Protein AF-0000000069700661 (afdb_homodimer)

Organism: Klebsiella variicola (NCBI:txid244366)

Foldseek 3Di:
DPPLVVLCVVCVCCQCFNVVVVVAGFHVVLLVVLLVLLCVQLQVLLLVLLLQLVLDDDPSVVVLVVLLCVLQVDPLLVLLVCLCPVVCVVVVDDDDLSVSSSPSLNSSLSSQNNVLLNVLLVVDDPVQQVVCVVVPDDPVRSCVPPRNVRSCLVSLVVVLVSSLVSSVCSLSSCVVQRRYNNSSLVVSCVVVVPNNVSSVVVSVVVSVVVSVVSVVVSVVVNVVVVVVD/DPPLVVLCVVCVCCQCFNVVVVVAGFHVVLLVVLLVLLCVQLQVLLLVLLLQLVLDDDPSVVVLVVLLCVLQVDPLLVLLVCLCPVVCVVVVDHDDLSVSSSPSLNSSLSSVNNVLLNVLLVVDDPVQQVVCVVVPDDPVRSCVPPRNVRSCLVSLVVVLVSSLVSSVCSLSSCVVQRRYNNSSLVVSCVVVVPNNPSSVVVSVVVSVVVSVVSVVVSVVVNVVVVVVD

pLDDT: mean 92.51, std 8.97, range [39.5, 98.88]

Solvent-accessible surface area (backbone atoms only — not comparable to full-atom values): 23263 Å² total; per-residue (Å²): 124,62,68,59,55,47,56,48,64,75,40,40,63,44,41,42,32,34,46,42,92,79,73,41,63,5,2,46,50,31,38,49,49,34,36,50,53,14,46,67,47,11,52,60,50,5,49,52,49,20,49,48,43,70,72,35,64,70,67,60,26,51,51,53,50,51,49,33,50,52,56,71,43,28,46,65,68,45,48,37,53,45,42,63,60,44,47,36,70,74,68,73,42,86,68,59,58,60,57,44,45,20,51,28,51,13,59,52,46,14,36,55,40,15,53,48,45,36,51,28,51,68,67,49,66,67,63,58,59,52,51,36,46,73,74,67,43,49,70,70,50,34,40,66,70,52,46,44,59,53,15,53,63,71,31,41,70,58,50,52,53,50,51,46,49,43,49,40,53,52,48,58,38,38,83,76,64,27,49,24,36,55,26,35,49,50,51,51,34,67,70,67,68,73,54,54,62,52,53,47,51,51,53,38,49,51,45,28,50,52,40,49,48,53,51,51,55,53,50,52,53,52,53,50,50,60,67,68,95,124,62,67,58,54,47,57,48,65,76,40,41,63,44,41,42,33,32,47,41,93,77,72,41,62,5,2,47,48,32,38,50,50,34,38,51,53,15,45,67,47,10,51,60,49,5,48,50,49,19,49,49,42,69,72,34,64,70,68,62,25,49,51,53,50,50,52,32,49,52,57,71,41,28,46,66,68,44,48,37,52,45,42,64,59,45,46,36,68,74,69,75,43,84,68,57,60,60,58,43,46,21,51,28,50,13,58,51,46,13,37,54,41,16,52,48,44,34,50,28,51,68,70,49,65,68,62,57,60,53,51,36,45,73,73,66,41,50,72,69,50,34,40,66,71,53,46,43,59,53,14,54,63,70,31,40,69,59,51,51,52,51,49,45,48,46,49,39,52,50,48,58,37,38,82,74,64,28,50,23,36,55,28,36,49,50,50,53,34,68,72,68,68,72,52,54,61,51,51,46,52,50,51,36,49,50,46,29,50,54,41,49,50,52,52,50,56,51,48,53,54,51,50,50,50,61,68,69,95

Secondary structure (DSSP, 8-state):
--HHHHHHHHTHHHHHHEEGGGTEE-HHHHHHHHHHHHHHHHHHHHHHHHHHHHH--HHHHHHHHHHHHHHHHS-HHHHHHHHHHHHHHHHSS---HHHHHHHHHHHHHHHHHHHHHHHHHHTS-HHHHHHHHHTT--HHHHIIIIIHHHHHHHTHHHHHHHHHHHHHHGGGGGGGT--BHHHHHHHHHHHH-S-HHHHHHHHHHHHHHHHHHHHHHHHHHHHHHHHH-/--HHHHHHHHTHHHHHHEEGGGTEE-HHHHHHHHHHHHHHHHHHHHHHHHHHHHH--HHHHHHHHHHHHHHHHS-HHHHHHHHHHHHHHHHSS---HHHHHHHHHHHHHHHHHHHHHHHHHHTS-HHHHHHHHHTT--HHHHIIIIIHHHHHHHTHHHHHHHHHHHHHHGGGGGGGT--BHHHHHHHHHHHH-S-HHHHHHHHHHHHHHHHHHHHHHHHHHHHHHHHH-

Nearest PDB structures (foldseek):
  4ymw-assembly1_C  TM=8.656E-01  e=1.614E-08  Caldanaerobacter subterraneus subsp. tengcongensis MB4
  8y5f-assembly1_C  TM=7.417E-01  e=1.307E-04  Escherichia coli
  3tuz-assembly2_F  TM=7.178E-01  e=1.721E-04  Escherichia coli K-12
  7ahd-assembly1_B  TM=6.572E-01  e=1.790E-03  Lactococcus lactis subsp. lactis
  7ahc-assembly1_B  TM=7.454E-01  e=1.123E-02  Lactococcus lactis subsp. lactis

InterPro domains:
  IPR000515 ABC transporter type 1, transmembrane domain MetI-like [PF00528] (43-225)
  IPR000515 ABC transporter type 1, transmembrane domain MetI-like [PS50928] (28-218)
  IPR000515 ABC transporter type 1, transmembrane domain MetI-like [cd06261] (31-216)
  IPR010065 Amino acid ABC transporter, permease protein, 3-TM domain [TIGR01726] (27-115)
  IPR035906 MetI-like superfamily [G3DSA:1.10.3720.10] (26-228)
  IPR035906 MetI-like superfamily [SSF161098] (27-211)
  IPR043429 ABC transporter membrane protein permease protein ArtM/GltK/GlnP/TcyL/YhdX-like [PTHR30614] (26-220)

Structure (mmCIF, N/CA/C/O backbone):
data_AF-0000000069700661-model_v1
#
loop_
_entity.id
_entity.type
_entity.pdbx_description
1 polymer 'Amino acid ABC transporter permease'
#
loop_
_atom_site.group_PDB
_atom_site.id
_atom_site.type_symbol
_atom_site.label_atom_id
_atom_site.label_alt_id
_atom_site.label_comp_id
_atom_site.label_asym_id
_atom_site.label_entity_id
_atom_site.label_seq_id
_atom_site.pdbx_PDB_ins_code
_atom_site.Cartn_x
_atom_site.Cartn_y
_atom_site.Cartn_z
_atom_site.occupancy
_atom_site.B_iso_or_equiv
_atom_site.auth_seq_id
_atom_site.auth_comp_id
_atom_site.auth_asym_id
_atom_site.auth_atom_id
_atom_site.pdbx_PDB_model_num
ATOM 1 N N . MET A 1 1 ? -15.703 -29.734 17.875 1 49.56 1 MET A N 1
ATOM 2 C CA . MET A 1 1 ? -14.859 -28.594 17.5 1 49.56 1 MET A CA 1
ATOM 3 C C . MET A 1 1 ? -15.219 -28.094 16.109 1 49.56 1 MET A C 1
ATOM 5 O O . MET A 1 1 ? -15.445 -28.891 15.195 1 49.56 1 MET A O 1
ATOM 9 N N . ASN A 1 2 ? -15.641 -26.797 15.922 1 71.38 2 ASN A N 1
ATOM 10 C CA . ASN A 1 2 ? -16.031 -26.156 14.664 1 71.38 2 ASN A CA 1
ATOM 11 C C . ASN A 1 2 ? -14.984 -26.391 13.578 1 71.38 2 ASN A C 1
ATOM 13 O O . ASN A 1 2 ? -13.781 -26.297 13.828 1 71.38 2 ASN A O 1
ATOM 17 N N . ALA A 1 3 ? -15.344 -27.406 12.742 1 77.44 3 ALA A N 1
ATOM 18 C CA . ALA A 1 3 ? -14.516 -27.859 11.625 1 77.44 3 ALA A CA 1
ATOM 19 C C . ALA A 1 3 ? -13.617 -26.719 11.141 1 77.44 3 ALA A C 1
ATOM 21 O O . ALA A 1 3 ? -12.469 -26.969 10.742 1 77.44 3 ALA A O 1
ATOM 22 N N . ASN A 1 4 ? -14.031 -25.609 11.273 1 81 4 ASN A N 1
ATOM 23 C CA . ASN A 1 4 ? -13.242 -24.438 10.898 1 81 4 ASN A CA 1
ATOM 24 C C . ASN A 1 4 ? -12.047 -24.266 11.836 1 81 4 ASN A C 1
ATOM 26 O O . ASN A 1 4 ? -10.93 -24 11.375 1 81 4 ASN A O 1
ATOM 30 N N . LEU A 1 5 ? -12.227 -24.5 13.031 1 83.5 5 LEU A N 1
ATOM 31 C CA . LEU A 1 5 ? -11.164 -24.328 14.016 1 83.5 5 LEU A CA 1
ATOM 32 C C . LEU A 1 5 ? -10.195 -25.5 13.984 1 83.5 5 LEU A C 1
ATOM 34 O O . LEU A 1 5 ? -9 -25.328 14.227 1 83.5 5 LEU A O 1
ATOM 38 N N . ALA A 1 6 ? -10.742 -26.609 13.625 1 83.25 6 ALA A N 1
ATOM 39 C CA . ALA A 1 6 ? -9.922 -27.812 13.578 1 83.25 6 ALA A CA 1
ATOM 40 C C . ALA A 1 6 ? -8.852 -27.703 12.492 1 83.25 6 ALA A C 1
ATOM 42 O O . ALA A 1 6 ? -7.707 -28.125 12.703 1 83.25 6 ALA A O 1
ATOM 43 N N . VAL A 1 7 ? -9.227 -27.172 11.43 1 84.88 7 VAL A N 1
ATOM 44 C CA . VAL A 1 7 ? -8.281 -27.047 10.328 1 84.88 7 VAL A CA 1
ATOM 45 C C . VAL A 1 7 ? -7.148 -26.109 10.719 1 84.88 7 VAL A C 1
ATOM 47 O O . VAL A 1 7 ? -5.984 -26.344 10.391 1 84.88 7 VAL A O 1
ATOM 50 N N . ILE A 1 8 ? -7.48 -25.125 11.406 1 88.56 8 ILE A N 1
ATOM 51 C CA . ILE A 1 8 ? -6.484 -24.156 11.859 1 88.56 8 ILE A CA 1
ATOM 52 C C . ILE A 1 8 ? -5.566 -24.812 12.891 1 88.56 8 ILE A C 1
ATOM 54 O O . ILE A 1 8 ? -4.34 -24.719 12.789 1 88.56 8 ILE A O 1
ATOM 58 N N . ALA A 1 9 ? -6.188 -25.5 13.82 1 88.44 9 ALA A N 1
ATOM 59 C CA . ALA A 1 9 ? -5.434 -26.141 14.898 1 88.44 9 ALA A CA 1
ATOM 60 C C . ALA A 1 9 ? -4.488 -27.203 14.344 1 88.44 9 ALA A C 1
ATOM 62 O O . ALA A 1 9 ? -3.354 -27.328 14.805 1 88.44 9 ALA A O 1
ATOM 63 N N . ASP A 1 10 ? -4.922 -27.891 13.375 1 89 10 ASP A N 1
ATOM 64 C CA . ASP A 1 10 ? -4.156 -29 12.789 1 89 10 ASP A CA 1
ATOM 65 C C . ASP A 1 10 ? -2.971 -28.469 11.984 1 89 10 ASP A C 1
ATOM 67 O O . ASP A 1 10 ? -2.016 -29.203 11.727 1 89 10 ASP A O 1
ATOM 71 N N . ASN A 1 11 ? -3.041 -27.188 11.578 1 91.31 11 ASN A N 1
ATOM 72 C CA . ASN A 1 11 ? -1.99 -26.641 10.727 1 91.31 11 ASN A CA 1
ATOM 73 C C . ASN A 1 11 ? -1.282 -25.469 11.398 1 91.31 11 ASN A C 1
ATOM 75 O O . ASN A 1 11 ? -0.595 -24.688 10.734 1 91.31 11 ASN A O 1
ATOM 79 N N . LEU A 1 12 ? -1.483 -25.344 12.633 1 90.81 12 LEU A N 1
ATOM 80 C CA . LEU A 1 12 ? -1 -24.188 13.367 1 90.81 12 LEU A CA 1
ATOM 81 C C . LEU A 1 12 ? 0.522 -24.109 13.328 1 90.81 12 LEU A C 1
ATOM 83 O O . LEU A 1 12 ? 1.094 -23.031 13.125 1 90.81 12 LEU A O 1
ATOM 87 N N . ASP A 1 13 ? 1.193 -25.234 13.57 1 90.62 13 ASP A N 1
ATOM 88 C CA . ASP A 1 13 ? 2.652 -25.266 13.555 1 90.62 13 ASP A CA 1
ATOM 89 C C . ASP A 1 13 ? 3.197 -24.859 12.188 1 90.62 13 ASP A C 1
ATOM 91 O O . ASP A 1 13 ? 4.164 -24.094 12.109 1 90.62 13 ASP A O 1
ATOM 95 N N . TYR A 1 14 ? 2.582 -25.297 11.219 1 90 14 TYR A N 1
ATOM 96 C CA . TYR A 1 14 ? 2.99 -24.953 9.859 1 90 14 TYR A CA 1
ATOM 97 C C . TYR A 1 14 ? 2.764 -23.469 9.57 1 90 14 TYR A C 1
ATOM 99 O O . TYR A 1 14 ? 3.604 -22.828 8.945 1 90 14 TYR A O 1
ATOM 107 N N . LEU A 1 15 ? 1.717 -22.906 10.062 1 93.44 15 LEU A N 1
ATOM 108 C CA . LEU A 1 15 ? 1.373 -21.5 9.844 1 93.44 15 LEU A CA 1
ATOM 109 C C . LEU A 1 15 ? 2.299 -20.594 10.633 1 93.44 15 LEU A C 1
ATOM 111 O O . LEU A 1 15 ? 2.619 -19.484 10.188 1 93.44 15 LEU A O 1
ATOM 115 N N . LEU A 1 16 ? 2.748 -21.047 11.719 1 92.75 16 LEU A N 1
ATOM 116 C CA . LEU A 1 16 ? 3.557 -20.188 12.594 1 92.75 16 LEU A CA 1
ATOM 117 C C . LEU A 1 16 ? 5.031 -20.281 12.219 1 92.75 16 LEU A C 1
ATOM 119 O O . LEU A 1 16 ? 5.715 -19.266 12.117 1 92.75 16 LEU A O 1
ATOM 123 N N . TRP A 1 17 ? 5.492 -21.578 11.867 1 91.62 17 TRP A N 1
ATOM 124 C CA . TRP A 1 17 ? 6.934 -21.797 11.781 1 91.62 17 TRP A CA 1
ATOM 125 C C . TRP A 1 17 ? 7.32 -22.344 10.406 1 91.62 17 TRP A C 1
ATOM 127 O O . TRP A 1 17 ? 8.492 -22.328 10.031 1 91.62 17 TRP A O 1
ATOM 137 N N . GLY A 1 18 ? 6.391 -22.75 9.734 1 88.5 18 GLY A N 1
ATOM 138 C CA . GLY A 1 18 ? 6.711 -23.484 8.523 1 88.5 18 GLY A CA 1
ATOM 139 C C . GLY A 1 18 ? 7.48 -24.766 8.789 1 88.5 18 GLY A C 1
ATOM 140 O O . GLY A 1 18 ? 7.074 -25.578 9.625 1 88.5 18 GLY A O 1
ATOM 141 N N . ARG A 1 19 ? 8.477 -24.984 8.031 1 86.44 19 ARG A N 1
ATOM 142 C CA . ARG A 1 19 ? 9.328 -26.156 8.227 1 86.44 19 ARG A CA 1
ATOM 143 C C . ARG A 1 19 ? 10.641 -25.781 8.914 1 86.44 19 ARG A C 1
ATOM 145 O O . ARG A 1 19 ? 11.719 -26.156 8.461 1 86.44 19 ARG A O 1
ATOM 152 N N . LEU A 1 20 ? 10.508 -25.109 9.969 1 83.69 20 LEU A N 1
ATOM 153 C CA . LEU A 1 20 ? 11.648 -24.578 10.703 1 83.69 20 LEU A CA 1
ATOM 154 C C . LEU A 1 20 ? 12.555 -25.703 11.18 1 83.69 20 LEU A C 1
ATOM 156 O O . LEU A 1 20 ? 13.781 -25.562 11.195 1 83.69 20 LEU A O 1
ATOM 160 N N . ALA A 1 21 ? 11.953 -26.781 11.531 1 81.06 21 ALA A N 1
ATOM 161 C CA . ALA A 1 21 ? 12.695 -27.953 12.016 1 81.06 21 ALA A CA 1
ATOM 162 C C . ALA A 1 21 ? 13.648 -28.484 10.945 1 81.06 21 ALA A C 1
ATOM 164 O O . ALA A 1 21 ? 14.695 -29.047 11.266 1 81.06 21 ALA A O 1
ATOM 165 N N . GLU A 1 22 ? 13.344 -28.188 9.719 1 86.38 22 GLU A N 1
ATOM 166 C CA . GLU A 1 22 ? 14.172 -28.625 8.594 1 86.38 22 GLU A CA 1
ATOM 167 C C . GLU A 1 22 ? 15.078 -27.5 8.109 1 86.38 22 GLU A C 1
ATOM 169 O O . GLU A 1 22 ? 15.711 -27.609 7.059 1 86.38 22 GLU A O 1
ATOM 174 N N . GLY A 1 23 ? 15.016 -26.375 8.859 1 83.94 23 GLY A N 1
ATOM 175 C CA . GLY A 1 23 ? 15.891 -25.266 8.523 1 83.94 23 GLY A CA 1
ATOM 176 C C . GLY A 1 23 ? 15.273 -24.297 7.531 1 83.94 23 GLY A C 1
ATOM 177 O O . GLY A 1 23 ? 15.961 -23.438 6.977 1 83.94 23 GLY A O 1
ATOM 178 N N . GLN A 1 24 ? 13.992 -24.484 7.301 1 89.12 24 GLN A N 1
ATOM 179 C CA . GLN A 1 24 ? 13.305 -23.625 6.344 1 89.12 24 GLN A CA 1
ATOM 180 C C . GLN A 1 24 ? 12.164 -22.859 7.008 1 89.12 24 GLN A C 1
ATOM 182 O O . GLN A 1 24 ? 11.008 -23.297 6.953 1 89.12 24 GLN A O 1
ATOM 187 N N . PRO A 1 25 ? 12.555 -21.781 7.559 1 91.25 25 PRO A N 1
ATOM 188 C CA . PRO A 1 25 ? 11.477 -21.031 8.211 1 91.25 25 PRO A CA 1
ATOM 189 C C . PRO A 1 25 ? 10.344 -20.656 7.25 1 91.25 25 PRO A C 1
ATOM 191 O O . PRO A 1 25 ? 10.594 -20.438 6.062 1 91.25 25 PRO A O 1
ATOM 194 N N . GLY A 1 26 ? 9.148 -20.672 7.793 1 94.88 26 GLY A N 1
ATOM 195 C CA . GLY A 1 26 ? 7.949 -20.297 7.066 1 94.88 26 GLY A CA 1
ATOM 196 C C . GLY A 1 26 ? 6.918 -19.609 7.938 1 94.88 26 GLY A C 1
ATOM 197 O O . GLY A 1 26 ? 7.219 -19.203 9.062 1 94.88 26 GLY A O 1
ATOM 198 N N . GLY A 1 27 ? 5.812 -19.297 7.359 1 96.81 27 GLY A N 1
ATOM 199 C CA . GLY A 1 27 ? 4.719 -18.75 8.141 1 96.81 27 GLY A CA 1
ATOM 200 C C . GLY A 1 27 ? 5.062 -17.422 8.797 1 96.81 27 GLY A C 1
ATOM 201 O O . GLY A 1 27 ? 5.711 -16.562 8.188 1 96.81 27 GLY A O 1
ATOM 202 N N . VAL A 1 28 ? 4.645 -17.312 10.039 1 97.81 28 VAL A N 1
ATOM 203 C CA . VAL A 1 28 ? 4.832 -16.078 10.797 1 97.81 28 VAL A CA 1
ATOM 204 C C . VAL A 1 28 ? 6.324 -15.82 11 1 97.81 28 VAL A C 1
ATOM 206 O O . VAL A 1 28 ? 6.781 -14.672 10.898 1 97.81 28 VAL A O 1
ATOM 209 N N . ALA A 1 29 ? 7.051 -16.859 11.219 1 97.5 29 ALA A N 1
ATOM 210 C CA . ALA A 1 29 ? 8.484 -16.734 11.469 1 97.5 29 ALA A CA 1
ATOM 211 C C . ALA A 1 29 ? 9.188 -16.094 10.281 1 97.5 29 ALA A C 1
ATOM 213 O O . ALA A 1 29 ? 9.969 -15.141 10.445 1 97.5 29 ALA A O 1
ATOM 214 N N . LEU A 1 30 ? 8.938 -16.578 9.133 1 98 30 LEU A N 1
ATOM 215 C CA . LEU A 1 30 ? 9.594 -16.031 7.949 1 98 30 LEU A CA 1
ATOM 216 C C . LEU A 1 30 ? 9.086 -14.625 7.656 1 98 30 LEU A C 1
ATOM 218 O O . LEU A 1 30 ? 9.844 -13.758 7.219 1 98 30 LEU A O 1
ATOM 222 N N . THR A 1 31 ? 7.789 -14.383 7.859 1 98.5 31 THR A N 1
ATOM 223 C CA . THR A 1 31 ? 7.211 -13.047 7.715 1 98.5 31 THR A CA 1
ATOM 224 C C . THR A 1 31 ? 7.957 -12.039 8.586 1 98.5 31 THR A C 1
ATOM 226 O O . THR A 1 31 ? 8.359 -10.977 8.109 1 98.5 31 THR A O 1
ATOM 229 N N . LEU A 1 32 ? 8.195 -12.406 9.82 1 98.19 32 LEU A N 1
ATOM 230 C CA . LEU A 1 32 ? 8.883 -11.516 10.75 1 98.19 32 LEU A CA 1
ATOM 231 C C . LEU A 1 32 ? 10.344 -11.352 10.367 1 98.19 32 LEU A C 1
ATOM 233 O O . LEU A 1 32 ? 10.891 -10.242 10.445 1 98.19 32 LEU A O 1
ATOM 237 N N . LEU A 1 33 ? 10.961 -12.445 9.961 1 98.12 33 LEU A N 1
ATOM 238 C CA . LEU A 1 33 ? 12.359 -12.375 9.531 1 98.12 33 LEU A CA 1
ATOM 239 C C . LEU A 1 33 ? 12.516 -11.445 8.336 1 98.12 33 LEU A C 1
ATOM 241 O O . LEU A 1 33 ? 13.445 -10.633 8.297 1 98.12 33 LEU A O 1
ATOM 245 N N . MET A 1 34 ? 11.625 -11.547 7.41 1 98.62 34 MET A N 1
ATOM 246 C CA . MET A 1 34 ? 11.68 -10.688 6.23 1 98.62 34 MET A CA 1
ATOM 247 C C . MET A 1 34 ? 11.406 -9.234 6.598 1 98.62 34 MET A C 1
ATOM 249 O O . MET A 1 34 ? 12.078 -8.328 6.113 1 98.62 34 MET A O 1
ATOM 253 N N . ALA A 1 35 ? 10.406 -9.008 7.449 1 98.75 35 ALA A N 1
ATOM 254 C CA . ALA A 1 35 ? 10.062 -7.656 7.875 1 98.75 35 ALA A CA 1
ATOM 255 C C . ALA A 1 35 ? 11.227 -7.004 8.617 1 98.75 35 ALA A C 1
ATOM 257 O O . ALA A 1 35 ? 11.586 -5.859 8.336 1 98.75 35 ALA A O 1
ATOM 258 N N . ILE A 1 36 ? 11.82 -7.742 9.539 1 98.5 36 ILE A N 1
ATOM 259 C CA . ILE A 1 36 ? 12.938 -7.238 10.328 1 98.5 36 ILE A CA 1
ATOM 260 C C . ILE A 1 36 ? 14.148 -7.008 9.43 1 98.5 36 ILE A C 1
ATOM 262 O O . ILE A 1 36 ? 14.797 -5.961 9.5 1 98.5 36 ILE A O 1
ATOM 266 N N . GLY A 1 37 ? 14.438 -7.984 8.594 1 98.75 37 GLY A N 1
ATOM 267 C CA . GLY A 1 37 ? 15.555 -7.836 7.664 1 98.75 37 GLY A CA 1
ATOM 268 C C . GLY A 1 37 ? 15.398 -6.641 6.738 1 98.75 37 GLY A C 1
ATOM 269 O O . GLY A 1 37 ? 16.344 -5.879 6.547 1 98.75 37 GLY A O 1
ATOM 270 N N . ALA A 1 38 ? 14.219 -6.492 6.164 1 98.88 38 ALA A N 1
ATOM 271 C CA . ALA A 1 38 ? 13.969 -5.367 5.27 1 98.88 38 ALA A CA 1
ATOM 272 C C . ALA A 1 38 ? 14.055 -4.039 6.02 1 98.88 38 ALA A C 1
ATOM 274 O O . ALA A 1 38 ? 14.57 -3.055 5.488 1 98.88 38 ALA A O 1
ATOM 275 N N . THR A 1 39 ? 13.547 -4.031 7.266 1 98.75 39 THR A N 1
ATOM 276 C CA . THR A 1 39 ? 13.617 -2.828 8.086 1 98.75 39 THR A CA 1
ATOM 277 C C . THR A 1 39 ? 15.062 -2.455 8.383 1 98.75 39 THR A C 1
ATOM 279 O O . THR A 1 39 ? 15.445 -1.288 8.266 1 98.75 39 THR A O 1
ATOM 282 N N . LEU A 1 40 ? 15.875 -3.408 8.734 1 98.69 40 LEU A N 1
ATOM 283 C CA . LEU A 1 40 ? 17.266 -3.195 9.109 1 98.69 40 LEU A CA 1
ATOM 284 C C . LEU A 1 40 ? 18.078 -2.656 7.934 1 98.69 40 LEU A C 1
ATOM 286 O O . LEU A 1 40 ? 19.094 -1.979 8.125 1 98.69 40 LEU A O 1
ATOM 290 N N . LEU A 1 41 ? 17.609 -2.92 6.805 1 98.81 41 LEU A N 1
ATOM 291 C CA . LEU A 1 41 ? 18.281 -2.426 5.613 1 98.81 41 LEU A CA 1
ATOM 292 C C . LEU A 1 41 ? 17.703 -1.092 5.164 1 98.81 41 LEU A C 1
ATOM 294 O O . LEU A 1 41 ? 18.438 -0.162 4.832 1 98.81 41 LEU A O 1
ATOM 298 N N . ALA A 1 42 ? 16.391 -0.995 5.172 1 98.88 42 ALA A N 1
ATOM 299 C CA . ALA A 1 42 ? 15.695 0.163 4.625 1 98.88 42 ALA A CA 1
ATOM 300 C C . ALA A 1 42 ? 15.906 1.396 5.5 1 98.88 42 ALA A C 1
ATOM 302 O O . ALA A 1 42 ? 16.016 2.514 4.988 1 98.88 42 ALA A O 1
ATOM 303 N N . LEU A 1 43 ? 15.906 1.2 6.812 1 98.69 43 LEU A N 1
ATOM 304 C CA . LEU A 1 43 ? 15.992 2.33 7.73 1 98.69 43 LEU A CA 1
ATOM 305 C C . LEU A 1 43 ? 17.328 3.047 7.59 1 98.69 43 LEU A C 1
ATOM 307 O O . LEU A 1 43 ? 17.375 4.23 7.238 1 98.69 43 LEU A O 1
ATOM 311 N N . PRO A 1 44 ? 18.484 2.355 7.797 1 98.62 44 PRO A N 1
ATOM 312 C CA . PRO A 1 44 ? 19.766 3.057 7.602 1 98.62 44 PRO A CA 1
ATOM 313 C C . PRO A 1 44 ? 19.969 3.52 6.164 1 98.62 44 PRO A C 1
ATOM 315 O O . PRO A 1 44 ? 20.531 4.59 5.93 1 98.62 44 PRO A O 1
ATOM 318 N N . GLY A 1 45 ? 19.516 2.711 5.215 1 98.62 45 GLY A N 1
ATOM 319 C CA . GLY A 1 45 ? 19.625 3.113 3.82 1 98.62 45 GLY A CA 1
ATOM 320 C C . GLY A 1 45 ? 18.844 4.375 3.5 1 98.62 45 GLY A C 1
ATOM 321 O O . GLY A 1 45 ? 19.391 5.305 2.896 1 98.62 45 GLY A O 1
ATOM 322 N N . GLY A 1 46 ? 17.562 4.414 3.906 1 98.69 46 GLY A N 1
ATOM 323 C CA . GLY A 1 46 ? 16.734 5.59 3.682 1 98.69 46 GLY A CA 1
ATOM 324 C C . GLY A 1 46 ? 17.266 6.828 4.383 1 98.69 46 GLY A C 1
ATOM 325 O O . GLY A 1 46 ? 17.234 7.93 3.824 1 98.69 46 GLY A O 1
ATOM 326 N N . ILE A 1 47 ? 17.766 6.66 5.586 1 98.38 47 ILE A N 1
ATOM 327 C CA . ILE A 1 47 ? 18.344 7.77 6.344 1 98.38 47 ILE A CA 1
ATOM 328 C C . ILE A 1 47 ? 19.578 8.289 5.633 1 98.38 47 ILE A C 1
ATOM 330 O O . ILE A 1 47 ? 19.766 9.5 5.492 1 98.38 47 ILE A O 1
ATOM 334 N N . ALA A 1 48 ? 20.422 7.352 5.207 1 98 48 ALA A N 1
ATOM 335 C CA . ALA A 1 48 ? 21.641 7.742 4.488 1 98 48 ALA A CA 1
ATOM 336 C C . ALA A 1 48 ? 21.297 8.516 3.217 1 98 48 ALA A C 1
ATOM 338 O O . ALA A 1 48 ? 21.922 9.539 2.916 1 98 48 ALA A O 1
ATOM 339 N N . LEU A 1 49 ? 20.312 8.102 2.51 1 98 49 LEU A N 1
ATOM 340 C CA . LEU A 1 49 ? 19.906 8.758 1.271 1 98 49 LEU A CA 1
ATOM 341 C C . LEU A 1 49 ? 19.312 10.133 1.552 1 98 49 LEU A C 1
ATOM 343 O O . LEU A 1 49 ? 19.531 11.078 0.796 1 98 49 LEU A O 1
ATOM 347 N N . ALA A 1 50 ? 18.531 10.211 2.598 1 97.69 50 ALA A N 1
ATOM 348 C CA . ALA A 1 50 ? 17.984 11.508 3.008 1 97.69 50 ALA A CA 1
ATOM 349 C C . ALA A 1 50 ? 19.109 12.484 3.35 1 97.69 50 ALA A C 1
ATOM 351 O O . ALA A 1 50 ? 19.062 13.656 2.986 1 97.69 50 ALA A O 1
ATOM 352 N N . GLY A 1 51 ? 20.109 11.984 4.066 1 96.56 51 GLY A N 1
ATOM 353 C CA . GLY A 1 51 ? 21.266 12.805 4.391 1 96.56 51 GLY A CA 1
ATOM 354 C C . GLY A 1 51 ? 22.016 13.289 3.166 1 96.56 51 GLY A C 1
ATOM 355 O O . GLY A 1 51 ? 22.422 14.453 3.098 1 96.56 51 GLY A O 1
ATOM 356 N N . LEU A 1 52 ? 22.219 12.406 2.238 1 96.62 52 LEU A N 1
ATOM 357 C CA . LEU A 1 52 ? 22.891 12.766 0.998 1 96.62 52 LEU A CA 1
ATOM 358 C C . LEU A 1 52 ? 22.109 13.836 0.244 1 96.62 52 LEU A C 1
ATOM 360 O O . LEU A 1 52 ? 22.688 14.789 -0.273 1 96.62 52 LEU A O 1
ATOM 364 N N . ALA A 1 53 ? 20.844 13.68 0.228 1 95.56 53 ALA A N 1
ATOM 365 C CA . ALA A 1 53 ? 19.984 14.633 -0.475 1 95.56 53 ALA A CA 1
ATOM 366 C C . ALA A 1 53 ? 20 15.992 0.214 1 95.56 53 ALA A C 1
ATOM 368 O O . ALA A 1 53 ? 19.891 17.031 -0.444 1 95.56 53 ALA A O 1
ATOM 369 N N . TRP A 1 54 ? 20.078 15.922 1.494 1 94 54 TRP A N 1
ATOM 370 C CA . TRP A 1 54 ? 20.125 17.172 2.264 1 94 54 TRP A CA 1
ATOM 371 C C . TRP A 1 54 ? 21.469 17.875 2.062 1 94 54 TRP A C 1
ATOM 373 O O . TRP A 1 54 ? 21.5 19.109 1.903 1 94 54 TRP A O 1
ATOM 383 N N . ARG A 1 55 ? 22.516 17.094 2.076 1 91.75 55 ARG A N 1
ATOM 384 C CA . ARG A 1 55 ? 23.875 17.641 2.059 1 91.75 55 ARG A CA 1
ATOM 385 C C . ARG A 1 55 ? 24.234 18.156 0.674 1 91.75 55 ARG A C 1
ATOM 387 O O . ARG A 1 55 ? 24.891 19.203 0.55 1 91.75 55 ARG A O 1
ATOM 394 N N . TYR A 1 56 ? 23.844 17.328 -0.272 1 90.94 56 TYR A N 1
ATOM 395 C CA . TYR A 1 56 ? 24.312 17.656 -1.616 1 90.94 56 TYR A CA 1
ATOM 396 C C . TYR A 1 56 ? 23.172 18.141 -2.486 1 90.94 56 TYR A C 1
ATOM 398 O O . TYR A 1 56 ? 22.047 17.641 -2.385 1 90.94 56 TYR A O 1
ATOM 406 N N . GLY A 1 57 ? 23.438 19.219 -3.123 1 86.12 57 GLY A N 1
ATOM 407 C CA . GLY A 1 57 ? 22.484 19.719 -4.098 1 86.12 57 GLY A CA 1
ATOM 408 C C . GLY A 1 57 ? 22.781 19.25 -5.512 1 86.12 57 GLY A C 1
ATOM 409 O O . GLY A 1 57 ? 23.375 18.203 -5.719 1 86.12 57 GLY A O 1
ATOM 410 N N . GLY A 1 58 ? 22.094 19.812 -6.484 1 91.94 58 GLY A N 1
ATOM 411 C CA . GLY A 1 58 ? 22.422 19.625 -7.887 1 91.94 58 GLY A CA 1
ATOM 412 C C . GLY A 1 58 ? 22.016 18.266 -8.414 1 91.94 58 GLY A C 1
ATOM 413 O O . GLY A 1 58 ? 20.875 17.828 -8.219 1 91.94 58 GLY A O 1
ATOM 414 N N . LEU A 1 59 ? 23.016 17.609 -8.984 1 94.12 59 LEU A N 1
ATOM 415 C CA . LEU A 1 59 ? 22.781 16.359 -9.719 1 94.12 59 LEU A CA 1
ATOM 416 C C . LEU A 1 59 ? 22.484 15.219 -8.766 1 94.12 59 LEU A C 1
ATOM 418 O O . LEU A 1 59 ? 21.609 14.383 -9.047 1 94.12 59 LEU A O 1
ATOM 422 N N . VAL A 1 60 ? 23.094 15.172 -7.664 1 94 60 VAL A N 1
ATOM 423 C CA . VAL A 1 60 ? 22.906 14.094 -6.699 1 94 60 VAL A CA 1
ATOM 424 C C . VAL A 1 60 ? 21.484 14.117 -6.172 1 94 60 VAL A C 1
ATOM 426 O O . VAL A 1 60 ? 20.797 13.086 -6.172 1 94 60 VAL A O 1
ATOM 429 N N . ARG A 1 61 ? 21.078 15.211 -5.824 1 94.5 61 ARG A N 1
ATOM 430 C CA . ARG A 1 61 ? 19.734 15.391 -5.305 1 94.5 61 ARG A CA 1
ATOM 431 C C . ARG A 1 61 ? 18.688 15.047 -6.363 1 94.5 61 ARG A C 1
ATOM 433 O O . ARG A 1 61 ? 17.719 14.352 -6.078 1 94.5 61 ARG A O 1
ATOM 440 N N . ARG A 1 62 ? 18.938 15.492 -7.484 1 95.44 62 ARG A N 1
ATOM 441 C CA . ARG A 1 62 ? 18.016 15.242 -8.578 1 95.44 62 ARG A CA 1
ATOM 442 C C . ARG A 1 62 ? 17.891 13.75 -8.867 1 95.44 62 ARG A C 1
ATOM 444 O O . ARG A 1 62 ? 16.781 13.25 -9.094 1 95.44 62 ARG A O 1
ATOM 451 N N . LEU A 1 63 ? 18.953 13.055 -8.836 1 96.75 63 LEU A N 1
ATOM 452 C CA . LEU A 1 63 ? 18.953 11.625 -9.109 1 96.75 63 LEU A CA 1
ATOM 453 C C . LEU A 1 63 ? 18.266 10.852 -7.992 1 96.75 63 LEU A C 1
ATOM 455 O O . LEU A 1 63 ? 17.531 9.883 -8.25 1 96.75 63 LEU A O 1
ATOM 459 N N . LEU A 1 64 ? 18.5 11.281 -6.781 1 96.5 64 LEU A N 1
ATOM 460 C CA . LEU A 1 64 ? 17.859 10.625 -5.641 1 96.5 64 LEU A CA 1
ATOM 461 C C . LEU A 1 64 ? 16.344 10.805 -5.676 1 96.5 64 LEU A C 1
ATOM 463 O O . LEU A 1 64 ? 15.602 9.852 -5.445 1 96.5 64 LEU A O 1
ATOM 467 N N . PHE A 1 65 ? 15.922 11.969 -6.078 1 94.88 65 PHE A N 1
ATOM 468 C CA . PHE A 1 65 ? 14.492 12.25 -6.156 1 94.88 65 PHE A CA 1
ATOM 469 C C . PHE A 1 65 ? 13.852 11.484 -7.309 1 94.88 65 PHE A C 1
ATOM 471 O O . PHE A 1 65 ? 12.742 10.961 -7.176 1 94.88 65 PHE A O 1
ATOM 478 N N . LEU A 1 66 ? 14.578 11.453 -8.352 1 94.94 66 LEU A N 1
ATOM 479 C CA . LEU A 1 66 ? 14.078 10.703 -9.492 1 94.94 66 LEU A CA 1
ATOM 480 C C . LEU A 1 66 ? 13.922 9.227 -9.148 1 94.94 66 LEU A C 1
ATOM 482 O O . LEU A 1 66 ? 12.883 8.625 -9.438 1 94.94 66 LEU A O 1
ATOM 486 N N . TRP A 1 67 ? 14.906 8.664 -8.555 1 96.44 67 TRP A N 1
ATOM 487 C CA . TRP A 1 67 ? 14.859 7.273 -8.133 1 96.44 67 TRP A CA 1
ATOM 488 C C . TRP A 1 67 ? 13.695 7.039 -7.176 1 96.44 67 TRP A C 1
ATOM 490 O O . TRP A 1 67 ? 12.898 6.117 -7.371 1 96.44 67 TRP A O 1
ATOM 500 N N . ALA A 1 68 ? 13.594 7.855 -6.184 1 96.19 68 ALA A N 1
ATOM 501 C CA . ALA A 1 68 ? 12.562 7.691 -5.168 1 96.19 68 ALA A CA 1
ATOM 502 C C . ALA A 1 68 ? 11.164 7.84 -5.773 1 96.19 68 ALA A C 1
ATOM 504 O O . ALA A 1 68 ? 10.25 7.102 -5.422 1 96.19 68 ALA A O 1
ATOM 505 N N . GLU A 1 69 ? 11.062 8.75 -6.707 1 93.81 69 GLU A N 1
ATOM 506 C CA . GLU A 1 69 ? 9.781 9.008 -7.355 1 93.81 69 GLU A CA 1
ATOM 507 C C . GLU A 1 69 ? 9.352 7.82 -8.219 1 93.81 69 GLU A C 1
ATOM 509 O O . GLU A 1 69 ? 8.18 7.449 -8.234 1 93.81 69 GLU A O 1
ATOM 514 N N . ILE A 1 70 ? 10.258 7.277 -8.852 1 95.25 70 ILE A N 1
ATOM 515 C CA . ILE A 1 70 ? 9.961 6.129 -9.703 1 95.25 70 ILE A CA 1
ATOM 516 C C . ILE A 1 70 ? 9.578 4.93 -8.836 1 95.25 70 ILE A C 1
ATOM 518 O O . ILE A 1 70 ? 8.562 4.281 -9.07 1 95.25 70 ILE A O 1
ATOM 522 N N . ILE A 1 71 ? 10.359 4.688 -7.82 1 96.25 71 ILE A N 1
ATOM 523 C CA . ILE A 1 71 ? 10.172 3.516 -6.973 1 96.25 71 ILE A CA 1
ATOM 524 C C . ILE A 1 71 ? 8.836 3.619 -6.238 1 96.25 71 ILE A C 1
ATOM 526 O O . ILE A 1 71 ? 8.086 2.646 -6.172 1 96.25 71 ILE A O 1
ATOM 530 N N . ARG A 1 72 ? 8.508 4.793 -5.797 1 94.38 72 ARG A N 1
ATOM 531 C CA . ARG A 1 72 ? 7.273 4.98 -5.035 1 94.38 72 ARG A CA 1
ATOM 532 C C . ARG A 1 72 ? 6.07 5.113 -5.961 1 94.38 72 ARG A C 1
ATOM 534 O O . ARG A 1 72 ? 4.926 4.996 -5.523 1 94.38 72 ARG A O 1
ATOM 541 N N . GLY A 1 73 ? 6.367 5.348 -7.258 1 95.69 73 GLY A N 1
ATOM 542 C CA . GLY A 1 73 ? 5.297 5.613 -8.211 1 95.69 73 GLY A CA 1
ATOM 543 C C . GLY A 1 73 ? 4.82 4.367 -8.93 1 95.69 73 GLY A C 1
ATOM 544 O O . GLY A 1 73 ? 3.885 4.43 -9.734 1 95.69 73 GLY A O 1
ATOM 545 N N . ILE A 1 74 ? 5.441 3.225 -8.633 1 97.38 74 ILE A N 1
ATOM 546 C CA . ILE A 1 74 ? 5.051 1.968 -9.266 1 97.38 74 ILE A CA 1
ATOM 547 C C . ILE A 1 74 ? 4.594 0.975 -8.203 1 97.38 74 ILE A C 1
ATOM 549 O O . ILE A 1 74 ? 4.949 1.108 -7.027 1 97.38 74 ILE A O 1
ATOM 553 N N . PRO A 1 75 ? 3.738 -0.02 -8.609 1 97.75 75 PRO A N 1
ATOM 554 C CA . PRO A 1 75 ? 3.391 -1.072 -7.652 1 97.75 75 PRO A CA 1
ATOM 555 C C . PRO A 1 75 ? 4.609 -1.844 -7.156 1 97.75 75 PRO A C 1
ATOM 557 O O . PRO A 1 75 ? 5.508 -2.164 -7.941 1 97.75 75 PRO A O 1
ATOM 560 N N . LEU A 1 76 ? 4.633 -2.086 -5.883 1 97.81 76 LEU A N 1
ATOM 561 C CA . LEU A 1 76 ? 5.734 -2.803 -5.254 1 97.81 76 LEU A CA 1
ATOM 562 C C . LEU A 1 76 ? 5.965 -4.148 -5.93 1 97.81 76 LEU A C 1
ATOM 564 O O . LEU A 1 76 ? 7.098 -4.629 -6.004 1 97.81 76 LEU A O 1
ATOM 568 N N . ILE A 1 77 ? 4.93 -4.742 -6.488 1 97.56 77 ILE A N 1
ATOM 569 C CA . ILE A 1 77 ? 5.027 -6.039 -7.148 1 97.56 77 ILE A CA 1
ATOM 570 C C . ILE A 1 77 ? 6.074 -5.973 -8.258 1 97.56 77 ILE A C 1
ATOM 572 O O . ILE A 1 77 ? 6.809 -6.938 -8.484 1 97.56 77 ILE A O 1
ATOM 576 N N . PHE A 1 78 ? 6.242 -4.895 -8.906 1 97.56 78 PHE A N 1
ATOM 577 C CA . PHE A 1 78 ? 7.18 -4.785 -10.016 1 97.56 78 PHE A CA 1
ATOM 578 C C . PHE A 1 78 ? 8.609 -4.684 -9.516 1 97.56 78 PHE A C 1
ATOM 580 O O . PHE A 1 78 ? 9.539 -5.195 -10.148 1 97.56 78 PHE A O 1
ATOM 587 N N . VAL A 1 79 ? 8.789 -4.066 -8.375 1 97.69 79 VAL A N 1
ATOM 588 C CA . VAL A 1 79 ? 10.109 -4.039 -7.758 1 97.69 79 VAL A CA 1
ATOM 589 C C . VAL A 1 79 ? 10.539 -5.457 -7.387 1 97.69 79 VAL A C 1
ATOM 591 O O . VAL A 1 79 ? 11.695 -5.836 -7.59 1 97.69 79 VAL A O 1
ATOM 594 N N . ILE A 1 80 ? 9.578 -6.234 -6.91 1 97.69 80 ILE A N 1
ATOM 595 C CA . ILE A 1 80 ? 9.852 -7.629 -6.566 1 97.69 80 ILE A CA 1
ATOM 596 C C . ILE A 1 80 ? 10.227 -8.406 -7.828 1 97.69 80 ILE A C 1
ATOM 598 O O . ILE A 1 80 ? 11.227 -9.125 -7.844 1 97.69 80 ILE A O 1
ATOM 602 N N . PHE A 1 81 ? 9.469 -8.203 -8.93 1 96.31 81 PHE A N 1
ATOM 603 C CA . PHE A 1 81 ? 9.75 -8.906 -10.172 1 96.31 81 PHE A CA 1
ATOM 604 C C . PHE A 1 81 ? 11.117 -8.508 -10.727 1 96.31 81 PHE A C 1
ATOM 606 O O . PHE A 1 81 ? 11.859 -9.352 -11.234 1 96.31 81 PHE A O 1
ATOM 613 N N . TRP A 1 82 ? 11.445 -7.258 -10.664 1 95.94 82 TRP A N 1
ATOM 614 C CA . TRP A 1 82 ? 12.734 -6.793 -11.156 1 95.94 82 TRP A CA 1
ATOM 615 C C . TRP A 1 82 ? 13.883 -7.488 -10.43 1 95.94 82 TRP A C 1
ATOM 617 O O . TRP A 1 82 ? 14.789 -8.031 -11.062 1 95.94 82 TRP A O 1
ATOM 627 N N . LEU A 1 83 ? 13.812 -7.516 -9.125 1 95.81 83 LEU A N 1
ATOM 628 C CA . LEU A 1 83 ? 14.906 -8.117 -8.367 1 95.81 83 LEU A CA 1
ATOM 629 C C . LEU A 1 83 ? 14.883 -9.633 -8.492 1 95.81 83 LEU A C 1
ATOM 631 O O . LEU A 1 83 ? 15.938 -10.281 -8.477 1 95.81 83 LEU A O 1
ATOM 635 N N . TRP A 1 84 ? 13.695 -10.148 -8.641 1 93.31 84 TRP A N 1
ATOM 636 C CA . TRP A 1 84 ? 13.539 -11.594 -8.812 1 93.31 84 TRP A CA 1
ATOM 637 C C . TRP A 1 84 ? 14.289 -12.07 -10.047 1 93.31 84 TRP A C 1
ATOM 639 O O . TRP A 1 84 ? 14.883 -13.156 -10.047 1 93.31 84 TRP A O 1
ATOM 649 N N . TYR A 1 85 ? 14.375 -11.258 -11.047 1 90.56 85 TYR A N 1
ATOM 650 C CA . TYR A 1 85 ? 14.977 -11.68 -12.312 1 90.56 85 TYR A CA 1
ATOM 651 C C . TYR A 1 85 ? 16.359 -11.078 -12.484 1 90.56 85 TYR A C 1
ATOM 653 O O . TYR A 1 85 ? 17.219 -11.664 -13.141 1 90.56 85 TYR A O 1
ATOM 661 N N . LEU A 1 86 ? 16.609 -9.969 -11.914 1 89.12 86 LEU A N 1
ATOM 662 C CA . LEU A 1 86 ? 17.875 -9.266 -12.078 1 89.12 86 LEU A CA 1
ATOM 663 C C . LEU A 1 86 ? 18.953 -9.859 -11.188 1 89.12 86 LEU A C 1
ATOM 665 O O . LEU A 1 86 ? 20.109 -9.984 -11.602 1 89.12 86 LEU A O 1
ATOM 669 N N . LEU A 1 87 ? 18.625 -10.203 -9.961 1 90.5 87 LEU A N 1
ATOM 670 C CA . LEU A 1 87 ? 19.641 -10.594 -8.992 1 90.5 87 LEU A CA 1
ATOM 671 C C . LEU A 1 87 ? 20.344 -11.875 -9.422 1 90.5 87 LEU A C 1
ATOM 673 O O . LEU A 1 87 ? 21.578 -11.961 -9.375 1 90.5 87 LEU A O 1
ATOM 677 N N . PRO A 1 88 ? 19.641 -12.859 -9.898 1 87.5 88 PRO A N 1
ATOM 678 C CA . PRO A 1 88 ? 20.344 -14.039 -10.398 1 87.5 88 PRO A CA 1
ATOM 679 C C . PRO A 1 88 ? 21.266 -13.727 -11.578 1 87.5 88 PRO A C 1
ATOM 681 O O . PRO A 1 88 ? 22.328 -14.336 -11.719 1 87.5 88 PRO A O 1
ATOM 684 N N . MET A 1 89 ? 20.906 -12.773 -12.375 1 84.69 89 MET A N 1
ATOM 685 C CA . MET A 1 89 ? 21.734 -12.375 -13.523 1 84.69 89 MET A CA 1
ATOM 686 C C . MET A 1 89 ? 23.016 -11.688 -13.062 1 84.69 89 MET A C 1
ATOM 688 O O . MET A 1 89 ? 24.062 -11.875 -13.672 1 84.69 89 MET A O 1
ATOM 692 N N . LEU A 1 90 ? 22.906 -10.969 -12.008 1 86.38 90 LEU A N 1
ATOM 693 C CA . LEU A 1 90 ? 24.047 -10.188 -11.531 1 86.38 90 LEU A CA 1
ATOM 694 C C . LEU A 1 90 ? 24.953 -11.039 -10.656 1 86.38 90 LEU A C 1
ATOM 696 O O . LEU A 1 90 ? 26.188 -10.883 -10.688 1 86.38 90 LEU A O 1
ATOM 700 N N . THR A 1 91 ? 24.406 -11.938 -9.836 1 87.5 91 THR A N 1
ATOM 701 C CA . THR A 1 91 ? 25.203 -12.68 -8.867 1 87.5 91 THR A CA 1
ATOM 702 C C . THR A 1 91 ? 25.625 -14.031 -9.445 1 87.5 91 THR A C 1
ATOM 704 O O . THR A 1 91 ? 26.531 -14.688 -8.922 1 87.5 91 THR A O 1
ATOM 707 N N . GLY A 1 92 ? 25.109 -14.477 -10.578 1 82.81 92 GLY A N 1
ATOM 708 C CA . GLY A 1 92 ? 25.438 -15.75 -11.195 1 82.81 92 GLY A CA 1
ATOM 709 C C . GLY A 1 92 ? 24.812 -16.938 -10.5 1 82.81 92 GLY A C 1
ATOM 710 O O . GLY A 1 92 ? 25.094 -18.094 -10.852 1 82.81 92 GLY A O 1
ATOM 711 N N . GLY A 1 93 ? 24.062 -16.719 -9.375 1 79.88 93 GLY A N 1
ATOM 712 C CA . GLY A 1 93 ? 23.406 -17.812 -8.672 1 79.88 93 GLY A CA 1
ATOM 713 C C . GLY A 1 93 ? 22.031 -17.469 -8.156 1 79.88 93 GLY A C 1
ATOM 714 O O . GLY A 1 93 ? 21.641 -16.297 -8.164 1 79.88 93 GLY A O 1
ATOM 715 N N . ASP A 1 94 ? 21.344 -18.656 -7.785 1 80.5 94 ASP A N 1
ATOM 716 C CA . ASP A 1 94 ? 19.984 -18.469 -7.281 1 80.5 94 ASP A CA 1
ATOM 717 C C . ASP A 1 94 ? 20 -18.062 -5.809 1 80.5 94 ASP A C 1
ATOM 719 O O . ASP A 1 94 ? 20.625 -18.719 -4.984 1 80.5 94 ASP A O 1
ATOM 723 N N . LEU A 1 95 ? 19.688 -16.859 -5.508 1 87.75 95 LEU A N 1
ATOM 724 C CA . LEU A 1 95 ? 19.438 -16.453 -4.129 1 87.75 95 LEU A CA 1
ATOM 725 C C . LEU A 1 95 ? 18.125 -17.031 -3.615 1 87.75 95 LEU A C 1
ATOM 727 O O . LEU A 1 95 ? 17.172 -17.219 -4.383 1 87.75 95 LEU A O 1
ATOM 731 N N . PRO A 1 96 ? 18.188 -17.359 -2.277 1 92.06 96 PRO A N 1
ATOM 732 C CA . PRO A 1 96 ? 16.906 -17.781 -1.724 1 92.06 96 PRO A CA 1
ATOM 733 C C . PRO A 1 96 ? 15.797 -16.75 -1.963 1 92.06 96 PRO A C 1
ATOM 735 O O . PRO A 1 96 ? 16.047 -15.547 -1.927 1 92.06 96 PRO A O 1
ATOM 738 N N . GLY A 1 97 ? 14.633 -17.219 -2.312 1 95.44 97 GLY A N 1
ATOM 739 C CA . GLY A 1 97 ? 13.492 -16.375 -2.609 1 95.44 97 GLY A CA 1
ATOM 740 C C . GLY A 1 97 ? 13.211 -15.344 -1.522 1 95.44 97 GLY A C 1
ATOM 741 O O .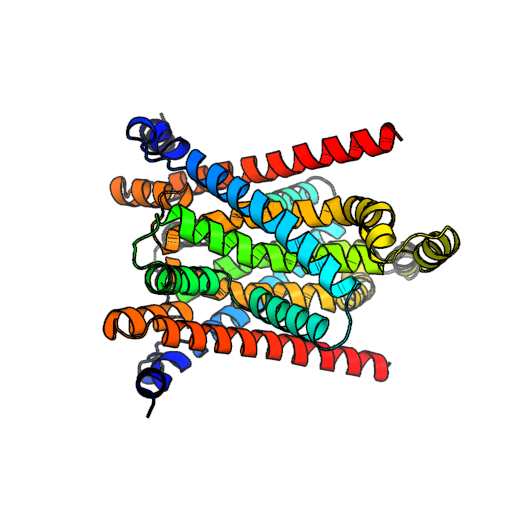 GLY A 1 97 ? 12.945 -14.18 -1.814 1 95.44 97 GLY A O 1
ATOM 742 N N . ALA A 1 98 ? 13.406 -15.789 -0.264 1 96.69 98 ALA A N 1
ATOM 743 C CA . ALA A 1 98 ? 13.133 -14.922 0.877 1 96.69 98 ALA A CA 1
ATOM 744 C C . ALA A 1 98 ? 14.086 -13.734 0.907 1 96.69 98 ALA A C 1
ATOM 746 O O . ALA A 1 98 ? 13.695 -12.617 1.258 1 96.69 98 ALA A O 1
ATOM 747 N N . VAL A 1 99 ? 15.297 -13.969 0.562 1 96.75 99 VAL A N 1
ATOM 748 C CA . VAL A 1 99 ? 16.312 -12.914 0.544 1 96.75 99 VAL A CA 1
ATOM 749 C C . VAL A 1 99 ? 15.984 -11.914 -0.563 1 96.75 99 VAL A C 1
ATOM 751 O O . VAL A 1 99 ? 16.047 -10.703 -0.35 1 96.75 99 VAL A O 1
ATOM 754 N N . THR A 1 100 ? 15.633 -12.445 -1.742 1 97.25 100 THR A N 1
ATOM 755 C CA . THR A 1 100 ? 15.305 -11.602 -2.883 1 97.25 100 THR A CA 1
ATOM 756 C C . THR A 1 100 ? 14.125 -10.68 -2.555 1 97.25 100 THR A C 1
ATOM 758 O O . THR A 1 100 ? 14.188 -9.477 -2.807 1 97.25 100 THR A O 1
ATOM 761 N N . VAL A 1 101 ? 13.07 -11.227 -1.968 1 98.25 101 VAL A N 1
ATOM 762 C CA . VAL A 1 101 ? 11.898 -10.438 -1.625 1 98.25 101 VAL A CA 1
ATOM 763 C C . VAL A 1 101 ? 12.25 -9.43 -0.531 1 98.25 101 VAL A C 1
ATOM 765 O O . VAL A 1 101 ? 11.805 -8.281 -0.566 1 98.25 101 VAL A O 1
ATOM 768 N N . THR A 1 102 ? 13.055 -9.852 0.429 1 98.75 102 THR A N 1
ATOM 769 C CA . THR A 1 102 ? 13.484 -8.969 1.505 1 98.75 102 THR A CA 1
ATOM 770 C C . THR A 1 102 ? 14.234 -7.758 0.947 1 98.75 102 THR A C 1
ATOM 772 O O . THR A 1 102 ? 13.984 -6.621 1.356 1 98.75 102 THR A O 1
ATOM 775 N N . LEU A 1 103 ? 15.078 -8.008 0.027 1 98.44 103 LEU A N 1
ATOM 776 C CA . LEU A 1 103 ? 15.844 -6.93 -0.592 1 98.44 103 LEU A CA 1
ATOM 777 C C . LEU A 1 103 ? 14.938 -5.996 -1.384 1 98.44 103 LEU A C 1
ATOM 779 O O . LEU A 1 103 ? 15.133 -4.781 -1.387 1 98.44 103 LEU A O 1
ATOM 783 N N . ALA A 1 104 ? 13.961 -6.562 -2.086 1 98.56 104 ALA A N 1
ATOM 784 C CA . ALA A 1 104 ? 12.992 -5.75 -2.814 1 98.56 104 ALA A CA 1
ATOM 785 C C . ALA A 1 104 ? 12.195 -4.859 -1.863 1 98.56 104 ALA A C 1
ATOM 787 O O . ALA A 1 104 ? 12.008 -3.67 -2.129 1 98.56 104 ALA A O 1
ATOM 788 N N . LEU A 1 105 ? 11.734 -5.434 -0.745 1 98.81 105 LEU A N 1
ATOM 789 C CA . LEU A 1 105 ? 11.016 -4.688 0.28 1 98.81 105 LEU A CA 1
ATOM 790 C C . LEU A 1 105 ? 11.875 -3.568 0.85 1 98.81 105 LEU A C 1
ATOM 792 O O . LEU A 1 105 ? 11.398 -2.447 1.041 1 98.81 105 LEU A O 1
ATOM 796 N N . ALA A 1 106 ? 13.117 -3.938 1.086 1 98.88 106 ALA A N 1
ATOM 797 C CA . ALA A 1 106 ? 14.047 -2.953 1.64 1 98.88 106 ALA A CA 1
ATOM 798 C C . ALA A 1 106 ? 14.258 -1.792 0.673 1 98.88 106 ALA A C 1
ATOM 800 O O . ALA A 1 106 ? 14.203 -0.626 1.073 1 98.88 106 ALA A O 1
ATOM 801 N N . TRP A 1 107 ? 14.469 -2.156 -0.545 1 98.56 107 TRP A N 1
ATOM 802 C CA . TRP A 1 107 ? 14.719 -1.157 -1.578 1 98.56 107 TRP A CA 1
ATOM 803 C C . TRP A 1 107 ? 13.516 -0.234 -1.747 1 98.56 107 TRP A C 1
ATOM 805 O O . TRP A 1 107 ? 13.672 0.988 -1.817 1 98.56 107 TRP A O 1
ATOM 815 N N . PHE A 1 108 ? 12.391 -0.756 -1.782 1 98.69 108 PHE A N 1
ATOM 816 C CA . PHE A 1 108 ? 11.148 -0.005 -1.929 1 98.69 108 PHE A CA 1
ATOM 817 C C . PHE A 1 108 ? 10.906 0.88 -0.712 1 98.69 108 PHE A C 1
ATOM 819 O O . PHE A 1 108 ? 10.617 2.07 -0.852 1 98.69 108 PHE A O 1
ATOM 826 N N . THR A 1 109 ? 11.039 0.354 0.449 1 98.75 109 THR A N 1
ATOM 827 C CA . THR A 1 109 ? 10.758 1.047 1.701 1 98.75 109 THR A CA 1
ATOM 828 C C . THR A 1 109 ? 11.773 2.156 1.949 1 98.75 109 THR A C 1
ATOM 830 O O . THR A 1 109 ? 11.438 3.195 2.523 1 98.75 109 THR A O 1
ATOM 833 N N . ALA A 1 110 ? 13 1.943 1.482 1 98.81 110 ALA A N 1
ATOM 834 C CA . ALA A 1 110 ? 14.047 2.945 1.667 1 98.81 110 ALA A CA 1
ATOM 835 C C . ALA A 1 110 ? 13.656 4.273 1.023 1 98.81 110 ALA A C 1
ATOM 837 O O . ALA A 1 110 ? 13.992 5.344 1.536 1 98.81 110 ALA A O 1
ATOM 838 N N . ALA A 1 111 ? 13 4.191 -0.09 1 98.5 111 ALA A N 1
ATOM 839 C CA . ALA A 1 111 ? 12.555 5.41 -0.76 1 98.5 111 ALA A CA 1
ATOM 840 C C . ALA A 1 111 ? 11.57 6.188 0.114 1 98.5 111 ALA A C 1
ATOM 842 O O . ALA A 1 111 ? 11.656 7.414 0.21 1 98.5 111 ALA A O 1
ATOM 843 N N . SER A 1 112 ? 10.68 5.512 0.755 1 98.06 112 SER A N 1
ATOM 844 C CA . SER A 1 112 ? 9.711 6.145 1.644 1 98.06 112 SER A CA 1
ATOM 845 C C . SER A 1 112 ? 10.391 6.711 2.889 1 98.06 112 SER A C 1
ATOM 847 O O . SER A 1 112 ? 10.039 7.797 3.354 1 98.06 112 SER A O 1
ATOM 849 N N . VAL A 1 113 ? 11.32 5.93 3.385 1 98.56 113 VAL A N 1
ATOM 850 C CA . VAL A 1 113 ? 12.07 6.398 4.543 1 98.56 113 VAL A CA 1
ATOM 851 C C . VAL A 1 113 ? 12.844 7.668 4.184 1 98.56 113 VAL A C 1
ATOM 853 O O . VAL A 1 113 ? 12.836 8.641 4.938 1 98.56 113 VAL A O 1
ATOM 856 N N . MET A 1 114 ? 13.469 7.652 3.043 1 98.5 114 MET A N 1
ATOM 857 C CA . MET A 1 114 ? 14.219 8.812 2.584 1 98.5 114 MET A CA 1
ATOM 858 C C . MET A 1 114 ? 13.336 10.055 2.535 1 98.5 114 MET A C 1
ATOM 860 O O . MET A 1 114 ? 13.711 11.109 3.049 1 98.5 114 MET A O 1
ATOM 864 N N . HIS A 1 115 ? 12.172 9.906 1.963 1 97.12 115 HIS A N 1
ATOM 865 C CA . HIS A 1 115 ? 11.242 11.023 1.829 1 97.12 115 HIS A CA 1
ATOM 866 C C . HIS A 1 115 ? 10.789 11.531 3.193 1 97.12 115 HIS A C 1
ATOM 868 O O . HIS A 1 115 ? 10.734 12.742 3.426 1 97.12 115 HIS A O 1
ATOM 874 N N . SER A 1 116 ? 10.492 10.625 4.094 1 97.81 116 SER A N 1
ATOM 875 C CA . SER A 1 116 ? 10.008 10.992 5.422 1 97.81 116 SER A CA 1
ATOM 876 C C . SER A 1 116 ? 11.094 11.695 6.227 1 97.81 116 SER A C 1
ATOM 878 O O . SER A 1 116 ? 10.844 12.742 6.828 1 97.81 116 SER A O 1
ATOM 880 N N . VAL A 1 117 ? 12.273 11.172 6.164 1 98.06 117 VAL A N 1
ATOM 881 C CA . VAL A 1 117 ? 13.383 11.734 6.926 1 98.06 117 VAL A CA 1
ATOM 882 C C . VAL A 1 117 ? 13.781 13.086 6.336 1 98.06 117 VAL A C 1
ATOM 884 O O . VAL A 1 117 ? 14.047 14.039 7.074 1 98.06 117 VAL A O 1
ATOM 887 N N . LEU A 1 118 ? 13.844 13.172 5.051 1 97 118 LEU A N 1
ATOM 888 C CA . LEU A 1 118 ? 14.188 14.438 4.41 1 97 118 LEU A CA 1
ATOM 889 C C . LEU A 1 118 ? 13.156 15.516 4.754 1 97 118 LEU A C 1
ATOM 891 O O . LEU A 1 118 ? 13.523 16.656 5.023 1 97 118 LEU A O 1
ATOM 895 N N . ALA A 1 119 ? 11.898 15.117 4.695 1 95.94 119 ALA A N 1
ATOM 896 C CA . ALA A 1 119 ? 10.852 16.062 5.094 1 95.94 119 ALA A CA 1
ATOM 897 C C . ALA A 1 119 ? 11.039 16.5 6.539 1 95.94 119 ALA A C 1
ATOM 899 O O . ALA A 1 119 ? 10.828 17.672 6.863 1 95.94 119 ALA A O 1
ATOM 900 N N . GLY A 1 120 ? 11.398 15.586 7.391 1 96.88 120 GLY A N 1
ATOM 901 C CA . GLY A 1 120 ? 11.703 15.93 8.773 1 96.88 120 GLY A CA 1
ATOM 902 C C . GLY A 1 120 ? 12.852 16.906 8.898 1 96.88 120 GLY A C 1
ATOM 903 O O . GLY A 1 120 ? 12.789 17.844 9.703 1 96.88 120 GLY A O 1
ATOM 904 N N . LEU A 1 121 ? 13.852 16.75 8.125 1 96.75 121 LEU A N 1
ATOM 905 C CA . LEU A 1 121 ? 15.008 17.641 8.125 1 96.75 121 LEU A CA 1
ATOM 906 C C . LEU A 1 121 ? 14.617 19.031 7.652 1 96.75 121 LEU A C 1
ATOM 908 O O . LEU A 1 121 ? 15.039 20.031 8.234 1 96.75 121 LEU A O 1
ATOM 912 N N . GLN A 1 122 ? 13.773 19.062 6.691 1 94.88 122 GLN A N 1
ATOM 913 C CA . GLN A 1 122 ? 13.383 20.328 6.074 1 94.88 122 GLN A CA 1
ATOM 914 C C . GLN A 1 122 ? 12.391 21.078 6.949 1 94.88 122 GLN A C 1
ATOM 916 O O . GLN A 1 122 ? 12.18 22.281 6.77 1 94.88 122 GLN A O 1
ATOM 921 N N . SER A 1 123 ? 11.773 20.375 7.816 1 95.31 123 SER A N 1
ATOM 922 C CA . SER A 1 123 ? 10.797 21.016 8.688 1 95.31 123 SER A CA 1
ATOM 923 C C . SER A 1 123 ? 11.469 21.703 9.867 1 95.31 123 SER A C 1
ATOM 925 O O . SER A 1 123 ? 10.836 22.484 10.578 1 95.31 123 SER A O 1
ATOM 927 N N . LEU A 1 124 ? 12.773 21.516 10.062 1 95.62 124 LEU A N 1
ATOM 928 C CA . LEU A 1 124 ? 13.508 22.125 11.164 1 95.62 124 LEU A CA 1
ATOM 929 C C . LEU A 1 124 ? 13.781 23.609 10.883 1 95.62 124 LEU A C 1
ATOM 931 O O . LEU A 1 124 ? 13.984 24 9.734 1 95.62 124 LEU A O 1
ATOM 935 N N . PRO A 1 125 ? 13.781 24.422 11.984 1 94.88 125 PRO A N 1
ATOM 936 C CA . PRO A 1 125 ? 14.109 25.828 11.789 1 94.88 125 PRO A CA 1
ATOM 937 C C . PRO A 1 125 ? 15.5 26.031 11.195 1 94.88 125 PRO A C 1
ATOM 939 O O . PRO A 1 125 ? 16.453 25.359 11.602 1 94.88 125 PRO A O 1
ATOM 942 N N . LYS A 1 126 ? 15.609 26.953 10.344 1 91.81 126 LYS A N 1
ATOM 943 C CA . LYS A 1 126 ? 16.875 27.25 9.672 1 91.81 126 LYS A CA 1
ATOM 944 C C . LYS A 1 126 ? 17.938 27.719 10.664 1 91.81 126 LYS A C 1
ATOM 946 O O . LYS A 1 126 ? 19.125 27.516 10.445 1 91.81 126 LYS A O 1
ATOM 951 N N . GLY A 1 127 ? 17.484 28.297 11.688 1 91.69 127 GLY A N 1
ATOM 952 C CA . GLY A 1 127 ? 18.391 28.797 12.711 1 91.69 127 GLY A CA 1
ATOM 953 C C . GLY A 1 127 ? 19.25 27.719 13.336 1 91.69 127 GLY A C 1
ATOM 954 O O . GLY A 1 127 ? 20.375 28 13.781 1 91.69 127 GLY A O 1
ATOM 955 N N . GLN A 1 128 ? 18.75 26.516 13.344 1 92.62 128 GLN A N 1
ATOM 956 C CA . GLN A 1 128 ? 19.516 25.406 13.93 1 92.62 128 GLN A CA 1
ATOM 957 C C . GLN A 1 128 ? 20.781 25.125 13.125 1 92.62 128 GLN A C 1
ATOM 959 O O . GLN A 1 128 ? 21.844 24.906 13.695 1 92.62 128 GLN A O 1
ATOM 964 N N . TYR A 1 129 ? 20.656 25.094 11.844 1 91.88 129 TYR A N 1
ATOM 965 C CA . TYR A 1 129 ? 21.797 24.875 10.961 1 91.88 129 TYR A CA 1
ATOM 966 C C . TYR A 1 129 ? 22.797 26.016 11.086 1 91.88 129 TYR A C 1
ATOM 968 O O . TYR A 1 129 ? 24 25.781 11.219 1 91.88 129 TYR A O 1
ATOM 976 N N . GLU A 1 130 ? 22.297 27.219 11.117 1 93.19 130 GLU A N 1
ATOM 977 C CA . GLU A 1 130 ? 23.141 28.406 11.219 1 93.19 130 GLU A CA 1
ATOM 978 C C . GLU A 1 130 ? 23.891 28.453 12.555 1 93.19 130 GLU A C 1
ATOM 980 O O . GLU A 1 130 ? 25.078 28.781 12.602 1 93.19 130 GLU A O 1
ATOM 985 N N . ALA A 1 131 ? 23.141 28.094 13.547 1 93.88 131 ALA A N 1
ATOM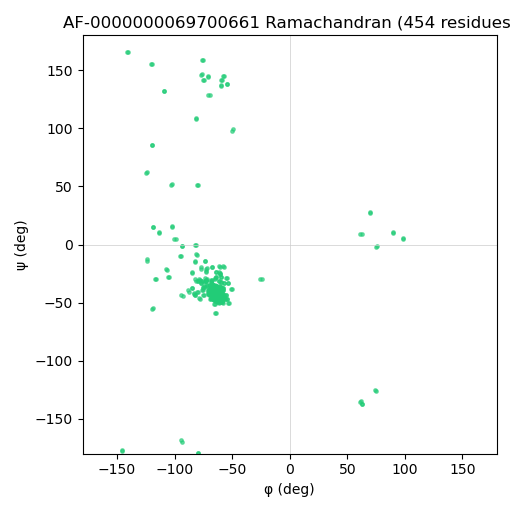 986 C CA . ALA A 1 131 ? 23.734 28.094 14.883 1 93.88 131 ALA A CA 1
ATOM 987 C C . ALA A 1 131 ? 24.844 27.047 14.977 1 93.88 131 ALA A C 1
ATOM 989 O O . ALA A 1 131 ? 25.891 27.312 15.586 1 93.88 131 ALA A O 1
ATOM 990 N N . ALA A 1 132 ? 24.656 25.906 14.391 1 93.25 132 ALA A N 1
ATOM 991 C CA . ALA A 1 132 ? 25.656 24.844 14.422 1 93.25 132 ALA A CA 1
ATOM 992 C C . ALA A 1 132 ? 26.922 25.266 13.656 1 93.25 132 ALA A C 1
ATOM 994 O O . ALA A 1 132 ? 28.031 25.016 14.109 1 93.25 132 ALA A O 1
ATOM 995 N N . LEU A 1 133 ? 26.719 25.953 12.562 1 91.25 133 LEU A N 1
ATOM 996 C CA . LEU A 1 133 ? 27.859 26.422 11.781 1 91.25 133 LEU A CA 1
ATOM 997 C C . LEU A 1 133 ? 28.641 27.484 12.539 1 91.25 133 LEU A C 1
ATOM 999 O O . LEU A 1 133 ? 29.859 27.531 12.469 1 91.25 133 LEU A O 1
ATOM 1003 N N . THR A 1 134 ? 27.891 28.312 13.211 1 94.5 134 THR A N 1
ATOM 1004 C CA . THR A 1 134 ? 28.531 29.359 13.992 1 94.5 134 THR A CA 1
ATOM 1005 C C . THR A 1 134 ? 29.359 28.766 15.133 1 94.5 134 THR A C 1
ATOM 1007 O O . THR A 1 134 ? 30.328 29.375 15.578 1 94.5 134 THR A O 1
ATOM 1010 N N . GLN A 1 135 ? 28.922 27.609 15.625 1 95.5 135 GLN A N 1
ATOM 1011 C CA . GLN A 1 135 ? 29.625 26.922 16.703 1 95.5 135 GLN A CA 1
ATOM 1012 C C . GLN A 1 135 ? 30.812 26.125 16.172 1 95.5 135 GLN A C 1
ATOM 1014 O O . GLN A 1 135 ? 31.547 25.5 16.938 1 95.5 135 GLN A O 1
ATOM 1019 N N . GLY A 1 136 ? 31.047 26.156 14.812 1 93.44 136 GLY A N 1
ATOM 1020 C CA . GLY A 1 136 ? 32.25 25.562 14.234 1 93.44 136 GLY A CA 1
ATOM 1021 C C . GLY A 1 136 ? 32 24.172 13.672 1 93.44 136 GLY A C 1
ATOM 1022 O O . GLY A 1 136 ? 32.969 23.516 13.234 1 93.44 136 GLY A O 1
ATOM 1023 N N . PHE A 1 137 ? 30.797 23.75 13.68 1 94.38 137 PHE A N 1
ATOM 1024 C CA . PHE A 1 137 ? 30.516 22.422 13.133 1 94.38 137 PHE A CA 1
ATOM 1025 C C . PHE A 1 137 ? 30.578 22.438 11.609 1 94.38 137 PHE A C 1
ATOM 1027 O O . PHE A 1 137 ? 30.141 23.406 10.977 1 94.38 137 PHE A O 1
ATOM 1034 N N . ALA A 1 138 ? 31.141 21.328 11.07 1 95.12 138 ALA A N 1
ATOM 1035 C CA . ALA A 1 138 ? 31.062 21.125 9.625 1 95.12 138 ALA A CA 1
ATOM 1036 C C . ALA A 1 138 ? 29.672 20.688 9.211 1 95.12 138 ALA A C 1
ATOM 1038 O O . ALA A 1 138 ? 28.906 20.172 10.023 1 95.12 138 ALA A O 1
ATOM 1039 N N . PRO A 1 139 ? 29.344 20.875 7.996 1 92.25 139 PRO A N 1
ATOM 1040 C CA . PRO A 1 139 ? 28 20.5 7.539 1 92.25 139 PRO A CA 1
ATOM 1041 C C . PRO A 1 139 ? 27.656 19.047 7.82 1 92.25 139 PRO A C 1
ATOM 1043 O O . PRO A 1 139 ? 26.547 18.734 8.25 1 92.25 139 PRO A O 1
ATOM 1046 N N . GLY A 1 140 ? 28.578 18.203 7.57 1 94.06 140 GLY A N 1
ATOM 1047 C CA . GLY A 1 140 ? 28.344 16.797 7.844 1 94.06 140 GLY A CA 1
ATOM 1048 C C . GLY A 1 140 ? 28.156 16.484 9.32 1 94.06 140 GLY A C 1
ATOM 1049 O O . GLY A 1 140 ? 27.328 15.648 9.688 1 94.06 140 GLY A O 1
ATOM 1050 N N . GLN A 1 141 ? 28.922 17.203 10.102 1 94.56 141 GLN A N 1
ATOM 1051 C CA . GLN A 1 141 ? 28.797 17.078 11.547 1 94.56 141 GLN A CA 1
ATOM 1052 C C . GLN A 1 141 ? 27.453 17.641 12.047 1 94.56 141 GLN A C 1
ATOM 1054 O O . GLN A 1 141 ? 26.828 17.062 12.93 1 94.56 141 GLN A O 1
ATOM 1059 N N . THR A 1 142 ? 27.109 18.781 11.469 1 94.94 142 THR A N 1
ATOM 1060 C CA . THR A 1 142 ? 25.844 19.422 11.812 1 94.94 142 THR A CA 1
ATOM 1061 C C . THR A 1 142 ? 24.672 18.5 11.5 1 94.94 142 THR A C 1
ATOM 1063 O O . THR A 1 142 ? 23.766 18.344 12.32 1 94.94 142 THR A O 1
ATOM 1066 N N . LEU A 1 143 ? 24.75 17.859 10.359 1 95.81 143 LEU A N 1
ATOM 1067 C CA . LEU A 1 143 ? 23.688 16.938 9.953 1 95.81 143 LEU A CA 1
ATOM 1068 C C . LEU A 1 143 ? 23.625 15.734 10.898 1 95.81 143 LEU A C 1
ATOM 1070 O O . LEU A 1 143 ? 22.562 15.414 11.422 1 95.81 143 LEU A O 1
ATOM 1074 N N . ARG A 1 144 ? 24.734 15.109 11.117 1 95.5 144 ARG A N 1
ATOM 1075 C CA . ARG A 1 144 ? 24.781 13.844 11.836 1 95.5 144 ARG A CA 1
ATOM 1076 C C . ARG A 1 144 ? 24.531 14.047 13.328 1 95.5 144 ARG A C 1
ATOM 1078 O O . ARG A 1 144 ? 23.844 13.234 13.961 1 95.5 144 ARG A O 1
ATOM 1085 N N . LEU A 1 145 ? 24.938 15.211 13.875 1 95.19 145 LEU A N 1
ATOM 1086 C CA . LEU A 1 145 ? 24.969 15.367 15.32 1 95.19 145 LEU A CA 1
ATOM 1087 C C . LEU A 1 145 ? 23.844 16.281 15.789 1 95.19 145 LEU A C 1
ATOM 1089 O O . LEU A 1 145 ? 23.406 16.203 16.953 1 95.19 145 LEU A O 1
ATOM 1093 N N . VAL A 1 146 ? 23.312 17.109 14.922 1 94.94 146 VAL A N 1
ATOM 1094 C CA . VAL A 1 146 ? 22.359 18.125 15.375 1 94.94 146 VAL A CA 1
ATOM 1095 C C . VAL A 1 146 ? 21.016 17.922 14.695 1 94.94 146 VAL A C 1
ATOM 1097 O O . VAL A 1 146 ? 20 17.688 15.367 1 94.94 146 VAL A O 1
ATOM 1100 N N . LEU A 1 147 ? 21 17.891 13.438 1 96.88 147 LEU A N 1
ATOM 1101 C CA . LEU A 1 147 ? 19.75 17.953 12.688 1 96.88 147 LEU A CA 1
ATOM 1102 C C . LEU A 1 147 ? 19.094 16.578 12.609 1 96.88 147 LEU A C 1
ATOM 1104 O O . LEU A 1 147 ? 17.906 16.438 12.891 1 96.88 147 LEU A O 1
ATOM 1108 N N . LEU A 1 148 ? 19.875 15.578 12.344 1 97.31 148 LEU A N 1
ATOM 1109 C CA . LEU A 1 148 ? 19.328 14.25 12.07 1 97.31 148 LEU A CA 1
ATOM 1110 C C . LEU A 1 148 ? 18.656 13.672 13.305 1 97.31 148 LEU A C 1
ATOM 1112 O O . LEU A 1 148 ? 17.547 13.148 13.227 1 97.31 148 LEU A O 1
ATOM 1116 N N . PRO A 1 149 ? 19.328 13.773 14.461 1 96.5 149 PRO A N 1
ATOM 1117 C CA . PRO A 1 149 ? 18.672 13.242 15.656 1 96.5 149 PRO A CA 1
ATOM 1118 C C . PRO A 1 149 ? 17.312 13.906 15.922 1 96.5 149 PRO A C 1
ATOM 1120 O O . PRO A 1 149 ? 16.359 13.234 16.297 1 96.5 149 PRO A O 1
ATOM 1123 N N . GLN A 1 150 ? 17.203 15.148 15.688 1 96.31 150 GLN A N 1
ATOM 1124 C CA . GLN A 1 150 ? 15.961 15.883 15.891 1 96.31 150 GLN A CA 1
ATOM 1125 C C . GLN A 1 150 ? 14.922 15.492 14.844 1 96.31 150 GLN A C 1
ATOM 1127 O O . GLN A 1 150 ? 13.758 15.25 15.18 1 96.31 150 GLN A O 1
ATOM 1132 N N . ALA A 1 151 ? 15.367 15.359 13.641 1 97.44 151 ALA A N 1
ATOM 1133 C CA . ALA A 1 151 ? 14.469 15 12.547 1 97.44 151 ALA A CA 1
ATOM 1134 C C . ALA A 1 151 ? 13.906 13.594 12.75 1 97.44 151 ALA A C 1
ATOM 1136 O O . ALA A 1 151 ? 12.711 13.367 12.531 1 97.44 151 ALA A O 1
ATOM 1137 N N . LEU A 1 152 ? 14.758 12.688 13.203 1 97 152 LEU A N 1
ATOM 1138 C CA . LEU A 1 152 ? 14.344 11.305 13.398 1 97 152 LEU A CA 1
ATOM 1139 C C . LEU A 1 152 ? 13.336 11.188 14.531 1 97 152 LEU A C 1
ATOM 1141 O O . LEU A 1 152 ? 12.422 10.359 14.477 1 97 152 LEU A O 1
ATOM 1145 N N . ARG A 1 153 ? 13.484 12 15.492 1 94.69 153 ARG A N 1
ATOM 1146 C CA . ARG A 1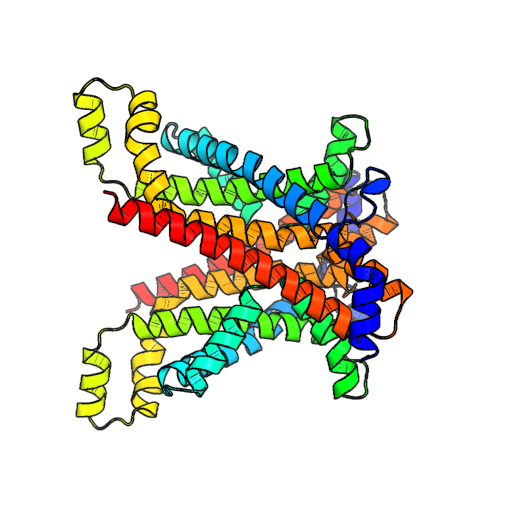 153 ? 12.516 12.023 16.578 1 94.69 153 ARG A CA 1
ATOM 1147 C C . ARG A 1 153 ? 11.164 12.547 16.109 1 94.69 153 ARG A C 1
ATOM 1149 O O . ARG A 1 153 ? 10.125 12.016 16.5 1 94.69 153 ARG A O 1
ATOM 1156 N N . ASN A 1 154 ? 11.258 13.523 15.25 1 94.81 154 ASN A N 1
ATOM 1157 C CA . ASN A 1 154 ? 10.039 14.156 14.758 1 94.81 154 ASN A CA 1
ATOM 1158 C C . ASN A 1 154 ? 9.273 13.242 13.805 1 94.81 154 ASN A C 1
ATOM 1160 O O . ASN A 1 154 ? 8.047 13.281 13.75 1 94.81 154 ASN A O 1
ATOM 1164 N N . VAL A 1 155 ? 9.961 12.367 13.078 1 96.88 155 VAL A N 1
ATOM 1165 C CA . VAL A 1 155 ? 9.289 11.602 12.031 1 96.88 155 VAL A CA 1
ATOM 1166 C C . VAL A 1 155 ? 9.016 10.18 12.531 1 96.88 155 VAL A C 1
ATOM 1168 O O . VAL A 1 155 ? 8.633 9.305 11.742 1 96.88 155 VAL A O 1
ATOM 1171 N N . GLN A 1 156 ? 9.109 9.984 13.781 1 95.81 156 GLN A N 1
ATOM 1172 C CA . GLN A 1 156 ? 8.922 8.656 14.352 1 95.81 156 GLN A CA 1
ATOM 1173 C C . GLN A 1 156 ? 7.539 8.102 14.016 1 95.81 156 GLN A C 1
ATOM 1175 O O . GLN A 1 156 ? 7.414 6.945 13.594 1 95.81 156 GLN A O 1
ATOM 1180 N N . PRO A 1 157 ? 6.453 8.891 14.195 1 94.31 157 PRO A N 1
ATOM 1181 C CA . PRO A 1 157 ? 5.141 8.352 13.836 1 94.31 157 PRO A CA 1
ATOM 1182 C C . PRO A 1 157 ? 5.051 7.941 12.367 1 94.31 157 PRO A C 1
ATOM 1184 O O . PRO A 1 157 ? 4.457 6.906 12.047 1 94.31 157 PRO A O 1
ATOM 1187 N N . SER A 1 158 ? 5.668 8.742 11.547 1 96.12 158 SER A N 1
ATOM 1188 C CA . SER A 1 158 ? 5.684 8.43 10.117 1 96.12 158 SER A CA 1
ATOM 1189 C C . SER A 1 158 ? 6.469 7.148 9.844 1 96.12 158 SER A C 1
ATOM 1191 O O . SER A 1 158 ? 6.059 6.328 9.023 1 96.12 158 SER A O 1
ATOM 1193 N N . LEU A 1 159 ? 7.562 6.965 10.516 1 97.56 159 LEU A N 1
ATOM 1194 C CA . LEU A 1 159 ? 8.383 5.773 10.328 1 97.56 159 LEU A CA 1
ATOM 1195 C C . LEU A 1 159 ? 7.645 4.523 10.797 1 97.56 159 LEU A C 1
ATOM 1197 O O . LEU A 1 159 ? 7.719 3.477 10.148 1 97.56 159 LEU A O 1
ATOM 1201 N N . VAL A 1 160 ? 6.918 4.652 11.891 1 96.94 160 VAL A N 1
ATOM 1202 C CA . VAL A 1 160 ? 6.129 3.527 12.383 1 96.94 160 VAL A CA 1
ATOM 1203 C C . VAL A 1 160 ? 5.105 3.111 11.328 1 96.94 160 VAL A C 1
ATOM 1205 O O . VAL A 1 160 ? 4.926 1.92 11.062 1 96.94 160 VAL A O 1
ATOM 1208 N N . GLY A 1 161 ? 4.465 4.117 10.719 1 96.81 161 GLY A N 1
ATOM 1209 C CA . GLY A 1 161 ? 3.523 3.828 9.641 1 96.81 161 GLY A CA 1
ATOM 1210 C C . GLY A 1 161 ? 4.16 3.113 8.469 1 96.81 161 GLY A C 1
ATOM 1211 O O . GLY A 1 161 ? 3.578 2.182 7.91 1 96.81 161 GLY A O 1
ATOM 1212 N N . ILE A 1 162 ? 5.332 3.557 8.141 1 98.12 162 ILE A N 1
ATOM 1213 C CA . ILE A 1 162 ? 6.062 2.969 7.027 1 98.12 162 ILE A CA 1
ATOM 1214 C C . ILE A 1 162 ? 6.367 1.502 7.324 1 98.12 162 ILE A C 1
ATOM 1216 O O . ILE A 1 162 ? 6.188 0.637 6.465 1 98.12 162 ILE A O 1
ATOM 1220 N N . PHE A 1 163 ? 6.734 1.187 8.523 1 98.12 163 PHE A N 1
ATOM 1221 C CA . PHE A 1 163 ? 7.152 -0.172 8.852 1 98.12 163 PHE A CA 1
ATOM 1222 C C . PHE A 1 163 ? 5.945 -1.077 9.055 1 98.12 163 PHE A C 1
ATOM 1224 O O . PHE A 1 163 ? 6.008 -2.277 8.773 1 98.12 163 PHE A O 1
ATOM 1231 N N . ILE A 1 164 ? 4.828 -0.526 9.539 1 98.06 164 ILE A N 1
ATOM 1232 C CA . ILE A 1 164 ? 3.584 -1.286 9.547 1 98.06 164 ILE A CA 1
ATOM 1233 C C . ILE A 1 164 ? 3.197 -1.65 8.117 1 98.06 164 ILE A C 1
ATOM 1235 O O . ILE A 1 164 ? 2.805 -2.787 7.844 1 98.06 164 ILE A O 1
ATOM 1239 N N . GLY A 1 165 ? 3.355 -0.695 7.215 1 98.25 165 GLY A N 1
ATOM 1240 C CA . GLY A 1 165 ? 3.145 -0.97 5.805 1 98.25 165 GLY A CA 1
ATOM 1241 C C . GLY A 1 165 ? 4.07 -2.039 5.258 1 98.25 165 GLY A C 1
ATOM 1242 O O . GLY A 1 165 ? 3.641 -2.922 4.512 1 98.25 165 GLY A O 1
ATOM 1243 N N . LEU A 1 166 ? 5.293 -1.938 5.68 1 98.62 166 LEU A N 1
ATOM 1244 C CA . LEU A 1 166 ? 6.289 -2.916 5.254 1 98.62 166 LEU A CA 1
ATOM 1245 C C . LEU A 1 166 ? 5.906 -4.32 5.711 1 98.62 166 LEU A C 1
ATOM 1247 O O . LEU A 1 166 ? 6.039 -5.281 4.953 1 98.62 166 LEU A O 1
ATOM 1251 N N . LEU A 1 167 ? 5.457 -4.43 6.93 1 98.62 167 LEU A N 1
ATOM 1252 C CA . LEU A 1 167 ? 5.016 -5.715 7.457 1 98.62 167 LEU A CA 1
ATOM 1253 C C . LEU A 1 167 ? 3.883 -6.285 6.609 1 98.62 167 LEU A C 1
ATOM 1255 O O . LEU A 1 167 ? 3.902 -7.469 6.254 1 98.62 167 LEU A O 1
ATOM 1259 N N . LYS A 1 168 ? 2.941 -5.512 6.285 1 98.38 168 LYS A N 1
ATOM 1260 C CA . LYS A 1 168 ? 1.838 -5.945 5.43 1 98.38 168 LYS A CA 1
ATOM 1261 C C . LYS A 1 168 ? 2.336 -6.316 4.035 1 98.38 168 LYS A C 1
ATOM 1263 O O . LYS A 1 168 ? 1.844 -7.273 3.43 1 98.38 168 LYS A O 1
ATOM 1268 N N . ASP A 1 169 ? 3.332 -5.582 3.557 1 98.5 169 ASP A N 1
ATOM 1269 C CA . ASP A 1 169 ? 3.861 -5.785 2.211 1 98.5 169 ASP A CA 1
ATOM 1270 C C . ASP A 1 169 ? 4.574 -7.129 2.098 1 98.5 169 ASP A C 1
ATOM 1272 O O . ASP A 1 169 ? 4.77 -7.645 0.995 1 98.5 169 ASP A O 1
ATOM 1276 N N . THR A 1 170 ? 4.961 -7.711 3.23 1 98.69 170 THR A N 1
ATOM 1277 C CA . THR A 1 170 ? 5.59 -9.023 3.18 1 98.69 170 THR A CA 1
ATOM 1278 C C . THR A 1 170 ? 4.645 -10.055 2.566 1 98.69 170 THR A C 1
ATOM 1280 O O . THR A 1 170 ? 5.09 -11.055 2.004 1 98.69 170 THR A O 1
ATOM 1283 N N . SER A 1 171 ? 3.361 -9.789 2.678 1 98.38 171 SER A N 1
ATOM 1284 C CA . SER A 1 171 ? 2.371 -10.711 2.137 1 98.38 171 SER A CA 1
ATOM 1285 C C . SER A 1 171 ? 2.527 -10.867 0.628 1 98.38 171 SER A C 1
ATOM 1287 O O . SER A 1 171 ? 2.088 -11.867 0.054 1 98.38 171 SER A O 1
ATOM 1289 N N . LEU A 1 172 ? 3.197 -9.953 -0.034 1 98 172 LEU A N 1
ATOM 1290 C CA . LEU A 1 172 ? 3.363 -9.977 -1.482 1 98 172 LEU A CA 1
ATOM 1291 C C . LEU A 1 172 ? 4.352 -11.062 -1.899 1 98 172 LEU A C 1
ATOM 1293 O O . LEU A 1 172 ? 4.426 -11.422 -3.076 1 98 172 LEU A O 1
ATOM 1297 N N . ALA A 1 173 ? 5.098 -11.586 -0.911 1 97.94 173 ALA A N 1
ATOM 1298 C CA . ALA A 1 173 ? 5.965 -12.719 -1.204 1 97.94 173 ALA A CA 1
ATOM 1299 C C . ALA A 1 173 ? 5.164 -13.898 -1.76 1 97.94 173 ALA A C 1
ATOM 1301 O O . ALA A 1 173 ? 5.723 -14.789 -2.404 1 97.94 173 ALA A O 1
ATOM 1302 N N . PHE A 1 174 ? 3.896 -13.867 -1.535 1 97.31 174 PHE A N 1
ATOM 1303 C CA . PHE A 1 174 ? 2.951 -14.852 -2.053 1 97.31 174 PHE A CA 1
ATOM 1304 C C . PHE A 1 174 ? 3.082 -14.984 -3.564 1 97.31 174 PHE A C 1
ATOM 1306 O O . PHE A 1 174 ? 2.963 -16.078 -4.109 1 97.31 174 PHE A O 1
ATOM 1313 N N . ILE A 1 175 ? 3.41 -13.906 -4.277 1 95.38 175 ILE A N 1
ATOM 1314 C CA . ILE A 1 175 ? 3.354 -13.875 -5.734 1 95.38 175 ILE A CA 1
ATOM 1315 C C . ILE A 1 175 ? 4.5 -14.703 -6.312 1 95.38 175 ILE A C 1
ATOM 1317 O O . ILE A 1 175 ? 4.422 -15.172 -7.453 1 95.38 175 ILE A O 1
ATOM 1321 N N . VAL A 1 176 ? 5.566 -14.867 -5.488 1 95 176 VAL A N 1
ATOM 1322 C CA . VAL A 1 176 ? 6.703 -15.648 -5.961 1 95 176 VAL A CA 1
ATOM 1323 C C . VAL A 1 176 ? 6.824 -16.922 -5.141 1 95 176 VAL A C 1
ATOM 1325 O O . VAL A 1 176 ? 7.887 -17.562 -5.109 1 95 176 VAL A O 1
ATOM 1328 N N . ASN A 1 177 ? 5.895 -17.234 -4.367 1 95.62 177 ASN A N 1
ATOM 1329 C CA . ASN A 1 177 ? 5.734 -18.5 -3.646 1 95.62 177 ASN A CA 1
ATOM 1330 C C . ASN A 1 177 ? 6.785 -18.656 -2.553 1 95.62 177 ASN A C 1
ATOM 1332 O O . ASN A 1 177 ? 7.273 -19.766 -2.309 1 95.62 177 ASN A O 1
ATOM 1336 N N . VAL A 1 178 ? 7.258 -17.562 -2.045 1 96.5 178 VAL A N 1
ATOM 1337 C CA . VAL A 1 178 ? 8.07 -17.609 -0.835 1 96.5 178 VAL A CA 1
ATOM 1338 C C . VAL A 1 178 ? 7.203 -18 0.36 1 96.5 178 VAL A C 1
ATOM 1340 O O . VAL A 1 178 ? 6.156 -17.391 0.591 1 96.5 178 VAL A O 1
ATOM 1343 N N . PRO A 1 179 ? 7.594 -18.984 1.139 1 96.62 179 PRO A N 1
ATOM 1344 C CA . PRO A 1 179 ? 6.668 -19.594 2.104 1 96.62 179 PRO A CA 1
ATOM 1345 C C . PRO A 1 179 ? 6.535 -18.766 3.383 1 96.62 179 PRO A C 1
ATOM 1347 O O . PRO A 1 179 ? 6.609 -19.312 4.484 1 96.62 179 PRO A O 1
ATOM 1350 N N . GLU A 1 180 ? 6.254 -17.484 3.211 1 97.94 180 GLU A N 1
ATOM 1351 C CA . GLU A 1 180 ? 5.836 -16.672 4.344 1 97.94 180 GLU A CA 1
ATOM 1352 C C . GLU A 1 180 ? 4.363 -16.891 4.676 1 97.94 180 GLU A C 1
ATOM 1354 O O . GLU A 1 180 ? 3.727 -17.797 4.121 1 97.94 180 GLU A O 1
ATOM 1359 N N . LEU A 1 181 ? 3.799 -16.25 5.637 1 97.62 181 LEU A N 1
ATOM 1360 C CA . LEU A 1 181 ? 2.512 -16.547 6.254 1 97.62 181 LEU A CA 1
ATOM 1361 C C . LEU A 1 181 ? 1.413 -16.641 5.203 1 97.62 181 LEU A C 1
ATOM 1363 O O . LEU A 1 181 ? 0.646 -17.609 5.18 1 97.62 181 LEU A O 1
ATOM 1367 N N . THR A 1 182 ? 1.252 -15.695 4.312 1 97.44 182 THR A N 1
ATOM 1368 C CA . THR A 1 182 ? 0.206 -15.672 3.295 1 97.44 182 THR A CA 1
ATOM 1369 C C . THR A 1 182 ? 0.343 -16.875 2.354 1 97.44 182 THR A C 1
ATOM 1371 O O . THR A 1 182 ? -0.65 -17.516 2.018 1 97.44 182 THR A O 1
ATOM 1374 N N . THR A 1 183 ? 1.575 -17.172 1.946 1 97 183 THR A N 1
ATOM 1375 C CA . THR A 1 183 ? 1.829 -18.281 1.04 1 97 183 THR A CA 1
ATOM 1376 C C . THR A 1 183 ? 1.484 -19.609 1.707 1 97 183 THR A C 1
ATOM 1378 O O . THR A 1 183 ? 0.82 -20.453 1.107 1 97 183 THR A O 1
ATOM 1381 N N . VAL A 1 184 ? 1.938 -19.75 2.922 1 96.06 184 VAL A N 1
ATOM 1382 C CA . VAL A 1 184 ? 1.657 -20.984 3.648 1 96.06 184 VAL A CA 1
ATOM 1383 C C . VAL A 1 184 ? 0.151 -21.141 3.844 1 96.06 184 VAL A C 1
ATOM 1385 O O . VAL A 1 184 ? -0.385 -22.25 3.74 1 96.06 184 VAL A O 1
ATOM 1388 N N . ALA A 1 185 ? -0.556 -20.062 4.184 1 95.44 185 ALA A N 1
ATOM 1389 C CA . ALA A 1 185 ? -2.012 -20.109 4.285 1 95.44 185 ALA A CA 1
ATOM 1390 C C . ALA A 1 185 ? -2.645 -20.562 2.975 1 95.44 185 ALA A C 1
ATOM 1392 O O . ALA A 1 185 ? -3.59 -21.359 2.979 1 95.44 185 ALA A O 1
ATOM 1393 N N . GLY A 1 186 ? -2.119 -20.016 1.9 1 94.25 186 GLY A N 1
ATOM 1394 C CA . GLY A 1 186 ? -2.584 -20.453 0.596 1 94.25 186 GLY A CA 1
ATOM 1395 C C . GLY A 1 186 ? -2.348 -21.938 0.349 1 94.25 186 GLY A C 1
ATOM 1396 O O . GLY A 1 186 ? -3.197 -22.609 -0.23 1 94.25 186 GLY A O 1
ATOM 1397 N N . GLN A 1 187 ? -1.237 -22.422 0.75 1 93.44 187 GLN A N 1
ATOM 1398 C CA . GLN A 1 187 ? -0.919 -23.828 0.598 1 93.44 187 GLN A CA 1
ATOM 1399 C C . GLN A 1 187 ? -1.866 -24.703 1.422 1 93.44 187 GLN A C 1
ATOM 1401 O O . GLN A 1 187 ? -2.328 -25.75 0.952 1 93.44 187 GLN A O 1
ATOM 1406 N N . VAL A 1 188 ? -2.084 -24.281 2.646 1 92.44 188 VAL A N 1
ATOM 1407 C CA . VAL A 1 188 ? -3.021 -25 3.502 1 92.44 188 VAL A CA 1
ATOM 1408 C C . VAL A 1 188 ? -4.406 -25 2.861 1 92.44 188 VAL A C 1
ATOM 1410 O O . VAL A 1 188 ? -5.086 -26.031 2.842 1 92.44 188 VAL A O 1
ATOM 1413 N N . ASN A 1 189 ? -4.82 -23.844 2.312 1 91.75 189 ASN A N 1
ATOM 1414 C CA . ASN A 1 189 ? -6.105 -23.734 1.633 1 91.75 189 ASN A CA 1
ATOM 1415 C C . ASN A 1 189 ? -6.191 -24.688 0.438 1 91.75 189 ASN A C 1
ATOM 1417 O O . ASN A 1 189 ? -7.227 -25.312 0.212 1 91.75 189 ASN A O 1
ATOM 1421 N N . ASN A 1 190 ? -5.137 -24.797 -0.312 1 90.06 190 ASN A N 1
ATOM 1422 C CA . ASN A 1 190 ? -5.109 -25.641 -1.493 1 90.06 190 ASN A CA 1
ATOM 1423 C C . ASN A 1 190 ? -5.18 -27.125 -1.116 1 90.06 190 ASN A C 1
ATOM 1425 O O . ASN A 1 190 ? -5.734 -27.938 -1.861 1 90.06 190 ASN A O 1
ATOM 1429 N N . ARG A 1 191 ? -4.66 -27.438 0.005 1 85.69 191 ARG A N 1
ATOM 1430 C CA . ARG A 1 191 ? -4.66 -28.812 0.478 1 85.69 191 ARG A CA 1
ATOM 1431 C C . ARG A 1 191 ? -6.023 -29.203 1.039 1 85.69 191 ARG A C 1
ATOM 1433 O O . ARG A 1 191 ? -6.559 -30.266 0.71 1 85.69 191 ARG A O 1
ATOM 1440 N N . VAL A 1 192 ? -6.621 -28.344 1.882 1 80.38 192 VAL A N 1
ATOM 1441 C CA . VAL A 1 192 ? -7.855 -28.656 2.598 1 80.38 192 VAL A CA 1
ATOM 1442 C C . VAL A 1 192 ? -9.055 -28.391 1.697 1 80.38 192 VAL A C 1
ATOM 1444 O O . VAL A 1 192 ? -9.992 -29.188 1.64 1 80.38 192 VAL A O 1
ATOM 1447 N N . GLN A 1 193 ? -9.078 -27.297 0.956 1 77.25 193 GLN A N 1
ATOM 1448 C CA . GLN A 1 193 ? -9.992 -26.875 -0.1 1 77.25 193 GLN A CA 1
ATOM 1449 C C . GLN A 1 193 ? -11.406 -26.703 0.435 1 77.25 193 GLN A C 1
ATOM 1451 O O . GLN A 1 193 ? -12.352 -26.531 -0.338 1 77.25 193 GLN A O 1
ATOM 1456 N N . ILE A 1 194 ? -11.656 -26.75 1.739 1 77.44 194 ILE A N 1
ATOM 1457 C CA . ILE A 1 194 ? -13.039 -26.719 2.221 1 77.44 194 ILE A CA 1
ATOM 1458 C C . ILE A 1 194 ? -13.266 -25.469 3.061 1 77.44 194 ILE A C 1
ATOM 1460 O O . ILE A 1 194 ? -14.359 -24.906 3.061 1 77.44 194 ILE A O 1
ATOM 1464 N N . TYR A 1 195 ? -12.266 -25.031 3.668 1 87 195 TYR A N 1
ATOM 1465 C CA . TYR A 1 195 ? -12.484 -23.922 4.602 1 87 195 TYR A CA 1
ATOM 1466 C C . TYR A 1 195 ? -11.594 -22.734 4.262 1 87 195 TYR A C 1
ATOM 1468 O O . TYR A 1 195 ? -10.867 -22.234 5.117 1 87 195 TYR A O 1
ATOM 1476 N N . PRO A 1 196 ? -11.75 -22.141 3.076 1 87 196 PRO A N 1
ATOM 1477 C CA . PRO A 1 196 ? -10.867 -21.047 2.709 1 87 196 PRO A CA 1
ATOM 1478 C C . PRO A 1 196 ? -11.102 -19.797 3.553 1 87 196 PRO A C 1
ATOM 1480 O O . PRO A 1 196 ? -10.141 -19.141 3.986 1 87 196 PRO A O 1
ATOM 1483 N N . LEU A 1 197 ? -12.352 -19.547 3.846 1 86.94 197 LEU A N 1
ATOM 1484 C CA . LEU A 1 197 ? -12.664 -18.344 4.602 1 86.94 197 LEU A CA 1
ATOM 1485 C C . LEU A 1 197 ? -12.062 -18.406 6.004 1 86.94 197 LEU A C 1
ATOM 1487 O O . LEU A 1 197 ? -11.492 -17.422 6.484 1 86.94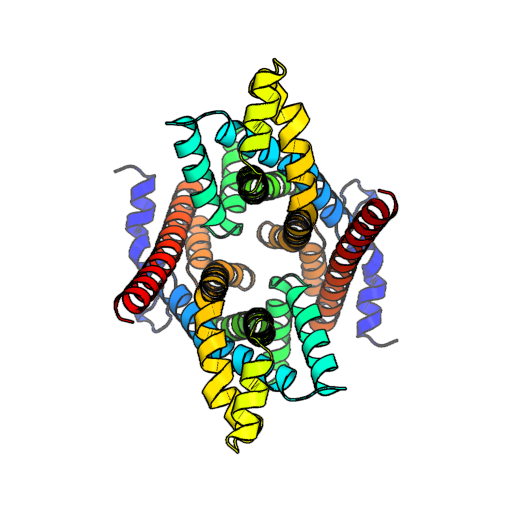 197 LEU A O 1
ATOM 1491 N N . ALA A 1 198 ? -12.133 -19.531 6.598 1 89.12 198 ALA A N 1
ATOM 1492 C CA . ALA A 1 198 ? -11.594 -19.688 7.945 1 89.12 198 ALA A CA 1
ATOM 1493 C C . ALA A 1 198 ? -10.078 -19.5 7.961 1 89.12 198 ALA A C 1
ATOM 1495 O O . ALA A 1 198 ? -9.539 -18.812 8.844 1 89.12 198 ALA A O 1
ATOM 1496 N N . ILE A 1 199 ? -9.445 -20.016 6.988 1 92.69 199 ILE A N 1
ATOM 1497 C CA . ILE A 1 199 ? -7.988 -19.969 6.906 1 92.69 199 ILE A CA 1
ATOM 1498 C C . ILE A 1 199 ? -7.543 -18.516 6.695 1 92.69 199 ILE A C 1
ATOM 1500 O O . ILE A 1 199 ? -6.664 -18.016 7.402 1 92.69 199 ILE A O 1
ATOM 1504 N N . PHE A 1 200 ? -8.227 -17.797 5.844 1 93.94 200 PHE A N 1
ATOM 1505 C CA . PHE A 1 200 ? -7.773 -16.453 5.484 1 93.94 200 PHE A CA 1
ATOM 1506 C C . PHE A 1 200 ? -8.266 -15.43 6.496 1 93.94 200 PHE A C 1
ATOM 1508 O O . PHE A 1 200 ? -7.652 -14.375 6.66 1 93.94 200 PHE A O 1
ATOM 1515 N N . VAL A 1 201 ? -9.32 -15.703 7.18 1 93.88 201 VAL A N 1
ATOM 1516 C CA . VAL A 1 201 ? -9.719 -14.852 8.297 1 93.88 201 VAL A CA 1
ATOM 1517 C C . VAL A 1 201 ? -8.711 -14.984 9.438 1 93.88 201 VAL A C 1
ATOM 1519 O O . VAL A 1 201 ? -8.289 -13.984 10.016 1 93.88 201 VAL A O 1
ATOM 1522 N N . PHE A 1 202 ? -8.297 -16.203 9.672 1 94.56 202 PHE A N 1
ATOM 1523 C CA . PHE A 1 202 ? -7.297 -16.438 10.703 1 94.56 202 PHE A CA 1
ATOM 1524 C C . PHE A 1 202 ? -5.984 -15.75 10.367 1 94.56 202 PHE A C 1
ATOM 1526 O O . PHE A 1 202 ? -5.395 -15.07 11.203 1 94.56 202 PHE A O 1
ATOM 1533 N N . THR A 1 203 ? -5.551 -15.953 9.188 1 96.12 203 THR A N 1
ATOM 1534 C CA . THR A 1 203 ? -4.285 -15.367 8.758 1 96.12 203 THR A CA 1
ATOM 1535 C C . THR A 1 203 ? -4.359 -13.836 8.781 1 96.12 203 THR A C 1
ATOM 1537 O O . THR A 1 203 ? -3.406 -13.172 9.188 1 96.12 203 THR A O 1
ATOM 1540 N N . GLY A 1 204 ? -5.488 -13.289 8.312 1 97 204 GLY A N 1
ATOM 1541 C CA . GLY A 1 204 ? -5.695 -11.852 8.422 1 97 204 GLY A CA 1
ATOM 1542 C C . GLY A 1 204 ? -5.641 -11.352 9.852 1 97 204 GLY A C 1
ATOM 1543 O O . GLY A 1 204 ? -5.066 -10.297 10.125 1 97 204 GLY A O 1
ATOM 1544 N N . ALA A 1 205 ? -6.199 -12.125 10.766 1 96.56 205 ALA A N 1
ATOM 1545 C CA . ALA A 1 205 ? -6.18 -11.773 12.18 1 96.56 205 ALA A CA 1
ATOM 1546 C C . ALA A 1 205 ? -4.758 -11.773 12.727 1 96.56 205 ALA A C 1
ATOM 1548 O O . ALA A 1 205 ? -4.398 -10.922 13.547 1 96.56 205 ALA A O 1
ATOM 1549 N N . VAL A 1 206 ? -4.016 -12.711 12.281 1 97.56 206 VAL A N 1
ATOM 1550 C CA . VAL A 1 206 ? -2.623 -12.781 12.711 1 97.56 206 VAL A CA 1
ATOM 1551 C C . VAL A 1 206 ? -1.87 -11.539 12.234 1 97.56 206 VAL A C 1
ATOM 1553 O O . VAL A 1 206 ? -1.146 -10.906 13.008 1 97.56 206 VAL A O 1
ATOM 1556 N N . TYR A 1 207 ? -2.035 -11.203 11 1 98.12 207 TYR A N 1
ATOM 1557 C CA . TYR A 1 207 ? -1.413 -9.992 10.484 1 98.12 207 TYR A CA 1
ATOM 1558 C C . TYR A 1 207 ? -1.854 -8.773 11.289 1 98.12 207 TYR A C 1
ATOM 1560 O O . TYR A 1 207 ? -1.036 -7.906 11.609 1 98.12 207 TYR A O 1
ATOM 1568 N N . TYR A 1 208 ? -3.119 -8.703 11.539 1 97.94 208 TYR A N 1
ATOM 1569 C CA . TYR A 1 208 ? -3.654 -7.582 12.305 1 97.94 208 TYR A CA 1
ATOM 1570 C C . TYR A 1 208 ? -2.992 -7.488 13.672 1 97.94 208 TYR A C 1
ATOM 1572 O O . TYR A 1 208 ? -2.617 -6.402 14.117 1 97.94 208 TYR A O 1
ATOM 1580 N N . LEU A 1 209 ? -2.865 -8.578 14.328 1 97.56 209 LEU A N 1
ATOM 1581 C CA . LEU A 1 209 ? -2.248 -8.625 15.648 1 97.56 209 LEU A CA 1
ATOM 1582 C C . LEU A 1 209 ? -0.783 -8.203 15.578 1 97.56 209 LEU A C 1
ATOM 1584 O O . LEU A 1 209 ? -0.293 -7.492 16.453 1 97.56 209 LEU A O 1
ATOM 1588 N N . LEU A 1 210 ? -0.103 -8.633 14.57 1 97.44 210 LEU A N 1
ATOM 1589 C CA . LEU A 1 210 ? 1.29 -8.234 14.391 1 97.44 210 LEU A CA 1
ATOM 1590 C C . LEU A 1 210 ? 1.4 -6.734 14.156 1 97.44 210 LEU A C 1
ATOM 1592 O O . LEU A 1 210 ? 2.262 -6.074 14.742 1 97.44 210 LEU A O 1
ATOM 1596 N N . CYS A 1 211 ? 0.52 -6.215 13.344 1 97.19 211 CYS A N 1
ATOM 1597 C CA . CYS A 1 211 ? 0.527 -4.785 13.047 1 97.19 211 CYS A CA 1
ATOM 1598 C C . CYS A 1 211 ? 0.164 -3.975 14.289 1 97.19 211 CYS A C 1
ATOM 1600 O O . CYS A 1 211 ? 0.789 -2.951 14.57 1 97.19 211 CYS A O 1
ATOM 1602 N N . CYS A 1 212 ? -0.803 -4.43 15.039 1 95.62 212 CYS A N 1
ATOM 1603 C CA . CYS A 1 212 ? -1.187 -3.781 16.281 1 95.62 212 CYS A CA 1
ATOM 1604 C C . CYS A 1 212 ? -0.053 -3.846 17.297 1 95.62 212 CYS A C 1
ATOM 1606 O O . CYS A 1 212 ? 0.194 -2.879 18.031 1 95.62 212 CYS A O 1
ATOM 1608 N N . GLY A 1 213 ? 0.522 -5.004 17.344 1 95.75 213 GLY A N 1
ATOM 1609 C CA . GLY A 1 213 ? 1.665 -5.148 18.234 1 95.75 213 GLY A CA 1
ATOM 1610 C C . GLY A 1 213 ? 2.787 -4.176 17.922 1 95.75 213 GLY A C 1
ATOM 1611 O O . GLY A 1 213 ? 3.357 -3.57 18.828 1 95.75 213 GLY A O 1
ATOM 1612 N N . LEU A 1 214 ? 3.051 -4.027 16.688 1 94.88 214 LEU A N 1
ATOM 1613 C CA . LEU A 1 214 ? 4.082 -3.086 16.266 1 94.88 214 LEU A CA 1
ATOM 1614 C C . LEU A 1 214 ? 3.686 -1.655 16.625 1 94.88 214 LEU A C 1
ATOM 1616 O O . LEU A 1 214 ? 4.516 -0.875 17.094 1 94.88 214 LEU A O 1
ATOM 1620 N N . SER A 1 215 ? 2.465 -1.361 16.406 1 94.25 215 SER A N 1
ATOM 1621 C CA . SER A 1 215 ? 1.956 -0.03 16.719 1 94.25 215 SER A CA 1
ATOM 1622 C C . SER A 1 215 ? 2.021 0.249 18.219 1 94.25 215 SER A C 1
ATOM 1624 O O . SER A 1 215 ? 2.385 1.352 18.625 1 94.25 215 SER A O 1
ATOM 1626 N N . LEU A 1 216 ? 1.711 -0.686 19.047 1 92.81 216 LEU A N 1
ATOM 1627 C CA . LEU A 1 216 ? 1.715 -0.542 20.5 1 92.81 216 LEU A CA 1
ATOM 1628 C C . LEU A 1 216 ? 3.139 -0.415 21.031 1 92.81 216 LEU A C 1
ATOM 1630 O O . LEU A 1 216 ? 3.402 0.393 21.922 1 92.81 216 LEU A O 1
ATOM 1634 N N . LEU A 1 217 ? 3.953 -1.188 20.5 1 92.12 217 LEU A N 1
ATOM 1635 C CA . LEU A 1 217 ? 5.352 -1.124 20.906 1 92.12 217 LEU A CA 1
ATOM 1636 C C . LEU A 1 217 ? 5.949 0.244 20.594 1 92.12 217 LEU A C 1
ATOM 1638 O O . LEU A 1 217 ? 6.711 0.79 21.406 1 92.12 217 LEU A O 1
ATOM 1642 N N . ALA A 1 218 ? 5.594 0.772 19.469 1 90.12 218 ALA A N 1
ATOM 1643 C CA . ALA A 1 218 ? 6.098 2.082 19.062 1 90.12 218 ALA A CA 1
ATOM 1644 C C . ALA A 1 218 ? 5.512 3.189 19.938 1 90.12 218 ALA A C 1
ATOM 1646 O O . ALA A 1 218 ? 6.207 4.141 20.297 1 90.12 218 ALA A O 1
ATOM 1647 N N . SER A 1 219 ? 4.238 3.135 20.281 1 86.88 219 SER A N 1
ATOM 1648 C CA . SER A 1 219 ? 3.578 4.145 21.094 1 86.88 219 SER A CA 1
ATOM 1649 C C . SER A 1 219 ? 4.152 4.172 22.516 1 86.88 219 SER A C 1
ATOM 1651 O O . SER A 1 219 ? 4.285 5.238 23.109 1 86.88 219 SER A O 1
ATOM 1653 N N . ARG A 1 220 ? 4.441 3.125 23.047 1 85.31 220 ARG A N 1
ATOM 1654 C CA . ARG A 1 220 ? 5.02 3.033 24.391 1 85.31 220 ARG A CA 1
ATOM 1655 C C . ARG A 1 220 ? 6.398 3.684 24.438 1 85.31 220 ARG A C 1
ATOM 1657 O O . ARG A 1 220 ? 6.746 4.336 25.422 1 85.31 220 ARG A O 1
ATOM 1664 N N . ARG A 1 221 ? 7.031 3.523 23.422 1 77.25 221 ARG A N 1
ATOM 1665 C CA . ARG A 1 221 ? 8.367 4.098 23.359 1 77.25 221 ARG A CA 1
ATOM 1666 C C . ARG A 1 221 ? 8.312 5.617 23.25 1 77.25 221 ARG A C 1
ATOM 1668 O O . ARG A 1 221 ? 9.125 6.324 23.844 1 77.25 221 ARG A O 1
ATOM 1675 N N . PHE A 1 222 ? 7.273 6.027 22.516 1 74.06 222 PHE A N 1
ATOM 1676 C CA . PHE A 1 222 ? 7.133 7.469 22.344 1 74.06 222 PHE A CA 1
ATOM 1677 C C . PHE A 1 222 ? 6.605 8.125 23.609 1 74.06 222 PHE A C 1
ATOM 1679 O O . PHE A 1 222 ? 6.996 9.242 23.953 1 74.06 222 PHE A O 1
ATOM 1686 N N . THR A 1 223 ? 5.738 7.512 24.234 1 61.53 223 THR A N 1
ATOM 1687 C CA . THR A 1 223 ? 5.211 8.047 25.484 1 61.53 223 THR A CA 1
ATOM 1688 C C . THR A 1 223 ? 6.277 8.016 26.578 1 61.53 223 THR A C 1
ATOM 1690 O O . THR A 1 223 ? 6.375 8.945 27.391 1 61.53 223 THR A O 1
ATOM 1693 N N . ARG A 1 224 ? 7.027 7.07 26.594 1 63.06 224 ARG A N 1
ATOM 1694 C CA . ARG A 1 224 ? 8.07 7.004 27.609 1 63.06 224 ARG A CA 1
ATOM 1695 C C . ARG A 1 224 ? 9.109 8.102 27.406 1 63.06 224 ARG A C 1
ATOM 1697 O O . ARG A 1 224 ? 9.602 8.688 28.375 1 63.06 224 ARG A O 1
ATOM 1704 N N . ARG A 1 225 ? 9.352 8.391 26.25 1 59.34 225 ARG A N 1
ATOM 1705 C CA . ARG A 1 225 ? 10.336 9.43 25.984 1 59.34 225 ARG A CA 1
ATOM 1706 C C . ARG A 1 225 ? 9.766 10.812 26.266 1 59.34 225 ARG A C 1
ATOM 1708 O O . ARG A 1 225 ? 10.484 11.703 26.734 1 59.34 225 ARG A O 1
ATOM 1715 N N . ALA A 1 226 ? 8.516 11.031 25.953 1 57.91 226 ALA A N 1
ATOM 1716 C CA . ALA A 1 226 ? 7.875 12.32 26.234 1 57.91 226 ALA A CA 1
ATOM 1717 C C . ALA A 1 226 ? 7.781 12.578 27.734 1 57.91 226 ALA A C 1
ATOM 1719 O O . ALA A 1 226 ? 7.871 13.719 28.172 1 57.91 226 ALA A O 1
ATOM 1720 N N . THR A 1 227 ? 7.57 11.531 28.484 1 53.47 227 THR A N 1
ATOM 1721 C CA . THR A 1 227 ? 7.484 11.719 29.938 1 53.47 227 THR A CA 1
ATOM 1722 C C . THR A 1 227 ? 8.875 11.797 30.547 1 53.47 227 THR A C 1
ATOM 1724 O O . THR A 1 227 ? 9.055 12.367 31.625 1 53.47 227 THR A O 1
ATOM 1727 N N . ALA A 1 228 ? 9.664 11.133 29.922 1 54.28 228 ALA A N 1
ATOM 1728 C CA . ALA A 1 228 ? 10.992 11.133 30.531 1 54.28 228 ALA A CA 1
ATOM 1729 C C . ALA A 1 228 ? 11.719 12.445 30.25 1 54.28 228 ALA A C 1
ATOM 1731 O O . ALA A 1 228 ? 12.727 12.758 30.891 1 54.28 228 ALA A O 1
ATOM 1732 N N . GLY A 1 229 ? 11.469 13.07 29.141 1 39.5 229 GLY A N 1
ATOM 1733 C CA . GLY A 1 229 ? 12.086 14.383 29.016 1 39.5 229 GLY A CA 1
ATOM 1734 C C . GLY A 1 229 ? 11.25 15.5 29.625 1 39.5 229 GLY A C 1
ATOM 1735 O O . GLY A 1 229 ? 10.047 15.328 29.844 1 39.5 229 GLY A O 1
ATOM 1736 N N . MET B 1 1 ? 16.109 -4.363 -34.406 1 48.53 1 MET B N 1
ATOM 1737 C CA . MET B 1 1 ? 15.25 -3.947 -33.312 1 48.53 1 MET B CA 1
ATOM 1738 C C . MET B 1 1 ? 15.562 -4.73 -32.062 1 48.53 1 MET B C 1
ATOM 1740 O O . MET B 1 1 ? 15.781 -5.941 -32.094 1 48.53 1 MET B O 1
ATOM 1744 N N . ASN B 1 2 ? 15.984 -4.074 -30.906 1 70.62 2 ASN B N 1
ATOM 1745 C CA . ASN B 1 2 ? 16.359 -4.66 -29.625 1 70.62 2 ASN B CA 1
ATOM 1746 C C . ASN B 1 2 ? 15.312 -5.645 -29.125 1 70.62 2 ASN B C 1
ATOM 1748 O O . ASN B 1 2 ? 14.117 -5.379 -29.203 1 70.62 2 ASN B O 1
ATOM 1752 N N . ALA B 1 3 ? 15.664 -6.945 -29.438 1 77.06 3 ALA B N 1
ATOM 1753 C CA . ALA B 1 3 ? 14.828 -8.086 -29.078 1 77.06 3 ALA B CA 1
ATOM 1754 C C . ALA B 1 3 ? 13.93 -7.762 -27.891 1 77.06 3 ALA B C 1
ATOM 1756 O O . ALA B 1 3 ? 12.781 -8.211 -27.828 1 77.06 3 ALA B O 1
ATOM 1757 N N . ASN B 1 4 ? 14.367 -6.973 -27.125 1 80.44 4 ASN B N 1
ATOM 1758 C CA . ASN B 1 4 ? 13.578 -6.531 -25.969 1 80.44 4 ASN B CA 1
ATOM 1759 C C . ASN B 1 4 ? 12.398 -5.668 -26.406 1 80.44 4 ASN B C 1
ATOM 1761 O O . ASN B 1 4 ? 11.281 -5.855 -25.922 1 80.44 4 ASN B O 1
ATOM 1765 N N . LEU B 1 5 ? 12.594 -4.867 -27.312 1 83 5 LEU B N 1
ATOM 1766 C CA . LEU B 1 5 ? 11.547 -3.973 -27.781 1 83 5 LEU B CA 1
ATOM 1767 C C . LEU B 1 5 ? 10.562 -4.715 -28.688 1 83 5 LEU B C 1
ATOM 1769 O O . LEU B 1 5 ? 9.375 -4.398 -28.703 1 83 5 LEU B O 1
ATOM 1773 N N . ALA B 1 6 ? 11.094 -5.68 -29.344 1 83.19 6 ALA B N 1
ATOM 1774 C CA . ALA B 1 6 ? 10.258 -6.449 -30.266 1 83.19 6 ALA B CA 1
ATOM 1775 C C . ALA B 1 6 ? 9.188 -7.227 -29.5 1 83.19 6 ALA B C 1
ATOM 1777 O O . ALA B 1 6 ? 8.039 -7.305 -29.953 1 83.19 6 ALA B O 1
ATOM 1778 N N . VAL B 1 7 ? 9.555 -7.738 -28.438 1 84.62 7 VAL B N 1
ATOM 1779 C CA . VAL B 1 7 ? 8.602 -8.523 -27.656 1 84.62 7 VAL B CA 1
ATOM 1780 C C . VAL B 1 7 ? 7.484 -7.613 -27.141 1 84.62 7 VAL B C 1
ATOM 1782 O O . VAL B 1 7 ? 6.316 -8.008 -27.125 1 84.62 7 VAL B O 1
ATOM 1785 N N . ILE B 1 8 ? 7.828 -6.469 -26.797 1 88.25 8 ILE B N 1
ATOM 1786 C CA . ILE B 1 8 ? 6.844 -5.508 -26.312 1 88.25 8 ILE B CA 1
ATOM 1787 C C . ILE B 1 8 ? 5.926 -5.086 -27.453 1 88.25 8 ILE B C 1
ATOM 1789 O O . ILE B 1 8 ? 4.703 -5.094 -27.312 1 88.25 8 ILE B O 1
ATOM 1793 N N . ALA B 1 9 ? 6.539 -4.777 -28.578 1 88.19 9 ALA B N 1
ATOM 1794 C CA . ALA B 1 9 ? 5.785 -4.316 -29.734 1 88.19 9 ALA B CA 1
ATOM 1795 C C . ALA B 1 9 ? 4.828 -5.395 -30.234 1 88.19 9 ALA B C 1
ATOM 1797 O O . ALA B 1 9 ? 3.689 -5.102 -30.609 1 88.19 9 ALA B O 1
ATOM 1798 N N . ASP B 1 10 ? 5.246 -6.59 -30.172 1 88.75 10 ASP B N 1
ATOM 1799 C CA . ASP B 1 10 ? 4.473 -7.719 -30.672 1 88.75 10 ASP B CA 1
ATOM 1800 C C . ASP B 1 10 ? 3.287 -8.023 -29.766 1 88.75 10 ASP B C 1
ATOM 1802 O O . ASP B 1 10 ? 2.324 -8.672 -30.172 1 88.75 10 ASP B O 1
ATOM 1806 N N . ASN B 1 11 ? 3.367 -7.555 -28.5 1 91.06 11 ASN B N 1
ATOM 1807 C CA . ASN B 1 11 ? 2.318 -7.879 -27.531 1 91.06 11 ASN B CA 1
ATOM 1808 C C . ASN B 1 11 ? 1.624 -6.625 -27.016 1 91.06 11 ASN B C 1
ATOM 1810 O O . ASN B 1 11 ? 0.938 -6.668 -25.984 1 91.06 11 ASN B O 1
ATOM 1814 N N . LEU B 1 12 ? 1.837 -5.582 -27.688 1 90.56 12 LEU B N 1
ATOM 1815 C CA . LEU B 1 12 ? 1.362 -4.285 -27.203 1 90.56 12 LEU B CA 1
ATOM 1816 C C . LEU B 1 12 ? -0.16 -4.262 -27.125 1 90.56 12 LEU B C 1
ATOM 1818 O O . LEU B 1 12 ? -0.725 -3.76 -26.156 1 90.56 12 LEU B O 1
ATOM 1822 N N . ASP B 1 13 ? -0.837 -4.762 -28.156 1 90.31 13 ASP B N 1
ATOM 1823 C CA . ASP B 1 13 ? -2.297 -4.789 -28.172 1 90.31 13 ASP B CA 1
ATOM 1824 C C . ASP B 1 13 ? -2.84 -5.605 -27 1 90.31 13 ASP B C 1
ATOM 1826 O O . ASP B 1 13 ? -3.801 -5.195 -26.344 1 90.31 13 ASP B O 1
ATOM 1830 N N . TYR B 1 14 ? -2.236 -6.652 -26.766 1 89.75 14 TYR B N 1
ATOM 1831 C CA . TYR B 1 14 ? -2.645 -7.516 -25.672 1 89.75 14 TYR B CA 1
ATOM 1832 C C . TYR B 1 14 ? -2.408 -6.84 -24.328 1 89.75 14 TYR B C 1
ATOM 1834 O O . TYR B 1 14 ? -3.244 -6.926 -23.422 1 89.75 14 TYR B O 1
ATOM 1842 N N . LEU B 1 15 ? -1.354 -6.102 -24.172 1 93.25 15 LEU B N 1
ATOM 1843 C CA . LEU B 1 15 ? -1.001 -5.418 -22.938 1 93.25 15 LEU B CA 1
ATOM 1844 C C . LEU B 1 15 ? -1.918 -4.223 -22.703 1 93.25 15 LEU B C 1
ATOM 1846 O O . LEU B 1 15 ? -2.227 -3.895 -21.547 1 93.25 15 LEU B O 1
ATOM 1850 N N . LEU B 1 16 ? -2.369 -3.641 -23.719 1 92.56 16 LEU B N 1
ATOM 1851 C CA . LEU B 1 16 ? -3.172 -2.43 -23.594 1 92.56 16 LEU B CA 1
ATOM 1852 C C . LEU B 1 16 ? -4.648 -2.773 -23.422 1 92.56 16 LEU B C 1
ATOM 1854 O O . LEU B 1 16 ? -5.324 -2.223 -22.547 1 92.56 16 LEU B O 1
ATOM 1858 N N . TRP B 1 17 ? -5.109 -3.832 -24.234 1 91.31 17 TRP B N 1
ATOM 1859 C CA . TRP B 1 17 ? -6.551 -4.023 -24.328 1 91.31 17 TRP B CA 1
ATOM 1860 C C . TRP B 1 17 ? -6.941 -5.441 -23.922 1 91.31 17 TRP B C 1
ATOM 1862 O O . TRP B 1 17 ? -8.117 -5.723 -23.672 1 91.31 17 TRP B O 1
ATOM 1872 N N . GLY B 1 18 ? -6.016 -6.23 -23.828 1 88.25 18 GLY B N 1
ATOM 1873 C CA . GLY B 1 18 ? -6.34 -7.641 -23.672 1 88.25 18 GLY B CA 1
ATOM 1874 C C . GLY B 1 18 ? -7.117 -8.211 -24.844 1 88.25 18 GLY B C 1
ATOM 1875 O O . GLY B 1 18 ? -6.715 -8.047 -26 1 88.25 18 GLY B O 1
ATOM 1876 N N . ARG B 1 19 ? -8.102 -8.953 -24.562 1 86.62 19 ARG B N 1
ATOM 1877 C CA . ARG B 1 19 ? -8.953 -9.523 -25.609 1 86.62 19 ARG B CA 1
ATOM 1878 C C . ARG B 1 19 ? -10.258 -8.742 -25.719 1 86.62 19 ARG B C 1
ATOM 1880 O O . ARG B 1 19 ? -11.344 -9.328 -25.734 1 86.62 19 ARG B O 1
ATOM 1887 N N . LEU B 1 20 ? -10.133 -7.488 -25.844 1 83.56 20 LEU B N 1
ATOM 1888 C CA . LEU B 1 20 ? -11.273 -6.578 -25.875 1 83.56 20 LEU B CA 1
ATOM 1889 C C . LEU B 1 20 ? -12.188 -6.898 -27.062 1 83.56 20 LEU B C 1
ATOM 1891 O O . LEU B 1 20 ? -13.414 -6.793 -26.953 1 83.56 20 LEU B O 1
ATOM 1895 N N . ALA B 1 21 ? -11.586 -7.277 -28.125 1 80.5 21 ALA B N 1
ATOM 1896 C CA . ALA B 1 21 ? -12.336 -7.609 -29.328 1 80.5 21 ALA B CA 1
ATOM 1897 C C . ALA B 1 21 ? -13.289 -8.773 -29.078 1 80.5 21 ALA B C 1
ATOM 1899 O O . ALA B 1 21 ? -14.344 -8.867 -29.719 1 80.5 21 ALA B O 1
ATOM 1900 N N . GLU B 1 22 ? -12.984 -9.57 -28.109 1 86.25 22 GLU B N 1
ATOM 1901 C CA . GLU B 1 22 ? -13.812 -10.719 -27.75 1 86.25 22 GLU B CA 1
ATOM 1902 C C . GLU B 1 22 ? -14.719 -10.398 -26.562 1 86.25 22 GLU B C 1
ATOM 1904 O O . GLU B 1 22 ? -15.359 -11.297 -26 1 86.25 22 GLU B O 1
ATOM 1909 N N . GLY B 1 23 ? -14.656 -9.125 -26.156 1 83.62 23 GLY B N 1
ATOM 1910 C CA . GLY B 1 23 ? -15.531 -8.703 -25.062 1 83.62 23 GLY B CA 1
ATOM 1911 C C . GLY B 1 23 ? -14.906 -8.883 -23.703 1 83.62 23 GLY B C 1
ATOM 1912 O O . GLY B 1 23 ? -15.594 -8.789 -22.688 1 83.62 23 GLY B O 1
ATOM 1913 N N . GLN B 1 24 ? -13.625 -9.188 -23.688 1 88.88 24 GLN B N 1
ATOM 1914 C CA . GLN B 1 24 ? -12.938 -9.406 -22.422 1 88.88 24 GLN B CA 1
ATOM 1915 C C . GLN B 1 24 ? -11.789 -8.422 -22.234 1 88.88 24 GLN B C 1
ATOM 1917 O O . GLN B 1 24 ? -10.641 -8.742 -22.547 1 88.88 24 GLN B O 1
ATOM 1922 N N . PRO B 1 25 ? -12.18 -7.32 -21.734 1 91 25 PRO B N 1
ATOM 1923 C CA . PRO B 1 25 ? -11.094 -6.355 -21.547 1 91 25 PRO B CA 1
ATOM 1924 C C . PRO B 1 25 ? -9.969 -6.895 -20.672 1 91 25 PRO B C 1
ATOM 1926 O O . PRO B 1 25 ? -10.219 -7.695 -19.766 1 91 25 PRO B O 1
ATOM 1929 N N . GLY B 1 26 ? -8.766 -6.484 -21.016 1 94.75 26 GLY B N 1
ATOM 1930 C CA . GLY B 1 26 ? -7.562 -6.832 -20.266 1 94.75 26 GLY B CA 1
ATOM 1931 C C . GLY B 1 26 ? -6.523 -5.727 -20.266 1 94.75 26 GLY B C 1
ATOM 1932 O O . GLY B 1 26 ? -6.82 -4.59 -20.625 1 94.75 26 GLY B O 1
ATOM 1933 N N . GLY B 1 27 ? -5.418 -6 -19.672 1 96.75 27 GLY B N 1
ATOM 1934 C CA . GLY B 1 27 ? -4.316 -5.055 -19.719 1 96.75 27 GLY B CA 1
ATOM 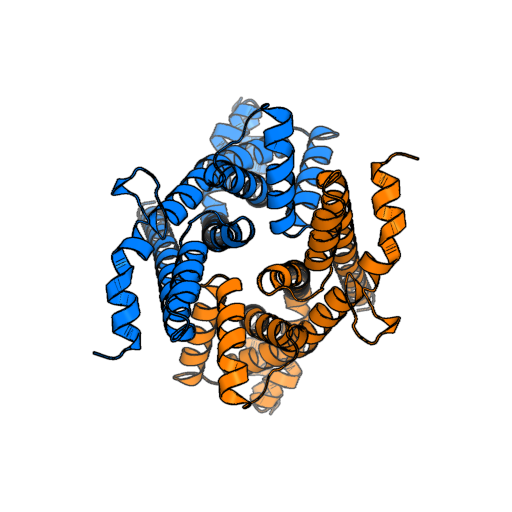1935 C C . GLY B 1 27 ? -4.648 -3.723 -19.062 1 96.75 27 GLY B C 1
ATOM 1936 O O . GLY B 1 27 ? -5.289 -3.68 -18.016 1 96.75 27 GLY B O 1
ATOM 1937 N N . VAL B 1 28 ? -4.23 -2.672 -19.734 1 97.75 28 VAL B N 1
ATOM 1938 C CA . VAL B 1 28 ? -4.406 -1.318 -19.219 1 97.75 28 VAL B CA 1
ATOM 1939 C C . VAL B 1 28 ? -5.895 -0.991 -19.141 1 97.75 28 VAL B C 1
ATOM 1941 O O . VAL B 1 28 ? -6.348 -0.368 -18.172 1 97.75 28 VAL B O 1
ATOM 1944 N N . ALA B 1 29 ? -6.637 -1.449 -20.094 1 97.5 29 ALA B N 1
ATOM 1945 C CA . ALA B 1 29 ? -8.07 -1.162 -20.141 1 97.5 29 ALA B CA 1
ATOM 1946 C C . ALA B 1 29 ? -8.773 -1.702 -18.906 1 97.5 29 ALA B C 1
ATOM 1948 O O . ALA B 1 29 ? -9.539 -0.987 -18.25 1 97.5 29 ALA B O 1
ATOM 1949 N N . LEU B 1 30 ? -8.531 -2.912 -18.594 1 98 30 LEU B N 1
ATOM 1950 C CA . LEU B 1 30 ? -9.18 -3.508 -17.422 1 98 30 LEU B CA 1
ATOM 1951 C C . LEU B 1 30 ? -8.664 -2.879 -16.141 1 98 30 LEU B C 1
ATOM 1953 O O . LEU B 1 30 ? -9.422 -2.695 -15.18 1 98 30 LEU B O 1
ATOM 1957 N N . THR B 1 31 ? -7.371 -2.586 -16.078 1 98.5 31 THR B N 1
ATOM 1958 C CA . THR B 1 31 ? -6.785 -1.887 -14.93 1 98.5 31 THR B CA 1
ATOM 1959 C C . THR B 1 31 ? -7.523 -0.576 -14.664 1 98.5 31 THR B C 1
ATOM 1961 O O . THR B 1 31 ? -7.922 -0.301 -13.531 1 98.5 31 THR B O 1
ATOM 1964 N N . LEU B 1 32 ? -7.758 0.175 -15.711 1 98.19 32 LEU B N 1
ATOM 1965 C CA . LEU B 1 32 ? -8.43 1.461 -15.578 1 98.19 32 LEU B CA 1
ATOM 1966 C C . LEU B 1 32 ? -9.898 1.27 -15.203 1 98.19 32 LEU B C 1
ATOM 1968 O O . LEU B 1 32 ? -10.438 2.01 -14.375 1 98.19 32 LEU B O 1
ATOM 1972 N N . LEU B 1 33 ? -10.523 0.28 -15.812 1 98.12 33 LEU B N 1
ATOM 1973 C CA . LEU B 1 33 ? -11.922 -0.004 -15.5 1 98.12 33 LEU B CA 1
ATOM 1974 C C . LEU B 1 33 ? -12.078 -0.377 -14.023 1 98.12 33 LEU B C 1
ATOM 1976 O O . LEU B 1 33 ? -13 0.093 -13.359 1 98.12 33 LEU B O 1
ATOM 1980 N N . MET B 1 34 ? -11.188 -1.18 -13.539 1 98.62 34 MET B N 1
ATOM 1981 C CA . MET B 1 34 ? -11.242 -1.586 -12.141 1 98.62 34 MET B CA 1
ATOM 1982 C C . MET B 1 34 ? -10.953 -0.405 -11.219 1 98.62 34 MET B C 1
ATOM 1984 O O . MET B 1 34 ? -11.625 -0.228 -10.203 1 98.62 34 MET B O 1
ATOM 1988 N N . ALA B 1 35 ? -9.953 0.395 -11.57 1 98.75 35 ALA B N 1
ATOM 1989 C CA . ALA B 1 35 ? -9.602 1.559 -10.758 1 98.75 35 ALA B CA 1
ATOM 1990 C C . ALA B 1 35 ? -10.758 2.551 -10.695 1 98.75 35 ALA B C 1
ATOM 1992 O O . ALA B 1 35 ? -11.109 3.035 -9.617 1 98.75 35 ALA B O 1
ATOM 1993 N N . ILE B 1 36 ? -11.359 2.834 -11.844 1 98.5 36 ILE B N 1
ATOM 1994 C CA . ILE B 1 36 ? -12.469 3.775 -11.922 1 98.5 36 ILE B CA 1
ATOM 1995 C C . ILE B 1 36 ? -13.68 3.211 -11.188 1 98.5 36 ILE B C 1
ATOM 1997 O O . ILE B 1 36 ? -14.312 3.912 -10.398 1 98.5 36 ILE B O 1
ATOM 2001 N N . GLY B 1 37 ? -13.984 1.955 -11.445 1 98.75 37 GLY B N 1
ATOM 2002 C CA . GLY B 1 37 ? -15.094 1.32 -10.75 1 98.75 37 GLY B CA 1
ATOM 2003 C C . GLY B 1 37 ? -14.938 1.325 -9.242 1 98.75 37 GLY B C 1
ATOM 2004 O O . GLY B 1 37 ? -15.883 1.648 -8.516 1 98.75 37 GLY B O 1
ATOM 2005 N N . ALA B 1 38 ? -13.758 0.951 -8.773 1 98.88 38 ALA B N 1
ATOM 2006 C CA . ALA B 1 38 ? -13.5 0.935 -7.336 1 98.88 38 ALA B CA 1
ATOM 2007 C C . ALA B 1 38 ? -13.578 2.342 -6.75 1 98.88 38 ALA B C 1
ATOM 2009 O O . ALA B 1 38 ? -14.086 2.531 -5.641 1 98.88 38 ALA B O 1
ATOM 2010 N N . THR B 1 39 ? -13.062 3.328 -7.504 1 98.75 39 THR B N 1
ATOM 2011 C CA . THR B 1 39 ? -13.117 4.715 -7.059 1 98.75 39 THR B CA 1
ATOM 2012 C C . THR B 1 39 ? -14.562 5.184 -6.938 1 98.75 39 THR B C 1
ATOM 2014 O O . THR B 1 39 ? -14.938 5.812 -5.945 1 98.75 39 THR B O 1
ATOM 2017 N N . LEU B 1 40 ? -15.383 4.891 -7.91 1 98.69 40 LEU B N 1
ATOM 2018 C CA . LEU B 1 40 ? -16.766 5.328 -7.969 1 98.69 40 LEU B CA 1
ATOM 2019 C C . LEU B 1 40 ? -17.578 4.734 -6.816 1 98.69 40 LEU B C 1
ATOM 2021 O O . LEU B 1 40 ? -18.578 5.309 -6.398 1 98.69 40 LEU B O 1
ATOM 2025 N N . LEU B 1 41 ? -17.109 3.674 -6.332 1 98.81 41 LEU B N 1
ATOM 2026 C CA . LEU B 1 41 ? -17.797 3.041 -5.207 1 98.81 41 LEU B CA 1
ATOM 2027 C C . LEU B 1 41 ? -17.188 3.5 -3.883 1 98.81 41 LEU B C 1
ATOM 2029 O O . LEU B 1 41 ? -17.922 3.818 -2.943 1 98.81 41 LEU B O 1
ATOM 2033 N N . ALA B 1 42 ? -15.898 3.557 -3.816 1 98.88 42 ALA B N 1
ATOM 2034 C CA . ALA B 1 42 ? -15.188 3.828 -2.57 1 98.88 42 ALA B CA 1
ATOM 2035 C C . ALA B 1 42 ? -15.391 5.277 -2.131 1 98.88 42 ALA B C 1
ATOM 2037 O O . ALA B 1 42 ? -15.484 5.562 -0.934 1 98.88 42 ALA B O 1
ATOM 2038 N N . LEU B 1 43 ? -15.375 6.195 -3.09 1 98.69 43 LEU B N 1
ATOM 2039 C CA . LEU B 1 43 ? -15.453 7.613 -2.758 1 98.69 43 LEU B CA 1
ATOM 2040 C C . LEU B 1 43 ? -16.781 7.953 -2.1 1 98.69 43 LEU B C 1
ATOM 2042 O O . LEU B 1 43 ? -16.812 8.398 -0.949 1 98.69 43 LEU B O 1
ATOM 2046 N N . PRO B 1 44 ? -17.953 7.703 -2.768 1 98.62 44 PRO B N 1
ATOM 2047 C CA . PRO B 1 44 ? -19.219 7.992 -2.09 1 98.62 44 PRO B CA 1
ATOM 2048 C C . PRO B 1 44 ? -19.422 7.137 -0.841 1 98.62 44 PRO B C 1
ATOM 2050 O O . PRO B 1 44 ? -19.969 7.617 0.152 1 98.62 44 PRO B O 1
ATOM 2053 N N . GLY B 1 45 ? -18.984 5.887 -0.905 1 98.56 45 GLY B N 1
ATOM 2054 C CA . GLY B 1 45 ? -19.094 5.035 0.267 1 98.56 45 GLY B CA 1
ATOM 2055 C C . GLY B 1 45 ? -18.312 5.547 1.46 1 98.56 45 GLY B C 1
ATOM 2056 O O . GLY B 1 45 ? -18.844 5.645 2.566 1 98.56 45 GLY B O 1
ATOM 2057 N N . GLY B 1 46 ? -17.031 5.879 1.239 1 98.62 46 GLY B N 1
ATOM 2058 C CA . GLY B 1 46 ? -16.188 6.414 2.305 1 98.62 46 GLY B CA 1
ATOM 2059 C C . GLY B 1 46 ? -16.703 7.73 2.855 1 98.62 46 GLY B C 1
ATOM 2060 O O . GLY B 1 46 ? -16.656 7.965 4.066 1 98.62 46 GLY B O 1
ATOM 2061 N N . ILE B 1 47 ? -17.203 8.594 1.978 1 98.38 47 ILE B N 1
ATOM 2062 C CA . ILE B 1 47 ? -17.75 9.875 2.395 1 98.38 47 ILE B CA 1
ATOM 2063 C C . ILE B 1 47 ? -19 9.641 3.248 1 98.38 47 ILE B C 1
ATOM 2065 O O . ILE B 1 47 ? -19.172 10.273 4.293 1 98.38 47 ILE B O 1
ATOM 2069 N N . ALA B 1 48 ? -19.859 8.734 2.77 1 98 48 ALA B N 1
ATOM 2070 C CA . ALA B 1 48 ? -21.062 8.414 3.523 1 98 48 ALA B CA 1
ATOM 2071 C C . ALA B 1 48 ? -20.734 7.883 4.91 1 98 48 ALA B C 1
ATOM 2073 O O . ALA B 1 48 ? -21.344 8.273 5.902 1 98 48 ALA B O 1
ATOM 2074 N N . LEU B 1 49 ? -19.75 7.059 5.012 1 98 49 LEU B N 1
ATOM 2075 C CA . LEU B 1 49 ? -19.344 6.477 6.289 1 98 49 LEU B CA 1
ATOM 2076 C C . LEU B 1 49 ? -18.734 7.535 7.199 1 98 49 LEU B C 1
ATOM 2078 O O . LEU B 1 49 ? -18.953 7.52 8.414 1 98 49 LEU B O 1
ATOM 2082 N N . ALA B 1 50 ? -17.953 8.406 6.621 1 97.62 50 ALA B N 1
ATOM 2083 C CA . ALA B 1 50 ? -17.406 9.523 7.395 1 97.62 50 ALA B CA 1
ATOM 2084 C C . ALA B 1 50 ? -18.516 10.398 7.961 1 97.62 50 ALA B C 1
ATOM 2086 O O . ALA B 1 50 ? -18.453 10.828 9.109 1 97.62 50 ALA B O 1
ATOM 2087 N N . GLY B 1 51 ? -19.516 10.664 7.133 1 96.5 51 GLY B N 1
ATOM 2088 C CA . GLY B 1 51 ? -20.656 11.438 7.59 1 96.5 51 GLY B CA 1
ATOM 2089 C C . GLY B 1 51 ? -21.406 10.766 8.719 1 96.5 51 GLY B C 1
ATOM 2090 O O . GLY B 1 51 ? -21.797 11.422 9.688 1 96.5 51 GLY B O 1
ATOM 2091 N N . LEU B 1 52 ? -21.625 9.484 8.578 1 96.56 52 LEU B N 1
ATOM 2092 C CA . LEU B 1 52 ? -22.297 8.727 9.625 1 96.56 52 LEU B CA 1
ATOM 2093 C C . LEU B 1 52 ? -21.5 8.781 10.93 1 96.56 52 LEU B C 1
ATOM 2095 O O . LEU B 1 52 ? -22.078 8.953 12.008 1 96.56 52 LEU B O 1
ATOM 2099 N N . ALA B 1 53 ? -20.25 8.656 10.82 1 95.44 53 ALA B N 1
ATOM 2100 C CA . ALA B 1 53 ? -19.391 8.68 12 1 95.44 53 ALA B CA 1
ATOM 2101 C C . ALA B 1 53 ? -19.391 10.055 12.664 1 95.44 53 ALA B C 1
ATOM 2103 O O . ALA B 1 53 ? -19.281 10.172 13.883 1 95.44 53 ALA B O 1
ATOM 2104 N N . TRP B 1 54 ? -19.469 11.039 11.82 1 93.88 54 TRP B N 1
ATOM 2105 C CA . TRP B 1 54 ? -19.5 12.406 12.328 1 93.88 54 TRP B CA 1
ATOM 2106 C C . TRP B 1 54 ? -20.828 12.695 13.023 1 93.88 54 TRP B C 1
ATOM 2108 O O . TRP B 1 54 ? -20.859 13.312 14.086 1 93.88 54 TRP B O 1
ATOM 2118 N N . ARG B 1 55 ? -21.891 12.227 12.406 1 91.62 55 ARG B N 1
ATOM 2119 C CA . ARG B 1 55 ? -23.234 12.555 12.852 1 91.62 55 ARG B CA 1
ATOM 2120 C C . ARG B 1 55 ? -23.609 11.781 14.109 1 91.62 55 ARG B C 1
ATOM 2122 O O . ARG B 1 55 ? -24.25 12.32 15.008 1 91.62 55 ARG B O 1
ATOM 2129 N N . TYR B 1 56 ? -23.234 10.523 14.031 1 90.88 56 TYR B N 1
ATOM 2130 C CA . TYR B 1 56 ? -23.703 9.664 15.109 1 90.88 56 TYR B CA 1
ATOM 2131 C C . TYR B 1 56 ? -22.547 9.273 16.031 1 90.88 56 TYR B C 1
ATOM 2133 O O . TYR B 1 56 ? -21.438 9.031 15.562 1 90.88 56 TYR B O 1
ATOM 2141 N N . GLY B 1 57 ? -22.828 9.43 17.266 1 86.06 57 GLY B N 1
ATOM 2142 C CA . GLY B 1 57 ? -21.859 8.961 18.25 1 86.06 57 GLY B CA 1
ATOM 2143 C C . GLY B 1 57 ? -22.156 7.562 18.75 1 86.06 57 GLY B C 1
ATOM 2144 O O . GLY B 1 57 ? -22.766 6.754 18.047 1 86.06 57 GLY B O 1
ATOM 2145 N N . GLY B 1 58 ? -21.5 7.129 19.797 1 91.75 58 GLY B N 1
ATOM 2146 C CA . GLY B 1 58 ? -21.828 5.906 20.516 1 91.75 58 GLY B CA 1
ATOM 2147 C C . GLY B 1 58 ? -21.422 4.652 19.75 1 91.75 58 GLY B C 1
ATOM 2148 O O . GLY B 1 58 ? -20.297 4.539 19.281 1 91.75 58 GLY B O 1
ATOM 2149 N N . LEU B 1 59 ? -22.438 3.801 19.578 1 93.94 59 LEU B N 1
ATOM 2150 C CA . LEU B 1 59 ? -22.203 2.461 19.062 1 93.94 59 LEU B CA 1
ATOM 2151 C C . LEU B 1 59 ? -21.906 2.506 17.562 1 93.94 59 LEU B C 1
ATOM 2153 O O . LEU B 1 59 ? -21.031 1.775 17.078 1 93.94 59 LEU B O 1
ATOM 2157 N N . VAL B 1 60 ? -22.516 3.359 16.859 1 93.88 60 VAL B N 1
ATOM 2158 C CA . VAL B 1 60 ? -22.344 3.459 15.406 1 93.88 60 VAL B CA 1
ATOM 2159 C C . VAL B 1 60 ? -20.906 3.881 15.094 1 93.88 60 VAL B C 1
ATOM 2161 O O . VAL B 1 60 ? -20.234 3.248 14.281 1 93.88 60 VAL B O 1
ATOM 2164 N N . ARG B 1 61 ? -20.5 4.824 15.75 1 94.25 61 ARG B N 1
ATOM 2165 C CA . ARG B 1 61 ? -19.141 5.336 15.562 1 94.25 61 ARG B CA 1
ATOM 2166 C C . ARG B 1 61 ? -18.109 4.285 15.93 1 94.25 61 ARG B C 1
ATOM 2168 O O . ARG B 1 61 ? -17.125 4.078 15.203 1 94.25 61 ARG B O 1
ATOM 2175 N N . ARG B 1 62 ? -18.359 3.67 16.969 1 95.25 62 ARG B N 1
ATOM 2176 C CA . ARG B 1 62 ? -17.438 2.65 17.438 1 95.25 62 ARG B CA 1
ATOM 2177 C C . ARG B 1 62 ? -17.312 1.507 16.438 1 95.25 62 ARG B C 1
ATOM 2179 O O . ARG B 1 62 ? -16.219 1.011 16.172 1 95.25 62 ARG B O 1
ATOM 2186 N N . LEU B 1 63 ? -18.391 1.108 15.867 1 96.56 63 LEU B N 1
ATOM 2187 C CA . LEU B 1 63 ? -18.406 0.01 14.906 1 96.56 63 LEU B CA 1
ATOM 2188 C C . LEU B 1 63 ? -17.719 0.415 13.609 1 96.56 63 LEU B C 1
ATOM 2190 O O . LEU B 1 63 ? -17 -0.386 13 1 96.56 63 LEU B O 1
ATOM 2194 N N . LEU B 1 64 ? -17.938 1.639 13.211 1 96.31 64 LEU B N 1
ATOM 2195 C CA . LEU B 1 64 ? -17.312 2.133 11.992 1 96.31 64 LEU B CA 1
ATOM 2196 C C . LEU B 1 64 ? -15.797 2.205 12.156 1 96.31 64 LEU B C 1
ATOM 2198 O O . LEU B 1 64 ? -15.055 1.796 11.258 1 96.31 64 LEU B O 1
ATOM 2202 N N . PHE B 1 65 ? -15.359 2.607 13.312 1 94.69 65 PHE B N 1
ATOM 2203 C CA . PHE B 1 65 ? -13.93 2.711 13.578 1 94.69 65 PHE B CA 1
ATOM 2204 C C . PHE B 1 65 ? -13.297 1.329 13.68 1 94.69 65 PHE B C 1
ATOM 2206 O O . PHE B 1 65 ? -12.195 1.107 13.18 1 94.69 65 PHE B O 1
ATOM 2213 N N . LEU B 1 66 ? -14.031 0.48 14.289 1 94.81 66 LEU B N 1
ATOM 2214 C CA . LEU B 1 66 ? -13.531 -0.888 14.398 1 94.81 66 LEU B CA 1
ATOM 2215 C C . LEU B 1 66 ? -13.383 -1.522 13.023 1 94.81 66 LEU B C 1
ATOM 2217 O O . LEU B 1 66 ? -12.352 -2.129 12.719 1 94.81 66 LEU B O 1
ATOM 2221 N N . TRP B 1 67 ? -14.375 -1.386 12.219 1 96.44 67 TRP B N 1
ATOM 2222 C CA . TRP B 1 67 ? -14.336 -1.907 10.859 1 96.44 67 TRP B CA 1
ATOM 2223 C C . TRP B 1 67 ? -13.172 -1.304 10.078 1 96.44 67 TRP B C 1
ATOM 2225 O O . TRP B 1 67 ? -12.375 -2.029 9.477 1 96.44 67 TRP B O 1
ATOM 2235 N N . ALA B 1 68 ? -13.062 -0.023 10.117 1 96.12 68 ALA B N 1
ATOM 2236 C CA . ALA B 1 68 ? -12.031 0.673 9.359 1 96.12 68 ALA B CA 1
ATOM 2237 C C . ALA B 1 68 ? -10.641 0.278 9.852 1 96.12 68 ALA B C 1
ATOM 2239 O O . ALA B 1 68 ? -9.719 0.094 9.047 1 96.12 68 ALA B O 1
ATOM 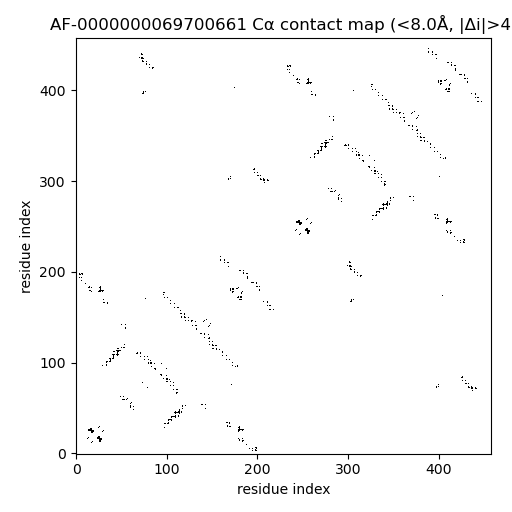2240 N N . GLU B 1 69 ? -10.531 0.108 11.141 1 93.75 69 GLU B N 1
ATOM 2241 C CA . GLU B 1 69 ? -9.25 -0.256 11.734 1 93.75 69 GLU B CA 1
ATOM 2242 C C . GLU B 1 69 ? -8.836 -1.666 11.328 1 93.75 69 GLU B C 1
ATOM 2244 O O . GLU B 1 69 ? -7.66 -1.911 11.031 1 93.75 69 GLU B O 1
ATOM 2249 N N . ILE B 1 70 ? -9.734 -2.498 11.289 1 95.25 70 ILE B N 1
ATOM 2250 C CA . ILE B 1 70 ? -9.445 -3.875 10.906 1 95.25 70 ILE B CA 1
ATOM 2251 C C . ILE B 1 70 ? -9.078 -3.932 9.422 1 95.25 70 ILE B C 1
ATOM 2253 O O . ILE B 1 70 ? -8.062 -4.527 9.055 1 95.25 70 ILE B O 1
ATOM 2257 N N . ILE B 1 71 ? -9.867 -3.27 8.617 1 96.31 71 ILE B N 1
ATOM 2258 C CA . ILE B 1 71 ? -9.68 -3.318 7.168 1 96.31 71 ILE B CA 1
ATOM 2259 C C . ILE B 1 71 ? -8.344 -2.684 6.797 1 96.31 71 ILE B C 1
ATOM 2261 O O . ILE B 1 71 ? -7.594 -3.23 5.98 1 96.31 71 ILE B O 1
ATOM 2265 N N . ARG B 1 72 ? -8 -1.613 7.449 1 94.38 72 ARG B N 1
ATOM 2266 C CA . ARG B 1 72 ? -6.766 -0.906 7.125 1 94.38 72 ARG B CA 1
ATOM 2267 C C . ARG B 1 72 ? -5.566 -1.567 7.793 1 94.38 72 ARG B C 1
ATOM 2269 O O . ARG B 1 72 ? -4.418 -1.304 7.426 1 94.38 72 ARG B O 1
ATOM 2276 N N . GLY B 1 73 ? -5.863 -2.453 8.773 1 95.69 73 GLY B N 1
ATOM 2277 C CA . GLY B 1 73 ? -4.797 -3.053 9.562 1 95.69 73 GLY B CA 1
ATOM 2278 C C . GLY B 1 73 ? -4.332 -4.391 9.016 1 95.69 73 GLY B C 1
ATOM 2279 O O . GLY B 1 73 ? -3.406 -5 9.555 1 95.69 73 GLY B O 1
ATOM 2280 N N . ILE B 1 74 ? -4.953 -4.844 7.926 1 97.38 74 ILE B N 1
ATOM 2281 C CA . ILE B 1 74 ? -4.574 -6.113 7.316 1 97.38 74 ILE B CA 1
ATOM 2282 C C . ILE B 1 74 ? -4.125 -5.883 5.875 1 97.38 74 ILE B C 1
ATOM 2284 O O . ILE B 1 74 ? -4.48 -4.875 5.262 1 97.38 74 ILE B O 1
ATOM 2288 N N . PRO B 1 75 ? -3.279 -6.824 5.348 1 97.75 75 PRO B N 1
ATOM 2289 C CA . PRO B 1 75 ? -2.936 -6.719 3.928 1 97.75 75 PRO B CA 1
ATOM 2290 C C . PRO B 1 75 ? -4.16 -6.793 3.018 1 97.75 75 PRO B C 1
ATOM 2292 O O . PRO B 1 75 ? -5.059 -7.602 3.25 1 97.75 75 PRO B O 1
ATOM 2295 N N . LEU B 1 76 ? -4.18 -5.938 2.039 1 97.81 76 LEU B N 1
ATOM 2296 C CA . LEU B 1 76 ? -5.289 -5.875 1.09 1 97.81 76 LEU B CA 1
ATOM 2297 C C . LEU B 1 76 ? -5.527 -7.238 0.444 1 97.81 76 LEU B C 1
ATOM 2299 O O . LEU B 1 76 ? -6.664 -7.578 0.112 1 97.81 76 LEU B O 1
ATOM 2303 N N . ILE B 1 77 ? -4.488 -8.047 0.312 1 97.56 77 ILE B N 1
ATOM 2304 C CA . ILE B 1 77 ? -4.594 -9.359 -0.306 1 97.56 77 ILE B CA 1
ATOM 2305 C C . ILE B 1 77 ? -5.645 -10.195 0.43 1 97.56 77 ILE B C 1
ATOM 2307 O O . ILE B 1 77 ? -6.387 -10.961 -0.191 1 97.56 77 ILE B O 1
ATOM 2311 N N . PHE B 1 78 ? -5.812 -10.039 1.672 1 97.62 78 PHE B N 1
ATOM 2312 C CA . PHE B 1 78 ? -6.75 -10.844 2.445 1 97.62 78 PHE B CA 1
ATOM 2313 C C . PHE B 1 78 ? -8.18 -10.375 2.221 1 97.62 78 PHE B C 1
ATOM 2315 O O . PHE B 1 78 ? -9.109 -11.188 2.205 1 97.62 78 PHE B O 1
ATOM 2322 N N . VAL B 1 79 ? -8.359 -9.102 2.02 1 97.69 79 VAL B N 1
ATOM 2323 C CA . VAL B 1 79 ? -9.68 -8.586 1.668 1 97.69 79 VAL B CA 1
ATOM 2324 C C . VAL B 1 79 ? -10.117 -9.156 0.323 1 97.69 79 VAL B C 1
ATOM 2326 O O . VAL B 1 79 ? -11.273 -9.539 0.153 1 97.69 79 VAL B O 1
ATOM 2329 N N . ILE B 1 80 ? -9.156 -9.273 -0.579 1 97.69 80 ILE B N 1
ATOM 2330 C CA . ILE B 1 80 ? -9.438 -9.852 -1.887 1 97.69 80 ILE B CA 1
ATOM 2331 C C . ILE B 1 80 ? -9.828 -11.32 -1.729 1 97.69 80 ILE B C 1
ATOM 2333 O O . ILE B 1 80 ? -10.828 -11.766 -2.283 1 97.69 80 ILE B O 1
ATOM 2337 N N . PHE B 1 81 ? -9.07 -12.07 -0.899 1 96.31 81 PHE B N 1
ATOM 2338 C CA . PHE B 1 81 ? -9.359 -13.484 -0.695 1 96.31 81 PHE B CA 1
ATOM 2339 C C . PHE B 1 81 ? -10.719 -13.672 -0.028 1 96.31 81 PHE B C 1
ATOM 2341 O O . PHE B 1 81 ? -11.469 -14.586 -0.378 1 96.31 81 PHE B O 1
ATOM 2348 N N . TRP B 1 82 ? -11.039 -12.852 0.917 1 96 82 TRP B N 1
ATOM 2349 C CA . TRP B 1 82 ? -12.328 -12.945 1.594 1 96 82 TRP B CA 1
ATOM 2350 C C . TRP B 1 82 ? -13.477 -12.797 0.602 1 96 82 TRP B C 1
ATOM 2352 O O . TRP B 1 82 ? -14.391 -13.625 0.565 1 96 82 TRP B O 1
ATOM 2362 N N . LEU B 1 83 ? -13.406 -11.781 -0.216 1 95.88 83 LEU B N 1
ATOM 2363 C CA . LEU B 1 83 ? -14.5 -11.539 -1.149 1 95.88 83 LEU B CA 1
ATOM 2364 C C . LEU B 1 83 ? -14.492 -12.57 -2.273 1 95.88 83 LEU B C 1
ATOM 2366 O O . LEU B 1 83 ? -15.547 -12.945 -2.787 1 95.88 83 LEU B O 1
ATOM 2370 N N . TRP B 1 84 ? -13.305 -13.016 -2.596 1 93.44 84 TRP B N 1
ATOM 2371 C CA . TRP B 1 84 ? -13.164 -14.031 -3.629 1 93.44 84 TRP B CA 1
ATOM 2372 C C . TRP B 1 84 ? -13.93 -15.305 -3.248 1 93.44 84 TRP B C 1
ATOM 2374 O O . TRP B 1 84 ? -14.531 -15.953 -4.105 1 93.44 84 TRP B O 1
ATOM 2384 N N . TYR B 1 85 ? -14 -15.586 -1.994 1 90.69 85 TYR B N 1
ATOM 2385 C CA . TYR B 1 85 ? -14.609 -16.844 -1.555 1 90.69 85 TYR B CA 1
ATOM 2386 C C . TYR B 1 85 ? -16 -16.594 -0.97 1 90.69 85 TYR B C 1
ATOM 2388 O O . TYR B 1 85 ? -16.859 -17.469 -1.033 1 90.69 85 TYR B O 1
ATOM 2396 N N . LEU B 1 86 ? -16.234 -15.461 -0.44 1 89.44 86 LEU B N 1
ATOM 2397 C CA . LEU B 1 86 ? -17.5 -15.156 0.23 1 89.44 86 LEU B CA 1
ATOM 2398 C C . LEU B 1 86 ? -18.578 -14.805 -0.784 1 89.44 86 LEU B C 1
ATOM 2400 O O . LEU B 1 86 ? -19.734 -15.203 -0.628 1 89.44 86 LEU B O 1
ATOM 2404 N N . LEU B 1 87 ? -18.234 -14.047 -1.809 1 90.62 87 LEU B N 1
ATOM 2405 C CA . LEU B 1 87 ? -19.25 -13.508 -2.701 1 90.62 87 LEU B CA 1
ATOM 2406 C C . LEU B 1 87 ? -19.969 -14.625 -3.445 1 90.62 87 LEU B C 1
ATOM 2408 O O . LEU B 1 87 ? -21.203 -14.625 -3.539 1 90.62 87 LEU B O 1
ATOM 2412 N N . PRO B 1 88 ? -19.266 -15.609 -3.941 1 87.56 88 PRO B N 1
ATOM 2413 C CA . PRO B 1 88 ? -19.984 -16.719 -4.57 1 87.56 88 PRO B CA 1
ATOM 2414 C C . PRO B 1 88 ? -20.906 -17.453 -3.596 1 87.56 88 PRO B C 1
ATOM 2416 O O . PRO B 1 88 ? -21.984 -17.922 -3.988 1 87.56 88 PRO B O 1
ATOM 2419 N N . MET B 1 89 ? -20.562 -17.5 -2.359 1 84.75 89 MET B N 1
ATOM 2420 C CA . MET B 1 89 ? -21.375 -18.156 -1.342 1 84.75 89 MET B CA 1
ATOM 2421 C C . MET B 1 89 ? -22.656 -17.359 -1.071 1 84.75 89 MET B C 1
ATOM 2423 O O . MET B 1 89 ? -23.719 -17.938 -0.848 1 84.75 89 MET B O 1
ATOM 2427 N N . LEU B 1 90 ? -22.547 -16.078 -1.142 1 86.5 90 LEU B N 1
ATOM 2428 C CA . LEU B 1 90 ? -23.672 -15.203 -0.812 1 86.5 90 LEU B CA 1
ATOM 2429 C C . LEU B 1 90 ? -24.578 -15.023 -2.016 1 86.5 90 LEU B C 1
ATOM 2431 O O . LEU B 1 90 ? -25.797 -14.93 -1.861 1 86.5 90 LEU B O 1
ATOM 2435 N N . THR B 1 91 ? -24.031 -14.938 -3.223 1 87.75 91 THR B N 1
ATOM 2436 C CA . THR B 1 91 ? -24.844 -14.617 -4.402 1 87.75 91 THR B CA 1
ATOM 2437 C C . THR B 1 91 ? -25.281 -15.898 -5.113 1 87.75 91 THR B C 1
ATOM 2439 O O . THR B 1 91 ? -26.188 -15.867 -5.945 1 87.75 91 THR B O 1
ATOM 2442 N N . GLY B 1 92 ? -24.766 -17.078 -4.777 1 83.19 92 GLY B N 1
ATOM 2443 C CA . GLY B 1 92 ? -25.125 -18.344 -5.398 1 83.19 92 GLY B CA 1
ATOM 2444 C C . GLY B 1 92 ? -24.5 -18.531 -6.77 1 83.19 92 GLY B C 1
ATOM 2445 O O . GLY B 1 92 ? -24.812 -19.5 -7.465 1 83.19 92 GLY B O 1
ATOM 2446 N N . GLY B 1 93 ? -23.719 -17.516 -7.277 1 80.12 93 GLY B N 1
ATOM 2447 C CA . GLY B 1 93 ? -23.078 -17.625 -8.578 1 80.12 93 GLY B CA 1
ATOM 2448 C C . GLY B 1 93 ? -21.688 -17.031 -8.625 1 80.12 93 GLY B C 1
ATOM 2449 O O . GLY B 1 93 ? -21.281 -16.328 -7.688 1 80.12 93 GLY B O 1
ATOM 2450 N N . ASP B 1 94 ? -21.016 -17.469 -9.805 1 80.75 94 ASP B N 1
ATOM 2451 C CA . ASP B 1 94 ? -19.656 -16.969 -9.969 1 80.75 94 ASP B CA 1
ATOM 2452 C C . ASP B 1 94 ? -19.656 -15.555 -10.547 1 80.75 94 ASP B C 1
ATOM 2454 O O . ASP B 1 94 ? -20.281 -15.305 -11.578 1 80.75 94 ASP B O 1
ATOM 2458 N N . LEU B 1 95 ? -19.328 -14.594 -9.789 1 87.81 95 LEU B N 1
ATOM 2459 C CA . LEU B 1 95 ? -19.062 -13.25 -10.305 1 87.81 95 LEU B CA 1
ATOM 2460 C C . LEU B 1 95 ? -17.75 -13.211 -11.086 1 87.81 95 LEU B C 1
ATOM 2462 O O . LEU B 1 95 ? -16.812 -13.938 -10.758 1 87.81 95 LEU B O 1
ATOM 2466 N N . PRO B 1 96 ? -17.812 -12.359 -12.164 1 92 96 PRO B N 1
ATOM 2467 C CA . PRO B 1 96 ? -16.531 -12.188 -12.836 1 92 96 PRO B CA 1
ATOM 2468 C C . PRO B 1 96 ? -15.414 -11.75 -11.891 1 92 96 PRO B C 1
ATOM 2470 O O . PRO B 1 96 ? -15.664 -10.984 -10.953 1 92 96 PRO B O 1
ATOM 2473 N N . GLY B 1 97 ? -14.258 -12.328 -12.055 1 95.44 97 GLY B N 1
ATOM 2474 C CA . GLY B 1 97 ? -13.109 -12.039 -11.211 1 95.44 97 GLY B CA 1
ATOM 2475 C C . GLY B 1 97 ? -12.828 -10.555 -11.07 1 95.44 97 GLY B C 1
ATOM 2476 O O . GLY B 1 97 ? -12.547 -10.07 -9.969 1 95.44 97 GLY B O 1
ATOM 2477 N N . ALA B 1 98 ? -13.016 -9.836 -12.188 1 96.69 98 ALA B N 1
ATOM 2478 C CA . ALA B 1 98 ? -12.734 -8.406 -12.203 1 96.69 98 ALA B CA 1
ATOM 2479 C C . ALA B 1 98 ? -13.688 -7.648 -11.281 1 96.69 98 ALA B C 1
ATOM 2481 O O . ALA B 1 98 ? -13.281 -6.691 -10.617 1 96.69 98 ALA B O 1
ATOM 2482 N N . VAL B 1 99 ? -14.906 -8.055 -11.25 1 96.75 99 VAL B N 1
ATOM 2483 C CA . VAL B 1 99 ? -15.898 -7.418 -10.398 1 96.75 99 VAL B CA 1
ATOM 2484 C C . VAL B 1 99 ? -15.57 -7.684 -8.93 1 96.75 99 VAL B C 1
ATOM 2486 O O . VAL B 1 99 ? -15.625 -6.77 -8.102 1 96.75 99 VAL B O 1
ATOM 2489 N N . THR B 1 100 ? -15.227 -8.945 -8.633 1 97.25 100 THR B N 1
ATOM 2490 C CA . THR B 1 100 ? -14.891 -9.328 -7.266 1 97.25 100 THR B CA 1
ATOM 2491 C C . THR B 1 100 ? -13.711 -8.508 -6.742 1 97.25 100 THR B C 1
ATOM 2493 O O . THR B 1 100 ? -13.766 -7.973 -5.637 1 97.25 100 THR B O 1
ATOM 2496 N N . VAL B 1 101 ? -12.656 -8.391 -7.531 1 98.25 101 VAL B N 1
ATOM 2497 C CA . VAL B 1 101 ? -11.469 -7.641 -7.121 1 98.25 101 VAL B CA 1
ATOM 2498 C C . VAL B 1 101 ? -11.82 -6.16 -6.996 1 98.25 101 VAL B C 1
ATOM 2500 O O . VAL B 1 101 ? -11.367 -5.484 -6.066 1 98.25 101 VAL B O 1
ATOM 2503 N N . THR B 1 102 ? -12.617 -5.652 -7.918 1 98.75 102 THR B N 1
ATOM 2504 C CA . THR B 1 102 ? -13.039 -4.254 -7.879 1 98.75 102 THR B CA 1
ATOM 2505 C C . THR B 1 102 ? -13.781 -3.951 -6.582 1 98.75 102 THR B C 1
ATOM 2507 O O . THR B 1 102 ? -13.523 -2.934 -5.934 1 98.75 102 THR B O 1
ATOM 2510 N N . LEU B 1 103 ? -14.641 -4.82 -6.211 1 98.44 103 LEU B N 1
ATOM 2511 C CA . LEU B 1 103 ? -15.398 -4.645 -4.98 1 98.44 103 LEU B CA 1
ATOM 2512 C C . LEU B 1 103 ? -14.484 -4.703 -3.762 1 98.44 103 LEU B C 1
ATOM 2514 O O . LEU B 1 103 ? -14.68 -3.961 -2.797 1 98.44 103 LEU B O 1
ATOM 2518 N N . ALA B 1 104 ? -13.523 -5.609 -3.775 1 98.56 104 ALA B N 1
ATOM 2519 C CA . ALA B 1 104 ? -12.547 -5.695 -2.689 1 98.56 104 ALA B CA 1
ATOM 2520 C C . ALA B 1 104 ? -11.742 -4.402 -2.57 1 98.56 104 ALA B C 1
ATOM 2522 O O . ALA B 1 104 ? -11.555 -3.885 -1.469 1 98.56 104 ALA B O 1
ATOM 2523 N N . LEU B 1 105 ? -11.281 -3.875 -3.713 1 98.81 105 LEU B N 1
ATOM 2524 C CA . LEU B 1 105 ? -10.547 -2.613 -3.756 1 98.81 105 LEU B CA 1
ATOM 2525 C C . LEU B 1 105 ? -11.406 -1.472 -3.215 1 98.81 105 LEU B C 1
ATOM 2527 O O . LEU B 1 105 ? -10.922 -0.638 -2.447 1 98.81 105 LEU B O 1
ATOM 2531 N N . ALA B 1 106 ? -12.648 -1.504 -3.648 1 98.88 106 ALA B N 1
ATOM 2532 C CA . ALA B 1 106 ? -13.57 -0.457 -3.209 1 98.88 106 ALA B CA 1
ATOM 2533 C C . ALA B 1 106 ? -13.773 -0.508 -1.697 1 98.88 106 ALA B C 1
ATOM 2535 O O . ALA B 1 106 ? -13.719 0.521 -1.021 1 98.88 106 ALA B O 1
ATOM 2536 N N . TRP B 1 107 ? -13.992 -1.689 -1.234 1 98.56 107 TRP B N 1
ATOM 2537 C CA . TRP B 1 107 ? -14.242 -1.893 0.189 1 98.56 107 TRP B CA 1
ATOM 2538 C C . TRP B 1 107 ? -13.031 -1.471 1.019 1 98.56 107 TRP B C 1
ATOM 2540 O O . TRP B 1 107 ? -13.18 -0.779 2.029 1 98.56 107 TRP B O 1
ATOM 2550 N N . PHE B 1 108 ? -11.914 -1.828 0.624 1 98.75 108 PHE B N 1
ATOM 2551 C CA . PHE B 1 108 ? -10.672 -1.494 1.305 1 98.75 108 PHE B CA 1
ATOM 2552 C C . PHE B 1 108 ? -10.414 0.008 1.26 1 98.75 108 PHE B C 1
ATOM 2554 O O . PHE B 1 108 ? -10.117 0.623 2.287 1 98.75 108 PHE B O 1
ATOM 2561 N N . THR B 1 109 ? -10.539 0.602 0.131 1 98.75 109 THR B N 1
ATOM 2562 C CA . THR B 1 109 ? -10.25 2.014 -0.089 1 98.75 109 THR B CA 1
ATOM 2563 C C . THR B 1 109 ? -11.258 2.896 0.638 1 98.75 109 THR B C 1
ATOM 2565 O O . THR B 1 109 ? -10.914 3.984 1.106 1 98.75 109 THR B O 1
ATOM 2568 N N . ALA B 1 110 ? -12.492 2.412 0.752 1 98.81 110 ALA B N 1
ATOM 2569 C CA . ALA B 1 110 ? -13.523 3.182 1.435 1 98.81 110 ALA B CA 1
ATOM 2570 C C . ALA B 1 110 ? -13.125 3.48 2.877 1 98.81 110 ALA B C 1
ATOM 2572 O O . ALA B 1 110 ? -13.453 4.543 3.41 1 98.81 110 ALA B O 1
ATOM 2573 N N . ALA B 1 111 ? -12.484 2.541 3.498 1 98.44 111 ALA B N 1
ATOM 2574 C CA . ALA B 1 111 ? -12.031 2.754 4.871 1 98.44 111 ALA B CA 1
ATOM 2575 C C . ALA B 1 111 ? -11.039 3.912 4.945 1 98.44 111 ALA B C 1
ATOM 2577 O O . ALA B 1 111 ? -11.109 4.738 5.855 1 98.44 111 ALA B O 1
ATOM 2578 N N . SER B 1 112 ? -10.156 4 4.012 1 98.06 112 SER B N 1
ATOM 2579 C CA . SER B 1 112 ? -9.18 5.082 3.969 1 98.06 112 SER B CA 1
ATOM 2580 C C . SER B 1 112 ? -9.844 6.418 3.652 1 98.06 112 SER B C 1
ATOM 2582 O O . SER B 1 112 ? -9.484 7.449 4.227 1 98.06 112 SER B O 1
ATOM 2584 N N . VAL B 1 113 ? -10.766 6.344 2.738 1 98.56 113 VAL B N 1
ATOM 2585 C CA . VAL B 1 113 ? -11.508 7.555 2.4 1 98.56 113 VAL B CA 1
ATOM 2586 C C . VAL B 1 113 ? -12.273 8.047 3.625 1 98.56 113 VAL B C 1
ATOM 2588 O O . VAL B 1 113 ? -12.258 9.242 3.932 1 98.56 113 VAL B O 1
ATOM 2591 N N . MET B 1 114 ? -12.906 7.145 4.316 1 98.5 114 MET B N 1
ATOM 2592 C CA . MET B 1 114 ? -13.648 7.504 5.52 1 98.5 114 MET B CA 1
ATOM 2593 C C . MET B 1 114 ? -12.75 8.219 6.523 1 98.5 114 MET B C 1
ATOM 2595 O O . MET B 1 114 ? -13.117 9.273 7.047 1 98.5 114 MET B O 1
ATOM 2599 N N . HIS B 1 115 ? -11.594 7.664 6.746 1 97.06 115 HIS B N 1
ATOM 2600 C CA . HIS B 1 115 ? -10.656 8.234 7.711 1 97.06 115 HIS B CA 1
ATOM 2601 C C . HIS B 1 115 ? -10.195 9.617 7.273 1 97.06 115 HIS B C 1
ATOM 2603 O O . HIS B 1 115 ? -10.133 10.547 8.086 1 97.06 115 HIS B O 1
ATOM 2609 N N . SER B 1 116 ? -9.898 9.766 6.008 1 97.81 116 SER B N 1
ATOM 2610 C CA . SER B 1 116 ? -9.414 11.039 5.48 1 97.81 116 SER B CA 1
ATOM 2611 C C . SER B 1 116 ? -10.492 12.117 5.555 1 97.81 116 SER B C 1
ATOM 2613 O O . SER B 1 116 ? -10.227 13.234 6.012 1 97.81 116 SER B O 1
ATOM 2615 N N . VAL B 1 117 ? -11.68 11.766 5.18 1 98.06 117 VAL B N 1
ATOM 2616 C CA . VAL B 1 117 ? -12.781 12.727 5.16 1 98.06 117 VAL B CA 1
ATOM 2617 C C . VAL B 1 117 ? -13.172 13.086 6.59 1 98.06 117 VAL B C 1
ATOM 2619 O O . VAL B 1 117 ? -13.422 14.258 6.895 1 98.06 117 VAL B O 1
ATOM 2622 N N . LEU B 1 118 ? -13.234 12.117 7.449 1 96.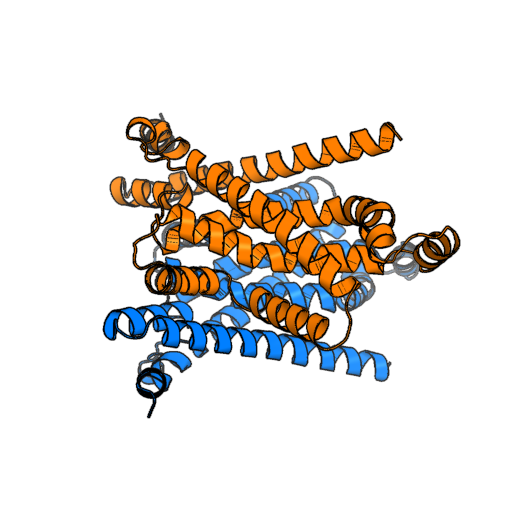94 118 LEU B N 1
ATOM 2623 C CA . LEU B 1 118 ? -13.57 12.391 8.844 1 96.94 118 LEU B CA 1
ATOM 2624 C C . LEU B 1 118 ? -12.531 13.312 9.477 1 96.94 118 LEU B C 1
ATOM 2626 O O . LEU B 1 118 ? -12.883 14.227 10.227 1 96.94 118 LEU B O 1
ATOM 2630 N N . ALA B 1 119 ? -11.266 13.023 9.195 1 95.81 119 ALA B N 1
ATOM 2631 C CA . ALA B 1 119 ? -10.211 13.898 9.688 1 95.81 119 ALA B CA 1
ATOM 2632 C C . ALA B 1 119 ? -10.391 15.32 9.164 1 95.81 119 ALA B C 1
ATOM 2634 O O . ALA B 1 119 ? -10.172 16.297 9.891 1 95.81 119 ALA B O 1
ATOM 2635 N N . GLY B 1 120 ? -10.75 15.43 7.914 1 96.81 120 GLY B N 1
ATOM 2636 C CA . GLY B 1 120 ? -11.055 16.734 7.344 1 96.81 120 GLY B CA 1
ATOM 2637 C C . GLY B 1 120 ? -12.195 17.438 8.047 1 96.81 120 GLY B C 1
ATOM 2638 O O . GLY B 1 120 ? -12.117 18.656 8.297 1 96.81 120 GLY B O 1
ATOM 2639 N N . LEU B 1 121 ? -13.203 16.75 8.398 1 96.69 121 LEU B N 1
ATOM 2640 C CA . LEU B 1 121 ? -14.352 17.297 9.102 1 96.69 121 LEU B CA 1
ATOM 2641 C C . LEU B 1 121 ? -13.953 17.781 10.5 1 96.69 121 LEU B C 1
ATOM 2643 O O . LEU B 1 121 ? -14.359 18.859 10.93 1 96.69 121 LEU B O 1
ATOM 2647 N N . GLN B 1 122 ? -13.109 17.016 11.102 1 94.81 122 GLN B N 1
ATOM 2648 C CA . GLN B 1 122 ? -12.711 17.297 12.477 1 94.81 122 GLN B CA 1
ATOM 2649 C C . GLN B 1 122 ? -11.711 18.453 12.539 1 94.81 122 GLN B C 1
ATOM 2651 O O . GLN B 1 122 ? -11.5 19.047 13.594 1 94.81 122 GLN B O 1
ATOM 2656 N N . SER B 1 123 ? -11.094 18.688 11.453 1 95.25 123 SER B N 1
ATOM 2657 C CA . SER B 1 123 ? -10.109 19.766 11.414 1 95.25 123 SER B CA 1
ATOM 2658 C C . SER B 1 123 ? -10.781 21.125 11.242 1 95.25 123 SER B C 1
ATOM 2660 O O . SER B 1 123 ? -10.141 22.172 11.422 1 95.25 123 SER B O 1
ATOM 2662 N N . LEU B 1 124 ? -12.078 21.188 10.977 1 95.56 124 LEU B N 1
ATOM 2663 C CA . LEU B 1 124 ? -12.805 22.438 10.789 1 95.56 124 LEU B CA 1
ATOM 2664 C C . LEU B 1 124 ? -13.07 23.109 12.133 1 95.56 124 LEU B C 1
ATOM 2666 O O . LEU B 1 124 ? -13.289 22.438 13.141 1 95.56 124 LEU B O 1
ATOM 2670 N N . PRO B 1 125 ? -13.047 24.469 12.125 1 94.88 125 PRO B N 1
ATOM 2671 C CA . PRO B 1 125 ? -13.367 25.172 13.367 1 94.88 125 PRO B CA 1
ATOM 2672 C C . PRO B 1 125 ? -14.766 24.844 13.891 1 94.88 125 PRO B C 1
ATOM 2674 O O . PRO B 1 125 ? -15.719 24.766 13.117 1 94.88 125 PRO B O 1
ATOM 2677 N N . LYS B 1 126 ? -14.875 24.734 15.133 1 91.81 126 LYS B N 1
ATOM 2678 C CA . LYS B 1 126 ? -16.141 24.391 15.781 1 91.81 126 LYS B CA 1
ATOM 2679 C C . LYS B 1 126 ? -17.188 25.469 15.547 1 91.81 126 LYS B C 1
ATOM 2681 O O . LYS B 1 126 ? -18.391 25.188 15.523 1 91.81 126 LYS B O 1
ATOM 2686 N N . GLY B 1 127 ? -16.734 26.641 15.375 1 91.56 127 GLY B N 1
ATOM 2687 C CA . GLY B 1 127 ? -17.625 27.766 15.164 1 91.56 127 GLY B CA 1
ATOM 2688 C C . GLY B 1 127 ? -18.5 27.609 13.93 1 91.56 127 GLY B C 1
ATOM 2689 O O . GLY B 1 127 ? -19.609 28.141 13.875 1 91.56 127 GLY B O 1
ATOM 2690 N N . GLN B 1 128 ? -18 26.875 12.969 1 92.56 128 GLN B N 1
ATOM 2691 C CA . GLN B 1 128 ? -18.766 26.672 11.742 1 92.56 128 GLN B CA 1
ATOM 2692 C C . GLN B 1 128 ? -20.031 25.859 12.008 1 92.56 128 GLN B C 1
ATOM 2694 O O . GLN B 1 128 ? -21.109 26.188 11.492 1 92.56 128 GLN B O 1
ATOM 2699 N N . TYR B 1 129 ? -19.922 24.828 12.766 1 91.69 129 TYR B N 1
ATOM 2700 C CA . TYR B 1 129 ? -21.062 24 13.141 1 91.69 129 TYR B CA 1
ATOM 2701 C C . TYR B 1 129 ? -22.062 24.797 13.969 1 91.69 129 TYR B C 1
ATOM 2703 O O . TYR B 1 129 ? -23.266 24.781 13.703 1 91.69 129 TYR B O 1
ATOM 2711 N N . GLU B 1 130 ? -21.547 25.562 14.891 1 92.94 130 GLU B N 1
ATOM 2712 C CA . GLU B 1 130 ? -22.391 26.375 15.773 1 92.94 130 GLU B CA 1
ATOM 2713 C C . GLU B 1 130 ? -23.125 27.453 14.992 1 92.94 130 GLU B C 1
ATOM 2715 O O . GLU B 1 130 ? -24.312 27.719 15.227 1 92.94 130 GLU B O 1
ATOM 2720 N N . ALA B 1 131 ? -22.375 28.031 14.109 1 93.62 131 ALA B N 1
ATOM 2721 C CA . ALA B 1 131 ? -22.953 29.078 13.281 1 93.62 131 ALA B CA 1
ATOM 2722 C C . ALA B 1 131 ? -24.078 28.531 12.414 1 93.62 131 ALA B C 1
ATOM 2724 O O . ALA B 1 131 ? -25.125 29.172 12.242 1 93.62 131 ALA B O 1
ATOM 2725 N N . ALA B 1 132 ? -23.906 27.375 11.867 1 93.06 132 ALA B N 1
ATOM 2726 C CA . ALA B 1 132 ? -24.922 26.75 11.016 1 93.06 132 ALA B CA 1
ATOM 2727 C C . ALA B 1 132 ? -26.172 26.422 11.812 1 93.06 132 ALA B C 1
ATOM 2729 O O . ALA B 1 132 ? -27.297 26.625 11.336 1 93.06 132 ALA B O 1
ATOM 2730 N N . LEU B 1 133 ? -25.984 25.969 13.023 1 91.12 133 LEU B N 1
ATOM 2731 C CA . LEU B 1 133 ? -27.109 25.641 13.883 1 91.12 133 LEU B CA 1
ATOM 2732 C C . LEU B 1 133 ? -27.891 26.891 14.258 1 91.12 133 LEU B C 1
ATOM 2734 O O . LEU B 1 133 ? -29.125 26.875 14.336 1 91.12 133 LEU B O 1
ATOM 2738 N N . THR B 1 134 ? -27.141 27.922 14.508 1 94.44 134 THR B N 1
ATOM 2739 C CA . THR B 1 134 ? -27.766 29.188 14.867 1 94.44 134 THR B CA 1
ATOM 2740 C C . THR B 1 134 ? -28.578 29.734 13.695 1 94.44 134 THR B C 1
ATOM 2742 O O . THR B 1 134 ? -29.547 30.484 13.898 1 94.44 134 THR B O 1
ATOM 2745 N N . GLN B 1 135 ? -28.172 29.406 12.469 1 95.38 135 GLN B N 1
ATOM 2746 C CA . GLN B 1 135 ? -28.859 29.859 11.258 1 95.38 135 GLN B CA 1
ATOM 2747 C C . GLN B 1 135 ? -30.062 28.953 10.961 1 95.38 135 GLN B C 1
ATOM 2749 O O . GLN B 1 135 ? -30.781 29.188 9.984 1 95.38 135 GLN B O 1
ATOM 2754 N N . GLY B 1 136 ? -30.297 27.891 11.828 1 93.31 136 GLY B N 1
ATOM 2755 C CA . GLY B 1 136 ? -31.5 27.094 11.711 1 93.31 136 GLY B CA 1
ATOM 2756 C C . GLY B 1 136 ? -31.281 25.797 10.953 1 93.31 136 GLY B C 1
ATOM 2757 O O . GLY B 1 136 ? -32.219 25.047 10.695 1 93.31 136 GLY B O 1
ATOM 2758 N N . PHE B 1 137 ? -30.062 25.516 10.609 1 94.25 137 PHE B N 1
ATOM 2759 C CA . PHE B 1 137 ? -29.797 24.281 9.898 1 94.25 137 PHE B CA 1
ATOM 2760 C C . PHE B 1 137 ? -29.859 23.078 10.836 1 94.25 137 PHE B C 1
ATOM 2762 O O . PHE B 1 137 ? -29.438 23.156 11.992 1 94.25 137 PHE B O 1
ATOM 2769 N N . ALA B 1 138 ? -30.422 21.984 10.273 1 95 138 ALA B N 1
ATOM 2770 C CA . ALA B 1 138 ? -30.359 20.719 11 1 95 138 ALA B CA 1
ATOM 2771 C C . ALA B 1 138 ? -28.969 20.109 10.898 1 95 138 ALA B C 1
ATOM 2773 O O . ALA B 1 138 ? -28.203 20.438 9.992 1 95 138 ALA B O 1
ATOM 2774 N N . PRO B 1 139 ? -28.641 19.25 11.789 1 92.12 139 PRO B N 1
ATOM 2775 C CA . PRO B 1 139 ? -27.312 18.656 11.773 1 92.12 139 PRO B CA 1
ATOM 2776 C C . PRO B 1 139 ? -26.984 17.984 10.438 1 92.12 139 PRO B C 1
ATOM 2778 O O . PRO B 1 139 ? -25.859 18.141 9.93 1 92.12 139 PRO B O 1
ATOM 2781 N N . GLY B 1 140 ? -27.906 17.281 9.922 1 93.94 140 GLY B N 1
ATOM 2782 C CA . GLY B 1 140 ? -27.688 16.641 8.641 1 93.94 140 GLY B CA 1
ATOM 2783 C C . GLY B 1 140 ? -27.5 17.625 7.504 1 93.94 140 GLY B C 1
ATOM 2784 O O . GLY B 1 140 ? -26.688 17.391 6.609 1 93.94 140 GLY B O 1
ATOM 2785 N N . GLN B 1 141 ? -28.234 18.688 7.602 1 94.44 141 GLN B N 1
ATOM 2786 C CA . GLN B 1 141 ? -28.109 19.75 6.613 1 94.44 141 GLN B CA 1
ATOM 2787 C C . GLN B 1 141 ? -26.781 20.484 6.754 1 94.44 141 GLN B C 1
ATOM 2789 O O . GLN B 1 141 ? -26.141 20.828 5.754 1 94.44 141 GLN B O 1
ATOM 2794 N N . THR B 1 142 ? -26.422 20.719 8.008 1 94.81 142 THR B N 1
ATOM 2795 C CA . THR B 1 142 ? -25.141 21.375 8.297 1 94.81 142 THR B CA 1
ATOM 2796 C C . THR B 1 142 ? -23.984 20.562 7.75 1 94.81 142 THR B C 1
ATOM 2798 O O . THR B 1 142 ? -23.062 21.109 7.125 1 94.81 142 THR B O 1
ATOM 2801 N N . LEU B 1 143 ? -24.062 19.25 7.938 1 95.75 143 LEU B N 1
ATOM 2802 C CA . LEU B 1 143 ? -23.016 18.359 7.449 1 95.75 143 LEU B CA 1
ATOM 2803 C C . LEU B 1 143 ? -22.953 18.375 5.926 1 95.75 143 LEU B C 1
ATOM 2805 O O . LEU B 1 143 ? -21.891 18.594 5.348 1 95.75 143 LEU B O 1
ATOM 2809 N N . ARG B 1 144 ? -24.062 18.188 5.301 1 95.5 144 ARG B N 1
ATOM 2810 C CA . ARG B 1 144 ? -24.125 17.969 3.859 1 95.5 144 ARG B CA 1
ATOM 2811 C C . ARG B 1 144 ? -23.859 19.281 3.109 1 95.5 144 ARG B C 1
ATOM 2813 O O . ARG B 1 144 ? -23.172 19.281 2.076 1 95.5 144 ARG B O 1
ATOM 2820 N N . LEU B 1 145 ? -24.266 20.422 3.699 1 95.06 145 LEU B N 1
ATOM 2821 C CA . LEU B 1 145 ? -24.281 21.656 2.932 1 95.06 145 LEU B CA 1
ATOM 2822 C C . LEU B 1 145 ? -23.141 22.578 3.365 1 95.06 145 LEU B C 1
ATOM 2824 O O . LEU B 1 145 ? -22.703 23.438 2.596 1 95.06 145 LEU B O 1
ATOM 2828 N N . VAL B 1 146 ? -22.609 22.406 4.562 1 94.81 146 VAL B N 1
ATOM 2829 C CA . VAL B 1 146 ? -21.656 23.375 5.086 1 94.81 146 VAL B CA 1
ATOM 2830 C C . VAL B 1 146 ? -20.312 22.703 5.332 1 94.81 146 VAL B C 1
ATOM 2832 O O . VAL B 1 146 ? -19.312 23.094 4.73 1 94.81 146 VAL B O 1
ATOM 2835 N N . LEU B 1 147 ? -20.312 21.688 6.07 1 96.88 147 LEU B N 1
ATOM 2836 C CA . LEU B 1 147 ? -19.062 21.125 6.57 1 96.88 147 LEU B CA 1
ATOM 2837 C C . LEU B 1 147 ? -18.422 20.219 5.531 1 96.88 147 LEU B C 1
ATOM 2839 O O . LEU B 1 147 ? -17.219 20.344 5.242 1 96.88 147 LEU B O 1
ATOM 2843 N N . LEU B 1 148 ? -19.203 19.406 4.906 1 97.31 148 LEU B N 1
ATOM 2844 C CA . LEU B 1 148 ? -18.672 18.375 4.023 1 97.31 148 LEU B CA 1
ATOM 2845 C C . LEU B 1 148 ? -18 18.984 2.805 1 97.31 148 LEU B C 1
ATOM 2847 O O . LEU B 1 148 ? -16.891 18.594 2.438 1 97.31 148 LEU B O 1
ATOM 2851 N N . PRO B 1 149 ? -18.672 19.984 2.174 1 96.44 149 PRO B N 1
ATOM 2852 C CA . PRO B 1 149 ? -18 20.594 1.021 1 96.44 149 PRO B CA 1
ATOM 2853 C C . PRO B 1 149 ? -16.641 21.188 1.377 1 96.44 149 PRO B C 1
ATOM 2855 O O . PRO B 1 149 ? -15.695 21.062 0.608 1 96.44 149 PRO B O 1
ATOM 2858 N N . GLN B 1 150 ? -16.516 21.766 2.504 1 96.25 150 GLN B N 1
ATOM 2859 C CA . GLN B 1 150 ? -15.273 22.359 2.957 1 96.25 150 GLN B CA 1
ATOM 2860 C C . GLN B 1 150 ? -14.234 21.281 3.281 1 96.25 150 GLN B C 1
ATOM 2862 O O . GLN B 1 150 ? -13.078 21.391 2.881 1 96.25 150 GLN B O 1
ATOM 2867 N N . ALA B 1 151 ? -14.695 20.266 3.916 1 97.44 151 ALA B N 1
ATOM 2868 C CA . ALA B 1 151 ? -13.805 19.172 4.297 1 97.44 151 ALA B CA 1
ATOM 2869 C C . ALA B 1 151 ? -13.25 18.453 3.062 1 97.44 151 ALA B C 1
ATOM 2871 O O . ALA B 1 151 ? -12.062 18.125 3.012 1 97.44 151 ALA B O 1
ATOM 2872 N N . LEU B 1 152 ? -14.109 18.266 2.066 1 97 152 LEU B N 1
ATOM 2873 C CA . LEU B 1 152 ? -13.703 17.562 0.852 1 97 152 LEU B CA 1
ATOM 2874 C C . LEU B 1 152 ? -12.68 18.375 0.065 1 97 152 LEU B C 1
ATOM 2876 O O . LEU B 1 152 ? -11.781 17.812 -0.561 1 97 152 LEU B O 1
ATOM 2880 N N . ARG B 1 153 ? -12.828 19.641 0.121 1 94.75 153 ARG B N 1
ATOM 2881 C CA . ARG B 1 153 ? -11.852 20.516 -0.529 1 94.75 153 ARG B CA 1
ATOM 2882 C C . ARG B 1 153 ? -10.5 20.453 0.168 1 94.75 153 ARG B C 1
ATOM 2884 O O . ARG B 1 153 ? -9.461 20.406 -0.489 1 94.75 153 ARG B O 1
ATOM 2891 N N . ASN B 1 154 ? -10.586 20.359 1.463 1 94.81 154 ASN B N 1
ATOM 2892 C CA . ASN B 1 154 ? -9.359 20.359 2.256 1 94.81 154 ASN B CA 1
ATOM 2893 C C . ASN B 1 154 ? -8.617 19.031 2.119 1 94.81 154 ASN B C 1
ATOM 2895 O O . ASN B 1 154 ? -7.383 19 2.174 1 94.81 154 ASN B O 1
ATOM 2899 N N . VAL B 1 155 ? -9.312 17.922 1.875 1 96.88 155 VAL B N 1
ATOM 2900 C CA . VAL B 1 155 ? -8.656 16.625 1.907 1 96.88 155 VAL B CA 1
ATOM 2901 C C . VAL B 1 155 ? -8.391 16.141 0.483 1 96.88 155 VAL B C 1
ATOM 2903 O O . VAL B 1 155 ? -8.016 14.992 0.27 1 96.88 155 VAL B O 1
ATOM 2906 N N . GLN B 1 156 ? -8.477 17.016 -0.437 1 95.81 156 GLN B N 1
ATOM 2907 C CA . GLN B 1 156 ? -8.297 16.656 -1.839 1 95.81 156 GLN B CA 1
ATOM 2908 C C . GLN B 1 156 ? -6.922 16.031 -2.074 1 95.81 156 GLN B C 1
ATOM 2910 O O . GLN B 1 156 ? -6.805 15 -2.73 1 95.81 156 GLN B O 1
ATOM 2915 N N . PRO B 1 157 ? -5.828 16.656 -1.562 1 94.38 157 PRO B N 1
ATOM 2916 C CA . PRO B 1 157 ? -4.52 16.031 -1.773 1 94.38 157 PRO B CA 1
ATOM 2917 C C . PRO B 1 157 ? -4.441 14.617 -1.202 1 94.38 157 PRO B C 1
ATOM 2919 O O . PRO B 1 157 ? -3.861 13.727 -1.828 1 94.38 157 PRO B O 1
ATOM 2922 N N . SER B 1 158 ? -5.059 14.461 -0.061 1 96.12 158 SER B N 1
ATOM 2923 C CA . SER B 1 158 ? -5.082 13.141 0.563 1 96.12 158 SER B CA 1
ATOM 2924 C C . SER B 1 158 ? -5.879 12.148 -0.277 1 96.12 158 SER B C 1
ATOM 2926 O O . SER B 1 158 ? -5.48 10.992 -0.422 1 96.12 158 SER B O 1
ATOM 2928 N N . LEU B 1 159 ? -6.973 12.578 -0.829 1 97.62 159 LEU B N 1
ATOM 2929 C CA . LEU B 1 159 ? -7.805 11.711 -1.655 1 97.62 159 LEU B CA 1
ATOM 2930 C C . LEU B 1 159 ? -7.07 11.305 -2.93 1 97.62 159 LEU B C 1
ATOM 2932 O O . LEU B 1 159 ? -7.156 10.148 -3.361 1 97.62 159 LEU B O 1
ATOM 2936 N N . VAL B 1 160 ? -6.344 12.242 -3.5 1 97 160 VAL B N 1
ATOM 2937 C CA . VAL B 1 160 ? -5.559 11.938 -4.691 1 97 160 VAL B CA 1
ATOM 2938 C C . VAL B 1 160 ? -4.543 10.844 -4.379 1 97 160 VAL B C 1
ATOM 2940 O O . VAL B 1 160 ? -4.375 9.898 -5.156 1 97 160 VAL B O 1
ATOM 2943 N N . GLY B 1 161 ? -3.895 10.961 -3.211 1 96.88 161 GLY B N 1
ATOM 2944 C CA . GLY B 1 161 ? -2.963 9.93 -2.783 1 96.88 161 GLY B CA 1
ATOM 2945 C C . GLY B 1 161 ? -3.609 8.57 -2.625 1 96.88 161 GLY B C 1
ATOM 2946 O O . GLY B 1 161 ? -3.037 7.555 -3.021 1 96.88 161 GLY B O 1
ATOM 2947 N N . ILE B 1 162 ? -4.773 8.602 -2.07 1 98.12 162 ILE B N 1
ATOM 2948 C CA . ILE B 1 162 ? -5.516 7.363 -1.848 1 98.12 162 ILE B CA 1
ATOM 2949 C C . ILE B 1 162 ? -5.828 6.703 -3.188 1 98.12 162 ILE B C 1
ATOM 2951 O O . ILE B 1 162 ? -5.656 5.492 -3.344 1 98.12 162 ILE B O 1
ATOM 2955 N N . PHE B 1 163 ? -6.199 7.453 -4.176 1 98.19 163 PHE B N 1
ATOM 2956 C CA . PHE B 1 163 ? -6.629 6.883 -5.449 1 98.19 163 PHE B CA 1
ATOM 2957 C C . PHE B 1 163 ? -5.426 6.48 -6.293 1 98.19 163 PHE B C 1
ATOM 2959 O O . PHE B 1 163 ? -5.5 5.531 -7.074 1 98.19 163 PHE B O 1
ATOM 2966 N N . ILE B 1 164 ? -4.309 7.199 -6.164 1 98.12 164 ILE B N 1
ATOM 2967 C CA . ILE B 1 164 ? -3.07 6.727 -6.773 1 98.12 164 ILE B CA 1
ATOM 2968 C C . ILE B 1 164 ? -2.691 5.371 -6.188 1 98.12 164 ILE B C 1
ATOM 2970 O O . ILE B 1 164 ? -2.305 4.457 -6.922 1 98.12 164 ILE B O 1
ATOM 2974 N N . GLY B 1 165 ? -2.846 5.246 -4.879 1 98.25 165 GLY B N 1
ATOM 2975 C CA . GLY B 1 165 ? -2.643 3.961 -4.234 1 98.25 165 GLY B CA 1
ATOM 2976 C C . GLY B 1 165 ? -3.578 2.883 -4.742 1 98.25 165 GLY B C 1
ATOM 2977 O O . GLY B 1 165 ? -3.156 1.749 -4.984 1 98.25 165 GLY B O 1
ATOM 2978 N N . LEU B 1 166 ? -4.797 3.287 -4.91 1 98.62 166 LEU B N 1
ATOM 2979 C CA . LEU B 1 166 ? -5.801 2.361 -5.422 1 98.62 166 LEU B CA 1
ATOM 2980 C C . LEU B 1 166 ? -5.426 1.861 -6.812 1 98.62 166 LEU B C 1
ATOM 2982 O O . LEU B 1 166 ? -5.566 0.673 -7.109 1 98.62 166 LEU B O 1
ATOM 2986 N N . LEU B 1 167 ? -4.973 2.752 -7.648 1 98.62 167 LEU B N 1
ATOM 2987 C CA . LEU B 1 167 ? -4.535 2.377 -8.992 1 98.62 167 LEU B CA 1
ATOM 2988 C C . LEU B 1 167 ? -3.41 1.35 -8.93 1 98.62 167 LEU B C 1
ATOM 2990 O O . LEU B 1 167 ? -3.439 0.346 -9.648 1 98.62 167 LEU B O 1
ATOM 2994 N N . LYS B 1 168 ? -2.467 1.567 -8.117 1 98.44 168 LYS B N 1
ATOM 2995 C CA . LYS B 1 168 ? -1.372 0.619 -7.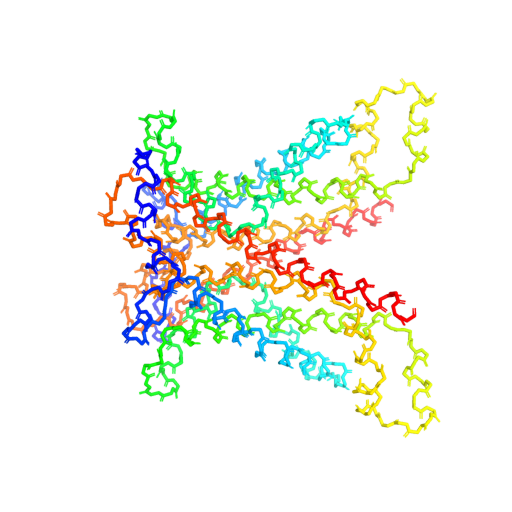938 1 98.44 168 LYS B CA 1
ATOM 2996 C C . LYS B 1 168 ? -1.878 -0.708 -7.375 1 98.44 168 LYS B C 1
ATOM 2998 O O . LYS B 1 168 ? -1.399 -1.774 -7.766 1 98.44 168 LYS B O 1
ATOM 3003 N N . ASP B 1 169 ? -2.865 -0.634 -6.504 1 98.5 169 ASP B N 1
ATOM 3004 C CA . ASP B 1 169 ? -3.402 -1.816 -5.836 1 98.5 169 ASP B CA 1
ATOM 3005 C C . ASP B 1 169 ? -4.125 -2.725 -6.828 1 98.5 169 ASP B C 1
ATOM 3007 O O . ASP B 1 169 ? -4.332 -3.91 -6.559 1 98.5 169 ASP B O 1
ATOM 3011 N N . THR B 1 170 ? -4.52 -2.184 -7.98 1 98.69 170 THR B N 1
ATOM 3012 C CA . THR B 1 170 ? -5.16 -3.023 -8.984 1 98.69 170 THR B CA 1
ATOM 3013 C C . THR B 1 170 ? -4.223 -4.145 -9.43 1 98.69 170 THR B C 1
ATOM 3015 O O . THR B 1 170 ? -4.676 -5.199 -9.875 1 98.69 170 THR B O 1
ATOM 3018 N N . SER B 1 171 ? -2.938 -3.898 -9.297 1 98.38 171 SER B N 1
ATOM 3019 C CA . SER B 1 171 ? -1.954 -4.898 -9.695 1 98.38 171 SER B CA 1
ATOM 3020 C C . SER B 1 171 ? -2.117 -6.188 -8.898 1 98.38 171 SER B C 1
ATOM 3022 O O . SER B 1 171 ? -1.692 -7.258 -9.344 1 98.38 171 SER B O 1
ATOM 3024 N N . LEU B 1 172 ? -2.779 -6.148 -7.77 1 98 172 LEU B N 1
ATOM 3025 C CA . LEU B 1 172 ? -2.947 -7.309 -6.898 1 98 172 LEU B CA 1
ATOM 3026 C C . LEU B 1 172 ? -3.945 -8.289 -7.496 1 98 172 LEU B C 1
ATOM 3028 O O . LEU B 1 172 ? -4.027 -9.445 -7.059 1 98 172 LEU B O 1
ATOM 3032 N N . ALA B 1 173 ? -4.691 -7.828 -8.5 1 97.94 173 ALA B N 1
ATOM 3033 C CA . ALA B 1 173 ? -5.57 -8.75 -9.219 1 97.94 173 ALA B CA 1
ATOM 3034 C C . ALA B 1 173 ? -4.781 -9.914 -9.805 1 97.94 173 ALA B C 1
ATOM 3036 O O . ALA B 1 173 ? -5.344 -10.969 -10.102 1 97.94 173 ALA B O 1
ATOM 3037 N N . PHE B 1 174 ? -3.516 -9.727 -9.93 1 97.31 174 PHE B N 1
ATOM 3038 C CA . PHE B 1 174 ? -2.576 -10.742 -10.391 1 97.31 174 PHE B CA 1
ATOM 3039 C C . PHE B 1 174 ? -2.715 -12.016 -9.562 1 97.31 174 PHE B C 1
ATOM 3041 O O . PHE B 1 174 ? -2.604 -13.125 -10.102 1 97.31 174 PHE B O 1
ATOM 3048 N N . ILE B 1 175 ? -3.039 -11.914 -8.266 1 95.38 175 ILE B N 1
ATOM 3049 C CA . ILE B 1 175 ? -2.984 -13.055 -7.352 1 95.38 175 ILE B CA 1
ATOM 3050 C C . ILE B 1 175 ? -4.137 -14.008 -7.648 1 95.38 175 ILE B C 1
ATOM 3052 O O . ILE B 1 175 ? -4.066 -15.195 -7.316 1 95.38 175 ILE B O 1
ATOM 3056 N N . VAL B 1 176 ? -5.195 -13.453 -8.281 1 95.06 176 VAL B N 1
ATOM 3057 C CA . VAL B 1 176 ? -6.34 -14.297 -8.609 1 95.06 176 VAL B CA 1
ATOM 3058 C C . VAL B 1 176 ? -6.469 -14.438 -10.125 1 95.06 176 VAL B C 1
ATOM 3060 O O . VAL B 1 176 ? -7.535 -14.789 -10.633 1 95.06 176 VAL B O 1
ATOM 3063 N N . ASN B 1 177 ? -5.535 -14.023 -10.844 1 95.62 177 ASN B N 1
ATOM 3064 C CA . ASN B 1 177 ? -5.379 -14.227 -12.281 1 95.62 177 ASN B CA 1
ATOM 3065 C C . ASN B 1 177 ? -6.426 -13.445 -13.07 1 95.62 177 ASN B C 1
ATOM 3067 O O . ASN B 1 177 ? -6.922 -13.93 -14.094 1 95.62 177 ASN B O 1
ATOM 3071 N N . VAL B 1 178 ? -6.883 -12.367 -12.531 1 96.44 178 VAL B N 1
ATOM 3072 C CA . VAL B 1 178 ? -7.695 -11.438 -13.312 1 96.44 178 VAL B CA 1
ATOM 3073 C C . VAL B 1 178 ? -6.82 -10.727 -14.344 1 96.44 178 VAL B C 1
ATOM 3075 O O . VAL B 1 178 ? -5.766 -10.188 -14.008 1 96.44 178 VAL B O 1
ATOM 3078 N N . PRO B 1 179 ? -7.219 -10.727 -15.609 1 96.56 179 PRO B N 1
ATOM 3079 C CA . PRO B 1 179 ? -6.293 -10.336 -16.672 1 96.56 179 PRO B CA 1
ATOM 3080 C C . PRO B 1 179 ? -6.148 -8.82 -16.812 1 96.56 179 PRO B C 1
ATOM 3082 O O . PRO B 1 179 ? -6.23 -8.289 -17.922 1 96.56 179 PRO B O 1
ATOM 3085 N N . GLU B 1 180 ? -5.871 -8.172 -15.695 1 97.88 180 GLU B N 1
ATOM 3086 C CA . GLU B 1 180 ? -5.445 -6.777 -15.75 1 97.88 180 GLU B CA 1
ATOM 3087 C C . GLU B 1 180 ? -3.973 -6.664 -16.125 1 97.88 180 GLU B C 1
ATOM 3089 O O . GLU B 1 180 ? -3.346 -7.652 -16.516 1 97.88 180 GLU B O 1
ATOM 3094 N N . LEU B 1 181 ? -3.4 -5.516 -16.219 1 97.62 181 LEU B N 1
ATOM 3095 C CA . LEU B 1 181 ? -2.111 -5.219 -16.828 1 97.62 181 LEU B CA 1
ATOM 3096 C C . LEU B 1 181 ? -1.017 -6.113 -16.266 1 97.62 181 LEU B C 1
ATOM 3098 O O . LEU B 1 181 ? -0.257 -6.73 -17.016 1 97.62 181 LEU B O 1
ATOM 3102 N N . THR B 1 182 ? -0.86 -6.242 -14.961 1 97.44 182 THR B N 1
ATOM 3103 C CA . THR B 1 182 ? 0.181 -7.039 -14.328 1 97.44 182 THR B CA 1
ATOM 3104 C C . THR B 1 182 ? 0.035 -8.516 -14.695 1 97.44 182 THR B C 1
ATOM 3106 O O . THR B 1 182 ? 1.022 -9.18 -15 1 97.44 182 THR B O 1
ATOM 3109 N N . THR B 1 183 ? -1.19 -9.008 -14.68 1 97 183 THR B N 1
ATOM 3110 C CA . THR B 1 183 ? -1.451 -10.406 -15 1 97 183 THR B CA 1
ATOM 3111 C C . THR B 1 183 ? -1.113 -10.695 -16.469 1 97 183 THR B C 1
ATOM 3113 O O . THR B 1 183 ? -0.458 -11.695 -16.766 1 97 183 THR B O 1
ATOM 3116 N N . VAL B 1 184 ? -1.57 -9.82 -17.312 1 95.94 184 VAL B N 1
ATOM 3117 C CA . VAL B 1 184 ? -1.293 -10.008 -18.734 1 95.94 184 VAL B CA 1
ATOM 3118 C C . VAL B 1 184 ? 0.213 -9.953 -18.984 1 95.94 184 VAL B C 1
ATOM 3120 O O . VAL B 1 184 ? 0.744 -10.719 -19.797 1 95.94 184 VAL B O 1
ATOM 3123 N N . ALA B 1 185 ? 0.928 -9.039 -18.344 1 95.38 185 ALA B N 1
ATOM 3124 C CA . ALA B 1 185 ? 2.385 -8.992 -18.438 1 95.38 185 ALA B CA 1
ATOM 3125 C C . ALA B 1 185 ? 3.01 -10.312 -18 1 95.38 185 ALA B C 1
ATOM 3127 O O . ALA B 1 185 ? 3.949 -10.797 -18.625 1 95.38 185 ALA B O 1
ATOM 3128 N N . GLY B 1 186 ? 2.49 -10.82 -16.906 1 94.06 186 GLY B N 1
ATOM 3129 C CA . GLY B 1 186 ? 2.947 -12.125 -16.453 1 94.06 186 GLY B CA 1
ATOM 3130 C C . GLY B 1 186 ? 2.705 -13.227 -17.469 1 94.06 186 GLY B C 1
ATOM 3131 O O . GLY B 1 186 ? 3.549 -14.102 -17.656 1 94.06 186 GLY B O 1
ATOM 3132 N N . GLN B 1 187 ? 1.591 -13.188 -18.094 1 93.31 187 GLN B N 1
ATOM 3133 C CA . GLN B 1 187 ? 1.264 -14.172 -19.109 1 93.31 187 GLN B CA 1
ATOM 3134 C C . GLN B 1 187 ? 2.207 -14.062 -20.312 1 93.31 187 GLN B C 1
ATOM 3136 O O . GLN B 1 187 ? 2.662 -15.07 -20.844 1 93.31 187 GLN B O 1
ATOM 3141 N N . VAL B 1 188 ? 2.434 -12.844 -20.734 1 92.25 188 VAL B N 1
ATOM 3142 C CA . VAL B 1 188 ? 3.369 -12.617 -21.828 1 92.25 188 VAL B CA 1
ATOM 3143 C C . VAL B 1 188 ? 4.754 -13.133 -21.438 1 92.25 188 VAL B C 1
ATOM 3145 O O . VAL B 1 188 ? 5.426 -13.781 -22.234 1 92.25 188 VAL B O 1
ATOM 3148 N N . ASN B 1 189 ? 5.176 -12.859 -20.188 1 91.56 189 ASN B N 1
ATOM 3149 C CA . ASN B 1 189 ? 6.461 -13.328 -19.688 1 91.56 189 ASN B CA 1
ATOM 3150 C C . ASN B 1 189 ? 6.539 -14.852 -19.703 1 91.56 189 ASN B C 1
ATOM 3152 O O . ASN B 1 189 ? 7.57 -15.43 -20.062 1 91.56 189 ASN B O 1
ATOM 3156 N N . ASN B 1 190 ? 5.477 -15.508 -19.312 1 89.81 190 ASN B N 1
ATOM 3157 C CA . ASN B 1 190 ? 5.441 -16.969 -19.266 1 89.81 190 ASN B CA 1
ATOM 3158 C C . ASN B 1 190 ? 5.504 -17.578 -20.656 1 89.81 190 ASN B C 1
ATOM 3160 O O . ASN B 1 190 ? 6.051 -18.672 -20.844 1 89.81 190 ASN B O 1
ATOM 3164 N N . ARG B 1 191 ? 4.988 -16.875 -21.594 1 85.31 191 ARG B N 1
ATOM 3165 C CA . ARG B 1 191 ? 4.98 -17.359 -22.969 1 85.31 191 ARG B CA 1
ATOM 3166 C C . ARG B 1 191 ? 6.344 -17.156 -23.625 1 85.31 191 ARG B C 1
ATOM 3168 O O . ARG B 1 191 ? 6.871 -18.078 -24.266 1 85.31 191 ARG B O 1
ATOM 3175 N N . VAL B 1 192 ? 6.953 -15.984 -23.484 1 79.75 192 VAL B N 1
ATOM 3176 C CA . VAL B 1 192 ? 8.188 -15.617 -24.172 1 79.75 192 VAL B CA 1
ATOM 3177 C C . VAL B 1 192 ? 9.391 -16.156 -23.406 1 79.75 192 VAL B C 1
ATOM 3179 O O . VAL B 1 192 ? 10.328 -16.688 -24 1 79.75 192 VAL B O 1
ATOM 3182 N N . GLN B 1 193 ? 9.406 -16.078 -22.094 1 76.62 193 GLN B N 1
ATOM 3183 C CA . GLN B 1 193 ? 10.32 -16.641 -21.109 1 76.62 193 GLN B CA 1
ATOM 3184 C C . GLN B 1 193 ? 11.742 -16.125 -21.297 1 76.62 193 GLN B C 1
ATOM 3186 O O . GLN B 1 193 ? 12.68 -16.625 -20.688 1 76.62 193 GLN B O 1
ATOM 3191 N N . ILE B 1 194 ? 11.984 -15.133 -22.141 1 76.75 194 ILE B N 1
ATOM 3192 C CA . ILE B 1 194 ? 13.359 -14.742 -22.422 1 76.75 194 ILE B CA 1
ATOM 3193 C C . ILE B 1 194 ? 13.602 -13.312 -21.953 1 76.75 194 ILE B C 1
ATOM 3195 O O . ILE B 1 194 ? 14.703 -12.969 -21.5 1 76.75 194 ILE B O 1
ATOM 3199 N N . TYR B 1 195 ? 12.609 -12.562 -21.969 1 86.56 195 TYR B N 1
ATOM 3200 C CA . TYR B 1 195 ? 12.844 -11.148 -21.672 1 86.56 195 TYR B CA 1
ATOM 3201 C C . TYR B 1 195 ? 11.961 -10.672 -20.531 1 86.56 195 TYR B C 1
ATOM 3203 O O . TYR B 1 195 ? 11.227 -9.695 -20.656 1 86.56 195 TYR B O 1
ATOM 3211 N N . PRO B 1 196 ? 12.109 -11.25 -19.328 1 87 196 PRO B N 1
ATOM 3212 C CA . PRO B 1 196 ? 11.234 -10.852 -18.219 1 87 196 PRO B CA 1
ATOM 3213 C C . PRO B 1 196 ? 11.477 -9.422 -17.766 1 87 196 PRO B C 1
ATOM 3215 O O . PRO B 1 196 ? 10.523 -8.672 -17.516 1 87 196 PRO B O 1
ATOM 3218 N N . LEU B 1 197 ? 12.727 -9.047 -17.766 1 86.75 197 LEU B N 1
ATOM 3219 C CA . LEU B 1 197 ? 13.047 -7.711 -17.281 1 86.75 197 LEU B CA 1
ATOM 3220 C C . LEU B 1 197 ? 12.445 -6.645 -18.188 1 86.75 197 LEU B C 1
ATOM 3222 O O . LEU B 1 197 ? 11.883 -5.66 -17.703 1 86.75 197 LEU B O 1
ATOM 3226 N N . ALA B 1 198 ? 12.516 -6.867 -19.438 1 88.75 198 ALA B N 1
ATOM 3227 C CA . ALA B 1 198 ? 11.977 -5.898 -20.391 1 88.75 198 ALA B CA 1
ATOM 3228 C C . ALA B 1 198 ? 10.469 -5.758 -20.234 1 88.75 198 ALA B C 1
ATOM 3230 O O . ALA B 1 198 ? 9.938 -4.645 -20.25 1 88.75 198 ALA B O 1
ATOM 3231 N N . ILE B 1 199 ? 9.828 -6.836 -20.062 1 92.5 199 ILE B N 1
ATOM 3232 C CA . ILE B 1 199 ? 8.375 -6.859 -19.953 1 92.5 199 ILE B CA 1
ATOM 3233 C C . ILE B 1 199 ? 7.938 -6.137 -18.688 1 92.5 199 ILE B C 1
ATOM 3235 O O . ILE B 1 199 ? 7.062 -5.266 -18.719 1 92.5 199 ILE B O 1
ATOM 3239 N N . PHE B 1 200 ? 8.625 -6.379 -17.594 1 93.94 200 PHE B N 1
ATOM 3240 C CA . PHE B 1 200 ? 8.18 -5.84 -16.328 1 93.94 200 PHE B CA 1
ATOM 3241 C C . PHE B 1 200 ? 8.68 -4.414 -16.125 1 93.94 200 PHE B C 1
ATOM 3243 O O . PHE B 1 200 ? 8.078 -3.635 -15.391 1 93.94 200 PHE B O 1
ATOM 3250 N N . VAL B 1 201 ? 9.742 -4.047 -16.766 1 93.88 201 VAL B N 1
ATOM 3251 C CA . VAL B 1 201 ? 10.148 -2.646 -16.781 1 93.88 201 VAL B CA 1
ATOM 3252 C C . VAL B 1 201 ? 9.141 -1.824 -17.578 1 93.88 201 VAL B C 1
ATOM 3254 O O . VAL B 1 201 ? 8.727 -0.748 -17.141 1 93.88 201 VAL B O 1
ATOM 3257 N N . PHE B 1 202 ? 8.719 -2.381 -18.688 1 94.56 202 PHE B N 1
ATOM 3258 C CA . PHE B 1 202 ? 7.723 -1.7 -19.5 1 94.56 202 PHE B CA 1
ATOM 3259 C C . PHE B 1 202 ? 6.41 -1.54 -18.75 1 94.56 202 PHE B C 1
ATOM 3261 O O . PHE B 1 202 ? 5.832 -0.452 -18.719 1 94.56 202 PHE B O 1
ATOM 3268 N N . THR B 1 203 ? 5.977 -2.586 -18.188 1 96.06 203 THR B N 1
ATOM 3269 C CA . THR B 1 203 ? 4.707 -2.551 -17.469 1 96.06 203 THR B CA 1
ATOM 3270 C C . THR B 1 203 ? 4.789 -1.606 -16.266 1 96.06 203 THR B C 1
ATOM 3272 O O . THR B 1 203 ? 3.842 -0.874 -15.984 1 96.06 203 THR B O 1
ATOM 3275 N N . GLY B 1 204 ? 5.918 -1.659 -15.547 1 96.94 204 GLY B N 1
ATOM 3276 C CA . GLY B 1 204 ? 6.133 -0.697 -14.477 1 96.94 204 GLY B CA 1
ATOM 3277 C C . GLY B 1 204 ? 6.09 0.743 -14.953 1 96.94 204 GLY B C 1
ATOM 3278 O O . GLY B 1 204 ? 5.52 1.606 -14.281 1 96.94 204 GLY B O 1
ATOM 3279 N N . ALA B 1 205 ? 6.648 0.993 -16.125 1 96.56 205 ALA B N 1
ATOM 3280 C CA . ALA B 1 205 ? 6.637 2.332 -16.703 1 96.56 205 ALA B CA 1
ATOM 3281 C C . ALA B 1 205 ? 5.215 2.773 -17.047 1 96.56 205 ALA B C 1
ATOM 3283 O O . ALA B 1 205 ? 4.863 3.943 -16.875 1 96.56 205 ALA B O 1
ATOM 3284 N N . VAL B 1 206 ? 4.461 1.855 -17.516 1 97.56 206 VAL B N 1
ATOM 3285 C CA . VAL B 1 206 ? 3.07 2.164 -17.828 1 97.56 206 VAL B CA 1
ATOM 3286 C C . VAL B 1 206 ? 2.322 2.551 -16.547 1 97.56 206 VAL B C 1
ATOM 3288 O O . VAL B 1 206 ? 1.604 3.553 -16.531 1 97.56 206 VAL B O 1
ATOM 3291 N N . TYR B 1 207 ? 2.484 1.77 -15.531 1 98.12 207 TYR B N 1
ATOM 3292 C CA . TYR B 1 207 ? 1.868 2.111 -14.25 1 98.12 207 TYR B CA 1
ATOM 3293 C C . TYR B 1 207 ? 2.318 3.488 -13.781 1 98.12 207 TYR B C 1
ATOM 3295 O O . TYR B 1 207 ? 1.508 4.277 -13.289 1 98.12 207 TYR B O 1
ATOM 3303 N N . TYR B 1 208 ? 3.588 3.721 -13.891 1 97.88 208 TYR B N 1
ATOM 3304 C CA . TYR B 1 208 ? 4.133 5.008 -13.477 1 97.88 208 TYR B CA 1
ATOM 3305 C C . TYR B 1 208 ? 3.477 6.152 -14.234 1 97.88 208 TYR B C 1
ATOM 3307 O O . TYR B 1 208 ? 3.109 7.172 -13.648 1 97.88 208 TYR B O 1
ATOM 3315 N N . LEU B 1 209 ? 3.35 6.008 -15.492 1 97.56 209 LEU B N 1
ATOM 3316 C CA . LEU B 1 209 ? 2.736 7.031 -16.328 1 97.56 209 LEU B CA 1
ATOM 3317 C C . LEU B 1 209 ? 1.274 7.242 -15.953 1 97.56 209 LEU B C 1
ATOM 3319 O O . LEU B 1 209 ? 0.792 8.375 -15.93 1 97.56 209 LEU B O 1
ATOM 3323 N N . LEU B 1 210 ? 0.582 6.188 -15.68 1 97.5 210 LEU B N 1
ATOM 3324 C CA . LEU B 1 210 ? -0.808 6.301 -15.25 1 97.5 210 LEU B CA 1
ATOM 3325 C C . LEU B 1 210 ? -0.91 7.039 -13.922 1 97.5 210 LEU B C 1
ATOM 3327 O O . LEU B 1 210 ? -1.766 7.91 -13.75 1 97.5 210 LEU B O 1
ATOM 3331 N N . CYS B 1 211 ? -0.026 6.703 -13.008 1 97.25 211 CYS B N 1
ATOM 3332 C CA . CYS B 1 211 ? -0.024 7.348 -11.703 1 97.25 211 CYS B CA 1
ATOM 3333 C C . CYS B 1 211 ? 0.345 8.82 -11.828 1 97.25 211 CYS B C 1
ATOM 3335 O O . CYS B 1 211 ? -0.273 9.672 -11.188 1 97.25 211 CYS B O 1
ATOM 3337 N N . CYS B 1 212 ? 1.31 9.125 -12.648 1 95.56 212 CYS B N 1
ATOM 3338 C CA . CYS B 1 212 ? 1.697 10.508 -12.906 1 95.56 212 CYS B CA 1
ATOM 3339 C C . CYS B 1 212 ? 0.564 11.281 -13.57 1 95.56 212 CYS B C 1
ATOM 3341 O O . CYS B 1 212 ? 0.325 12.445 -13.25 1 95.56 212 CYS B O 1
ATOM 3343 N N . GLY B 1 213 ? -0.018 10.602 -14.508 1 95.69 213 GLY B N 1
ATOM 3344 C CA . GLY B 1 213 ? -1.161 11.219 -15.156 1 95.69 213 GLY B CA 1
ATOM 3345 C C . GLY B 1 213 ? -2.277 11.578 -14.195 1 95.69 213 GLY B C 1
ATOM 3346 O O . GLY B 1 213 ? -2.842 12.672 -14.266 1 95.69 213 GLY B O 1
ATOM 3347 N N . LEU B 1 214 ? -2.547 10.695 -13.32 1 94.88 214 LEU B N 1
ATOM 3348 C CA . LEU B 1 214 ? -3.57 10.945 -12.312 1 94.88 214 LEU B CA 1
ATOM 3349 C C . LEU B 1 214 ? -3.164 12.102 -11.398 1 94.88 214 LEU B C 1
ATOM 3351 O O . LEU B 1 214 ? -3.986 12.953 -11.07 1 94.88 214 LEU B O 1
ATOM 3355 N N . SER B 1 215 ? -1.938 12.102 -11.039 1 94.19 215 SER B N 1
ATOM 3356 C CA . SER B 1 215 ? -1.42 13.164 -10.18 1 94.19 215 SER B CA 1
ATOM 3357 C C . SER B 1 215 ? -1.483 14.516 -10.875 1 94.19 215 SER B C 1
ATOM 3359 O O . SER B 1 215 ? -1.835 15.523 -10.258 1 94.19 215 SER B O 1
ATOM 3361 N N . LEU B 1 216 ? -1.175 14.602 -12.133 1 92.81 216 LEU B N 1
ATOM 3362 C CA . LEU B 1 216 ? -1.177 15.836 -12.914 1 92.81 216 LEU B CA 1
ATOM 3363 C C . LEU B 1 216 ? -2.6 16.344 -13.125 1 92.81 216 LEU B C 1
ATOM 3365 O O . LEU B 1 216 ? -2.859 17.547 -13.031 1 92.81 216 LEU B O 1
ATOM 3369 N N . LEU B 1 217 ? -3.424 15.453 -13.406 1 92.19 217 LEU B N 1
ATOM 3370 C CA . LEU B 1 217 ? -4.82 15.82 -13.602 1 92.19 217 LEU B CA 1
ATOM 3371 C C . LEU B 1 217 ? -5.406 16.422 -12.328 1 92.19 217 LEU B C 1
ATOM 3373 O O . LEU B 1 217 ? -6.164 17.391 -12.383 1 92.19 217 LEU B O 1
ATOM 3377 N N . ALA B 1 218 ? -5.047 15.852 -11.219 1 90.19 218 ALA B N 1
ATOM 3378 C CA . ALA B 1 218 ? -5.539 16.344 -9.93 1 90.19 218 ALA B CA 1
ATOM 3379 C C . ALA B 1 218 ? -4.945 17.703 -9.594 1 90.19 218 ALA B C 1
ATOM 3381 O O . ALA B 1 218 ? -5.633 18.578 -9.062 1 90.19 218 ALA B O 1
ATOM 3382 N N . SER B 1 219 ? -3.672 17.922 -9.844 1 87.06 219 SER B N 1
ATOM 3383 C CA . SER B 1 219 ? -3.004 19.188 -9.555 1 87.06 219 SER B CA 1
ATOM 3384 C C . SER B 1 219 ? -3.574 20.328 -10.398 1 87.06 219 SER B C 1
ATOM 3386 O O . SER B 1 219 ? -3.705 21.453 -9.922 1 87.06 219 SER B O 1
ATOM 3388 N N . ARG B 1 220 ? -3.871 20.125 -11.555 1 85.12 220 ARG B N 1
ATOM 3389 C CA . ARG B 1 220 ? -4.445 21.125 -12.445 1 85.12 220 ARG B CA 1
ATOM 3390 C C . ARG B 1 220 ? -5.82 21.562 -11.961 1 85.12 220 ARG B C 1
ATOM 3392 O O . ARG B 1 220 ? -6.16 22.75 -12.039 1 85.12 220 ARG B O 1
ATOM 3399 N N . ARG B 1 221 ? -6.457 20.672 -11.461 1 77.25 221 ARG B N 1
ATOM 3400 C CA . ARG B 1 221 ? -7.793 20.984 -10.961 1 77.25 221 ARG B CA 1
ATOM 3401 C C . ARG B 1 221 ? -7.719 21.828 -9.695 1 77.25 221 ARG B C 1
ATOM 3403 O O . ARG B 1 221 ? -8.523 22.734 -9.5 1 77.25 221 ARG B O 1
ATOM 3410 N N . PHE B 1 222 ? -6.676 21.516 -8.93 1 74.38 222 PHE B N 1
ATOM 3411 C CA . PHE B 1 222 ? -6.523 22.266 -7.684 1 74.38 222 PHE B CA 1
ATOM 3412 C C . PHE B 1 222 ? -5.988 23.656 -7.957 1 74.38 222 PHE B C 1
ATOM 3414 O O . PHE B 1 222 ? -6.367 24.609 -7.273 1 74.38 222 PHE B O 1
ATOM 3421 N N . THR B 1 223 ? -5.129 23.766 -8.828 1 62.16 223 THR B N 1
ATOM 3422 C CA . THR B 1 223 ? -4.598 25.078 -9.18 1 62.16 223 THR B CA 1
ATOM 3423 C C . THR B 1 223 ? -5.664 25.922 -9.859 1 62.16 223 THR B C 1
ATOM 3425 O O . THR B 1 223 ? -5.762 27.125 -9.609 1 62.16 223 THR B O 1
ATOM 3428 N N . ARG B 1 224 ? -6.43 25.344 -10.609 1 63.53 224 ARG B N 1
ATOM 3429 C CA . ARG B 1 224 ? -7.477 26.109 -11.289 1 63.53 224 ARG B CA 1
ATOM 3430 C C . ARG B 1 224 ? -8.508 26.625 -10.289 1 63.53 224 ARG B C 1
ATOM 3432 O O . ARG B 1 224 ? -9 27.75 -10.422 1 63.53 224 ARG B O 1
ATOM 3439 N N . ARG B 1 225 ? -8.758 25.891 -9.344 1 59.72 225 ARG B N 1
ATOM 3440 C CA . ARG B 1 225 ? -9.742 26.312 -8.359 1 59.72 225 ARG B CA 1
ATOM 3441 C C . ARG B 1 225 ? -9.164 27.391 -7.441 1 59.72 225 ARG B C 1
ATOM 3443 O O . ARG B 1 225 ? -9.883 28.312 -7.031 1 59.72 225 ARG B O 1
ATOM 3450 N N . ALA B 1 226 ? -7.922 27.281 -7.117 1 58.31 226 ALA B N 1
ATOM 3451 C CA . ALA B 1 226 ? -7.281 28.297 -6.277 1 58.31 226 ALA B CA 1
ATOM 3452 C C . ALA B 1 226 ? -7.188 29.625 -7 1 58.31 226 ALA B C 1
ATOM 3454 O O . ALA B 1 226 ? -7.27 30.688 -6.371 1 58.31 226 ALA B O 1
ATOM 3455 N N . THR B 1 227 ? -6.988 29.562 -8.273 1 54.03 227 THR B N 1
ATOM 3456 C CA . THR B 1 227 ? -6.902 30.812 -9.016 1 54.03 227 THR B CA 1
ATOM 3457 C C . THR B 1 227 ? -8.297 31.344 -9.344 1 54.03 227 THR B C 1
ATOM 3459 O O . THR B 1 227 ? -8.477 32.562 -9.523 1 54.03 227 THR B O 1
ATOM 3462 N N . ALA B 1 228 ? -9.109 30.469 -9.461 1 54.53 228 ALA B N 1
ATOM 3463 C CA . ALA B 1 228 ? -10.445 30.938 -9.828 1 54.53 228 ALA B CA 1
ATOM 3464 C C . ALA B 1 228 ? -11.172 31.531 -8.617 1 54.53 228 ALA B C 1
ATOM 3466 O O . ALA B 1 228 ? -12.195 32.188 -8.766 1 54.53 228 ALA B O 1
ATOM 3467 N N . GLY B 1 229 ? -10.898 31.031 -7.449 1 40.34 229 GLY B N 1
ATOM 3468 C CA . GLY B 1 229 ? -11.508 31.734 -6.324 1 40.34 229 GLY B CA 1
ATOM 3469 C C . GLY B 1 229 ? -10.68 32.906 -5.832 1 40.34 229 GLY B C 1
ATOM 3470 O O . GLY B 1 229 ? -9.477 32.969 -6.086 1 40.34 229 GLY B O 1
#

Sequence (458 aa):
MNANLAVIADNLDYLLWGRLAEGQPGGVALTLLMAIGATLLALPGGIALAGLAWRYGGLVRRLLFLWAEIIRGIPLIFVIFWLWYLLPMLTGGDLPGAVTVTLALAWFTAASVMHSVLAGLQSLPKGQYEAALTQGFAPGQTLRLVLLPQALRNVQPSLVGIFIGLLKDTSLAFIVNVPELTTVAGQVNNRVQIYPLAIFVFTGAVYYLLCCGLSLLASRRFTRRATAGMNANLAVIADNLDYLLWGRLAEGQPGGVALTLLMAIGATLLALPGGIALAGLAWRYGGLVRRLLFLWAEIIRGIPLIFVIFWLWYLLPMLTGGDLPGAVTVTLALAWFTAASVMHSVLAGLQSLPKGQYEAALTQGFAPGQTLRLVLLPQALRNVQPSLVGIFIGLLKDTSLAFIVNVPELTTVAGQVNNRVQIYPLAIFVFTGAVYYLLCCGLSLLASRRFTRRATAG

Radius of gyration: 23.83 Å; Cα contacts (8 Å, |Δi|>4): 566; chains: 2; bounding box: 64×61×64 Å